Protein AF-A0A7T0KEI3-F1 (afdb_monomer_lite)

InterPro domains:
  IPR005754 Sortase family [PF04203] (106-231)
  IPR005754 Sortase family [TIGR01076] (105-232)
  IPR013783 Immunoglobulin-like fold [G3DSA:2.60.40.10] (314-392)
  IPR023365 Sortase domain superfamily [G3DSA:2.40.260.10] (33-241)
  IPR023365 Sortase domain superfamily [SSF63817] (91-232)
  IPR026466 Fimbrial isopeptide formation D2 domain [TIGR04226] (405-534)
  IPR042002 Sortase C [cd05827] (102-230)

Organism: NCBI:txid2709394

Secondary structure (DSSP, 8-state):
---------THHHHHHHHHHHHHHHHHHHHHHHHHHHHHHHHHHHHHHHHS-HHHHHHHHHHHHHHHHT--------TTT----TTSHHHHHHHHTT-SSSSSEEEEEGGGTEEEEEEES--HHHHTTSEEE-TTS--TT--TTEEEEEE--SS-TT--TTGGGGG--TT-EEEEEETTEEEEEEEEEEEEE-TT-GGGG---TT-EEEEEEEEESTTT--EEEEEEEEEEPPPSS---PPPPP--HHHHHHHHHHHHHHHHHHHHHHTSPPPP---------------------------EEEEEESS---EEEEEEEET---SSHHHHHHHHHH-GGGGSS--SSEE---EEEE--TTSEEEEESPPSEEEEEEETT--B--EEEEE-TT-EEEEEEPBP---EEEEES-SB--TT-EEEEEEEEE-PPP-TTS----EEEEEE--TTEEEEEEEEEEEEETTEEEE--GGGEEEEEETTTEEEEEE-HHHHHHHHHHHTT-TT-EEEEEEEEEE-TT--SSS-B--EEEEEETT--S-TTSTTPPPPS--------BB---SS---------STHHHHHHHHHHHTTSS----

Foldseek 3Di:
DDDDDDDDDPVVVVVVVVVLVVLCVLVVLALVLLVVFLVVLVVVLVVLVPDDPVVLVVLLVLLVVCQVVQDQPAQAQQPQDDDPCVDPNNVSVCVRCVPDQFSKWKFFVQQLDIGGEGEGRDPVRQVRTKYWGRSARDLSWDFQGFTEIEHEPADSRYHTCVCVVVDDFQGKMWIGGSNDIWIWGFHHKDKAASRVRVVRHGDGGWTKYWYWYADDHPLRRIIIITITTTDDDDDDDPPDGDRRDDPVSVVSVVVSVVVVVVVVVVVVPDDDDDDDDDDDDDDDDDDDDDDDDDDDDDFWFKEKEAEPPDWFKKKKWFFPPDADDDPVRQVVVCVVQVLCQAPPNVGDTHDMDMFTADPRRMTMDTRDDFGKIWMATPQRQFRIGIWGTDGRDYTYDYTHGDQWAKDKDWPDQAAAAQGKTKIKIKIFDDAAPPVLFWDWKKKKKQFFPQKAFPFWPFKWKQFSVGIDGDDPQQWDWDDPPNGMTMIIGDRNNRNVQSVVCNSTNRIMIMIMTMITGHNPDDQPFFTWIWMDIATPPADDDCPPPRDDHRPSTPRDTDGHGHDDPDDDDDDDDDPPPVVVVVVVVVVVVVPPPPDD

pLDDT: mean 74.09, std 20.98, range [22.83, 98.44]

Structure (mmCIF, N/CA/C/O backbone):
data_AF-A0A7T0KEI3-F1
#
_entry.id   AF-A0A7T0KEI3-F1
#
loop_
_atom_site.group_PDB
_atom_site.id
_atom_site.type_symbol
_atom_site.label_atom_id
_atom_site.label_alt_id
_atom_site.label_comp_id
_atom_site.label_asym_id
_atom_site.label_entity_id
_atom_site.label_seq_id
_atom_site.pdbx_PDB_ins_code
_atom_site.Cartn_x
_atom_site.Cartn_y
_atom_site.Cartn_z
_atom_site.occupancy
_atom_site.B_iso_or_equiv
_atom_site.auth_seq_id
_atom_site.auth_comp_id
_atom_site.auth_asym_id
_atom_site.auth_atom_id
_atom_site.pdbx_PDB_model_num
ATOM 1 N N . MET A 1 1 ? 51.535 -29.405 -27.002 1.00 36.38 1 MET A N 1
ATOM 2 C CA . MET A 1 1 ? 51.284 -27.986 -26.667 1.00 36.38 1 MET A CA 1
ATOM 3 C C . MET A 1 1 ? 50.140 -27.922 -25.664 1.00 36.38 1 MET A C 1
ATOM 5 O O . MET A 1 1 ? 48.990 -28.085 -26.043 1.00 36.38 1 MET A O 1
ATOM 9 N N . GLY A 1 2 ? 50.461 -27.823 -24.371 1.00 37.00 2 GLY A N 1
ATOM 10 C CA . GLY A 1 2 ? 49.470 -27.757 -23.295 1.00 37.00 2 GLY A CA 1
ATOM 11 C C . GLY A 1 2 ? 49.045 -26.313 -23.052 1.00 37.00 2 GLY A C 1
ATOM 12 O O . GLY A 1 2 ? 49.849 -25.515 -22.581 1.00 37.00 2 GLY A O 1
ATOM 13 N N . GLY A 1 3 ? 47.800 -25.975 -23.394 1.00 36.09 3 GLY A N 1
ATOM 14 C CA . GLY A 1 3 ? 47.228 -24.654 -23.138 1.00 36.09 3 GLY A CA 1
ATOM 15 C C . GLY A 1 3 ? 47.066 -24.403 -21.639 1.00 36.09 3 GLY A C 1
ATOM 16 O O . GLY A 1 3 ? 46.324 -25.108 -20.952 1.00 36.09 3 GLY A O 1
ATOM 17 N N . THR A 1 4 ? 47.764 -23.396 -21.124 1.00 44.69 4 THR A N 1
ATOM 18 C CA . THR A 1 4 ? 47.632 -22.910 -19.751 1.00 44.69 4 THR A CA 1
ATOM 19 C C . THR A 1 4 ? 46.260 -22.254 -19.577 1.00 44.69 4 THR A C 1
ATOM 21 O O . THR A 1 4 ? 45.955 -21.217 -20.161 1.00 44.69 4 THR A O 1
ATOM 24 N N . ARG A 1 5 ? 45.383 -22.874 -18.775 1.00 46.09 5 ARG A N 1
ATOM 25 C CA . ARG A 1 5 ? 44.103 -22.262 -18.384 1.00 46.09 5 ARG A CA 1
ATOM 26 C C . ARG A 1 5 ? 44.387 -20.998 -17.555 1.00 46.09 5 ARG A C 1
ATOM 28 O O . ARG A 1 5 ? 45.138 -21.098 -16.582 1.00 46.09 5 ARG A O 1
ATOM 35 N N . PRO A 1 6 ? 43.789 -19.836 -17.874 1.00 43.59 6 PRO A N 1
ATOM 36 C CA . PRO A 1 6 ? 44.041 -18.609 -17.131 1.00 43.59 6 PRO A CA 1
ATOM 37 C C . PRO A 1 6 ? 43.542 -18.755 -15.689 1.00 43.59 6 PRO A C 1
ATOM 39 O O . PRO A 1 6 ? 42.391 -19.127 -15.439 1.00 43.59 6 PRO A O 1
ATOM 42 N N . ALA A 1 7 ? 44.418 -18.465 -14.728 1.00 50.28 7 ALA A N 1
ATOM 43 C CA . ALA A 1 7 ? 44.083 -18.452 -13.313 1.00 50.28 7 ALA A CA 1
ATOM 44 C C . ALA A 1 7 ? 43.059 -17.335 -13.037 1.00 50.28 7 ALA A C 1
ATOM 46 O O . ALA A 1 7 ? 43.405 -16.159 -12.945 1.00 50.28 7 ALA A O 1
ATOM 47 N N . ARG A 1 8 ? 41.771 -17.687 -12.922 1.00 55.94 8 ARG A N 1
ATOM 48 C CA . ARG A 1 8 ? 40.717 -16.722 -12.569 1.00 55.94 8 ARG A CA 1
ATOM 49 C C . ARG A 1 8 ? 40.942 -16.193 -11.143 1.00 55.94 8 ARG A C 1
ATOM 51 O O . ARG A 1 8 ? 41.015 -16.967 -10.180 1.00 55.94 8 ARG A O 1
ATOM 58 N N . SER A 1 9 ? 41.093 -14.869 -11.049 1.00 61.00 9 SER A N 1
ATOM 59 C CA . SER A 1 9 ? 41.579 -14.140 -9.870 1.00 61.00 9 SER A CA 1
ATOM 60 C C . SER A 1 9 ? 40.638 -14.234 -8.658 1.00 61.00 9 SER A C 1
ATOM 62 O O . SER A 1 9 ? 39.425 -14.381 -8.806 1.00 61.00 9 SER A O 1
ATOM 64 N N . LYS A 1 10 ? 41.187 -14.083 -7.442 1.00 72.56 10 LYS A N 1
ATOM 65 C CA . LYS A 1 10 ? 40.429 -14.017 -6.171 1.00 72.56 10 LYS A CA 1
ATOM 66 C C . LYS A 1 10 ? 39.305 -12.956 -6.184 1.00 72.56 10 LYS A C 1
ATOM 68 O O . LYS A 1 10 ? 38.348 -13.085 -5.430 1.00 72.56 10 LYS A O 1
ATOM 73 N N . ARG A 1 11 ? 39.382 -11.957 -7.074 1.00 76.81 11 ARG A N 1
ATOM 74 C CA . ARG A 1 11 ? 38.388 -10.881 -7.231 1.00 76.81 11 ARG A CA 1
ATOM 75 C C . ARG A 1 11 ? 37.019 -11.401 -7.680 1.00 76.81 11 ARG A C 1
ATOM 77 O O . ARG A 1 11 ? 36.008 -10.909 -7.205 1.00 76.81 11 ARG A O 1
ATOM 84 N N . SER A 1 12 ? 36.971 -12.448 -8.509 1.00 78.06 12 SER A N 1
ATOM 85 C CA . SER A 1 12 ? 35.701 -13.031 -8.971 1.00 78.06 12 SER A CA 1
ATOM 86 C C . SER A 1 12 ? 34.874 -13.639 -7.834 1.00 78.06 12 SER A C 1
ATOM 88 O O . SER A 1 12 ? 33.653 -13.598 -7.885 1.00 78.06 12 SER A O 1
ATOM 90 N N . VAL A 1 13 ? 35.528 -14.172 -6.794 1.00 81.31 13 VAL A N 1
ATOM 91 C CA . VAL A 1 13 ? 34.835 -14.695 -5.604 1.00 81.31 13 VAL A CA 1
ATOM 92 C C . VAL A 1 13 ? 34.251 -13.553 -4.780 1.00 81.31 13 VAL A C 1
ATOM 94 O O . VAL A 1 13 ? 33.118 -13.650 -4.333 1.00 81.31 13 VAL A O 1
ATOM 97 N N . ILE A 1 14 ? 34.996 -12.455 -4.630 1.00 84.38 14 ILE A N 1
ATOM 98 C CA . ILE A 1 14 ? 34.536 -11.264 -3.906 1.00 84.38 14 ILE A CA 1
ATOM 99 C C . ILE A 1 14 ? 33.298 -10.670 -4.588 1.00 84.38 14 ILE A C 1
ATOM 101 O O . ILE A 1 14 ? 32.301 -10.433 -3.917 1.00 84.38 14 ILE A O 1
ATOM 105 N N . TYR A 1 15 ? 33.319 -10.501 -5.914 1.00 87.88 15 TYR A N 1
ATOM 106 C CA . TYR A 1 15 ? 32.150 -9.998 -6.645 1.00 87.88 15 TYR A CA 1
ATOM 107 C C . TYR A 1 15 ? 30.934 -10.911 -6.512 1.00 87.88 15 TYR A C 1
ATOM 109 O O . TYR A 1 15 ? 29.819 -10.424 -6.379 1.00 87.88 15 TYR A O 1
ATOM 117 N N . LEU A 1 16 ? 31.144 -12.226 -6.503 1.00 86.88 16 LEU A N 1
ATOM 118 C CA . LEU A 1 16 ? 30.052 -13.179 -6.360 1.00 86.88 16 LEU A CA 1
ATOM 119 C C . LEU A 1 16 ? 29.461 -13.168 -4.939 1.00 86.88 16 LEU A C 1
ATOM 121 O O . LEU A 1 16 ? 28.249 -13.276 -4.790 1.00 86.88 16 LEU A O 1
ATOM 125 N N . LEU A 1 17 ? 30.281 -12.963 -3.904 1.00 86.19 17 LEU A N 1
ATOM 126 C CA . LEU A 1 17 ? 29.796 -12.761 -2.534 1.00 86.19 17 LEU A CA 1
ATOM 127 C C . LEU A 1 17 ? 29.034 -11.438 -2.375 1.00 86.19 17 LEU A C 1
ATOM 129 O O . LEU A 1 17 ? 28.004 -11.410 -1.710 1.00 86.19 17 LEU A O 1
ATOM 133 N N . LEU A 1 18 ? 29.500 -10.358 -3.009 1.00 88.81 18 LEU A N 1
ATOM 134 C CA . LEU A 1 18 ? 28.782 -9.079 -3.026 1.00 88.81 18 LEU A CA 1
ATOM 135 C C . LEU A 1 18 ? 27.440 -9.198 -3.760 1.00 88.81 18 LEU A C 1
ATOM 137 O O . LEU A 1 18 ? 26.425 -8.731 -3.254 1.00 88.81 18 LEU A O 1
ATOM 141 N N . ALA A 1 19 ? 27.412 -9.883 -4.905 1.00 87.81 19 ALA A N 1
ATOM 142 C CA . ALA A 1 19 ? 26.173 -10.166 -5.625 1.00 87.81 19 ALA A CA 1
ATOM 143 C C . ALA A 1 19 ? 25.206 -11.007 -4.779 1.00 87.81 19 ALA A C 1
ATOM 145 O O . ALA A 1 19 ? 24.007 -10.745 -4.778 1.00 87.81 19 ALA A O 1
ATOM 146 N N . LEU A 1 20 ? 25.725 -11.974 -4.015 1.00 90.75 20 LEU A N 1
ATOM 147 C CA . LEU A 1 20 ? 24.918 -12.786 -3.110 1.00 90.75 20 LEU A CA 1
ATOM 148 C C . LEU A 1 20 ? 24.302 -11.960 -1.969 1.00 90.75 20 LEU A C 1
ATOM 150 O O . LEU A 1 20 ? 23.152 -12.190 -1.602 1.00 90.75 20 LEU A O 1
ATOM 154 N N . LEU A 1 21 ? 25.044 -10.988 -1.431 1.00 88.44 21 LEU A N 1
ATOM 155 C CA . LEU A 1 21 ? 24.545 -10.072 -0.403 1.00 88.44 21 LEU A CA 1
ATOM 156 C C . LEU A 1 21 ? 23.380 -9.221 -0.930 1.00 88.44 21 LEU A C 1
ATOM 158 O O . LEU A 1 21 ? 22.334 -9.138 -0.288 1.00 88.44 21 LEU A O 1
ATOM 162 N N . VAL A 1 22 ? 23.538 -8.639 -2.122 1.00 90.44 22 VAL A N 1
ATOM 163 C CA . VAL A 1 22 ? 22.471 -7.872 -2.785 1.00 90.44 22 VAL A CA 1
ATOM 164 C C . VAL A 1 22 ? 21.262 -8.768 -3.069 1.00 90.44 22 VAL A C 1
ATOM 166 O O . VAL A 1 22 ? 20.134 -8.393 -2.766 1.00 90.44 22 VAL A O 1
ATOM 169 N N . PHE A 1 23 ? 21.491 -9.989 -3.559 1.00 89.88 23 PHE A N 1
ATOM 170 C CA . PHE A 1 23 ? 20.435 -10.959 -3.857 1.00 89.88 23 PHE A CA 1
ATOM 171 C C . PHE A 1 23 ? 19.594 -11.347 -2.628 1.00 89.88 23 PHE A C 1
ATOM 173 O O . PHE A 1 23 ? 18.386 -11.529 -2.748 1.00 89.88 23 PHE A O 1
ATOM 180 N N . LEU A 1 24 ? 20.200 -11.442 -1.441 1.00 90.75 24 LEU A N 1
ATOM 181 C CA . LEU A 1 24 ? 19.491 -11.772 -0.196 1.00 90.75 24 LEU A CA 1
ATOM 182 C C . LEU A 1 24 ? 18.865 -10.558 0.509 1.00 90.75 24 LEU A C 1
ATOM 184 O O . LEU A 1 24 ? 18.132 -10.735 1.482 1.00 90.75 24 LEU A O 1
ATOM 188 N N . THR A 1 25 ? 19.114 -9.337 0.032 1.00 88.69 25 THR A N 1
ATOM 189 C CA . THR A 1 25 ? 18.607 -8.112 0.670 1.00 88.69 25 THR A CA 1
ATOM 190 C C . THR A 1 25 ? 17.072 -8.094 0.791 1.00 88.69 25 THR A C 1
ATOM 192 O O . THR A 1 25 ? 16.596 -7.831 1.895 1.00 88.69 25 THR A O 1
ATOM 195 N N . PRO A 1 26 ? 16.271 -8.462 -0.235 1.00 87.38 26 PRO A N 1
ATOM 196 C CA . PRO A 1 26 ? 14.808 -8.497 -0.110 1.00 87.38 26 PRO A CA 1
ATOM 197 C C . PRO A 1 26 ? 14.302 -9.447 0.983 1.00 87.38 26 PRO A C 1
ATOM 199 O O . PRO A 1 26 ? 13.354 -9.115 1.690 1.00 87.38 26 PRO A O 1
ATOM 202 N N . VAL A 1 27 ? 14.959 -10.599 1.175 1.00 87.75 27 VAL A N 1
ATOM 203 C CA . VAL A 1 27 ? 14.612 -11.571 2.232 1.00 87.75 27 VAL A CA 1
ATOM 204 C C . VAL A 1 27 ? 14.796 -10.937 3.611 1.00 87.75 27 VAL A C 1
ATOM 206 O O . VAL A 1 27 ? 13.903 -11.000 4.452 1.00 87.75 27 VAL A O 1
ATOM 209 N N . VAL A 1 28 ? 15.949 -10.298 3.837 1.00 88.50 28 VAL A N 1
ATOM 210 C CA . VAL A 1 28 ? 16.274 -9.660 5.121 1.00 88.50 28 VAL A CA 1
ATOM 211 C C . VAL A 1 28 ? 15.349 -8.477 5.398 1.00 88.50 28 VAL A C 1
ATOM 213 O O . VAL A 1 28 ? 14.842 -8.357 6.511 1.00 88.50 28 VAL A O 1
ATOM 216 N N . LEU A 1 29 ? 15.096 -7.633 4.393 1.00 87.31 29 LEU A N 1
ATOM 217 C CA . LEU A 1 29 ? 14.183 -6.497 4.523 1.00 87.31 29 LEU A CA 1
ATOM 218 C C . LEU A 1 29 ? 12.756 -6.954 4.840 1.00 87.31 29 LEU A C 1
ATOM 220 O O . LEU A 1 29 ? 12.145 -6.395 5.745 1.00 87.31 29 LEU A O 1
ATOM 224 N N . THR A 1 30 ? 12.271 -8.005 4.172 1.00 86.38 30 THR A N 1
ATOM 225 C CA . THR A 1 30 ? 10.938 -8.574 4.427 1.00 86.38 30 THR A CA 1
ATOM 226 C C . THR A 1 30 ? 10.803 -9.072 5.861 1.00 86.38 30 THR A C 1
ATOM 228 O O . THR A 1 30 ? 9.850 -8.717 6.549 1.00 86.38 30 THR A O 1
ATOM 231 N N . LEU A 1 31 ? 11.791 -9.818 6.366 1.00 88.25 31 LEU A N 1
ATOM 232 C CA . LEU A 1 31 ? 11.787 -10.287 7.756 1.00 88.25 31 LEU A CA 1
ATOM 233 C C . LEU A 1 31 ? 11.830 -9.128 8.759 1.00 88.25 31 LEU A C 1
ATOM 235 O O . LEU A 1 31 ? 11.084 -9.129 9.739 1.00 88.25 31 LEU A O 1
ATOM 239 N N . ALA A 1 32 ? 12.682 -8.129 8.513 1.00 86.44 32 ALA A N 1
ATOM 240 C CA . ALA A 1 32 ? 12.796 -6.960 9.379 1.00 86.44 32 ALA A CA 1
ATOM 241 C C . ALA A 1 32 ? 11.480 -6.172 9.436 1.00 86.44 32 ALA A C 1
ATOM 243 O O . ALA A 1 32 ? 11.034 -5.798 10.521 1.00 86.44 32 ALA A O 1
ATOM 244 N N . LYS A 1 33 ? 10.831 -5.972 8.285 1.00 85.56 33 LYS A N 1
ATOM 245 C CA . LYS A 1 33 ? 9.560 -5.253 8.175 1.00 85.56 33 LYS A CA 1
ATOM 246 C C . LYS A 1 33 ? 8.390 -6.035 8.771 1.00 85.56 33 LYS A C 1
ATOM 248 O O . LYS A 1 33 ? 7.613 -5.455 9.524 1.00 85.56 33 LYS A O 1
ATOM 253 N N . ASN A 1 34 ? 8.309 -7.347 8.552 1.00 87.50 34 ASN A N 1
ATOM 254 C CA . ASN A 1 34 ? 7.309 -8.202 9.203 1.00 87.50 34 ASN A CA 1
ATOM 255 C C . ASN A 1 34 ? 7.432 -8.155 10.737 1.00 87.50 34 ASN A C 1
ATOM 257 O O . ASN A 1 34 ? 6.425 -8.135 11.448 1.00 87.50 34 ASN A O 1
ATOM 261 N N . TYR A 1 35 ? 8.662 -8.121 11.261 1.00 88.81 35 TYR A N 1
ATOM 262 C CA . TYR A 1 35 ? 8.900 -7.986 12.698 1.00 88.81 35 TYR A CA 1
ATOM 263 C C . TYR A 1 35 ? 8.554 -6.584 13.220 1.00 88.81 35 TYR A C 1
ATOM 265 O O . TYR A 1 35 ? 7.978 -6.450 14.299 1.00 88.81 35 TYR A O 1
ATOM 273 N N . GLU A 1 36 ? 8.879 -5.537 12.459 1.00 87.44 36 GLU A N 1
ATOM 274 C CA . GLU A 1 36 ? 8.519 -4.156 12.791 1.00 87.44 36 GLU A CA 1
ATOM 275 C C . GLU A 1 36 ? 7.000 -3.991 12.930 1.00 87.44 36 GLU A C 1
ATOM 277 O O . GLU A 1 36 ? 6.543 -3.464 13.945 1.00 87.44 36 GLU A O 1
ATOM 282 N N . GLN A 1 37 ? 6.227 -4.511 11.972 1.00 87.00 37 GLN A N 1
ATOM 283 C CA . GLN A 1 37 ? 4.763 -4.455 11.995 1.00 87.00 37 GLN A CA 1
ATOM 284 C C . GLN A 1 37 ? 4.164 -5.206 13.180 1.00 87.00 37 GLN A C 1
ATOM 286 O O . GLN A 1 37 ? 3.353 -4.658 13.927 1.00 87.00 37 GLN A O 1
ATOM 291 N N . HIS A 1 38 ? 4.650 -6.420 13.423 1.00 91.69 38 HIS A N 1
ATOM 292 C CA . HIS A 1 38 ? 4.274 -7.195 14.598 1.00 91.69 38 HIS A CA 1
ATOM 293 C C . HIS A 1 38 ? 4.557 -6.443 15.909 1.00 91.69 38 HIS A C 1
ATOM 295 O O . HIS A 1 38 ? 3.733 -6.434 16.824 1.00 91.69 38 HIS A O 1
ATOM 301 N N . ARG A 1 39 ? 5.708 -5.768 16.015 1.00 90.75 39 ARG A N 1
ATOM 302 C CA . ARG A 1 39 ? 6.052 -4.977 17.203 1.00 90.75 39 ARG A CA 1
ATOM 303 C C . ARG A 1 39 ? 5.085 -3.808 17.402 1.00 90.75 39 ARG A C 1
ATOM 305 O O . ARG A 1 39 ? 4.689 -3.561 18.537 1.00 90.75 39 ARG A O 1
ATOM 312 N N . ILE A 1 40 ? 4.710 -3.103 16.332 1.00 91.19 40 ILE A N 1
ATOM 313 C CA . ILE A 1 40 ? 3.737 -1.999 16.389 1.00 91.19 40 ILE A CA 1
ATOM 314 C C . ILE A 1 40 ? 2.370 -2.522 16.847 1.00 91.19 40 ILE A C 1
ATOM 316 O O . ILE A 1 40 ? 1.776 -1.963 17.769 1.00 91.19 40 ILE A O 1
ATOM 320 N N . ALA A 1 41 ? 1.914 -3.633 16.266 1.00 92.19 41 ALA A N 1
ATOM 321 C CA . ALA A 1 41 ? 0.686 -4.317 16.656 1.00 92.19 41 ALA A CA 1
ATOM 322 C C . ALA A 1 41 ? 0.689 -4.715 18.144 1.00 92.19 41 ALA A C 1
ATOM 324 O O . ALA A 1 41 ? -0.245 -4.407 18.881 1.00 92.19 41 ALA A O 1
ATOM 325 N N . GLN A 1 42 ? 1.764 -5.342 18.629 1.00 92.81 42 GLN A N 1
ATOM 326 C CA . GLN A 1 42 ? 1.887 -5.693 20.046 1.00 92.81 42 GLN A CA 1
ATOM 327 C C . GLN A 1 42 ? 1.903 -4.470 20.968 1.00 92.81 42 GLN A C 1
ATOM 329 O O . GLN A 1 42 ? 1.329 -4.516 22.060 1.00 92.81 42 GLN A O 1
ATOM 334 N N . GLU A 1 43 ? 2.582 -3.395 20.565 1.00 92.44 43 GLU A N 1
ATOM 335 C CA . GLU A 1 43 ? 2.679 -2.183 21.375 1.00 92.44 43 GLU A CA 1
ATOM 336 C C . GLU A 1 43 ? 1.328 -1.477 21.504 1.00 92.44 43 GLU A C 1
ATOM 338 O O . GLU A 1 43 ? 1.019 -0.969 22.584 1.00 92.44 43 GLU A O 1
ATOM 343 N N . TYR A 1 44 ? 0.486 -1.529 20.466 1.00 94.25 44 TYR A N 1
ATOM 344 C CA . TYR A 1 44 ? -0.910 -1.103 20.552 1.00 94.25 44 TYR A CA 1
ATOM 345 C C . TYR A 1 44 ? -1.634 -1.832 21.694 1.00 94.25 44 TYR A C 1
ATOM 347 O O . TYR A 1 44 ? -2.086 -1.184 22.639 1.00 94.25 44 TYR A O 1
ATOM 355 N N . SER A 1 45 ? -1.665 -3.171 21.686 1.00 93.38 45 SER A N 1
ATOM 356 C CA . SER A 1 45 ? -2.389 -3.946 22.708 1.00 93.38 45 SER A CA 1
ATOM 357 C C . SER A 1 45 ? -1.839 -3.706 24.117 1.00 93.38 45 SER A C 1
ATOM 359 O O . SER A 1 45 ? -2.602 -3.599 25.077 1.00 93.38 45 SER A O 1
ATOM 361 N N . ARG A 1 46 ? -0.512 -3.568 24.261 1.00 94.12 46 ARG A N 1
ATOM 362 C CA . ARG A 1 46 ? 0.137 -3.248 25.547 1.00 94.12 46 ARG A CA 1
ATOM 363 C C . ARG A 1 46 ? -0.219 -1.856 26.050 1.00 94.12 46 ARG A C 1
ATOM 365 O O . ARG A 1 46 ? -0.438 -1.689 27.248 1.00 94.12 46 ARG A O 1
ATOM 372 N N . THR A 1 47 ? -0.253 -0.870 25.160 1.00 93.81 47 THR A N 1
ATOM 373 C CA . THR A 1 47 ? -0.587 0.512 25.510 1.00 93.81 47 THR A CA 1
ATOM 374 C C . THR A 1 47 ? -2.053 0.612 25.901 1.00 93.81 47 THR A C 1
ATOM 376 O O . THR A 1 47 ? -2.363 1.128 26.971 1.00 93.81 47 THR A O 1
ATOM 379 N N . VAL A 1 48 ? -2.944 0.012 25.110 1.00 94.62 48 VAL A N 1
ATOM 380 C CA . VAL A 1 48 ? -4.375 -0.073 25.416 1.00 94.62 48 VAL A CA 1
ATOM 381 C C . VAL A 1 48 ? -4.627 -0.792 26.741 1.00 94.62 48 VAL A C 1
ATOM 383 O O . VAL A 1 48 ? -5.440 -0.331 27.534 1.00 94.62 48 VAL A O 1
ATOM 386 N N . ALA A 1 49 ? -3.905 -1.871 27.057 1.00 93.62 49 ALA A N 1
ATOM 387 C CA . ALA A 1 49 ? -4.047 -2.563 28.341 1.00 93.62 49 ALA A CA 1
ATOM 388 C C . ALA A 1 49 ? -3.703 -1.688 29.564 1.00 93.62 49 ALA A C 1
ATOM 390 O O . ALA A 1 49 ? -4.153 -1.993 30.667 1.00 93.62 49 ALA A O 1
ATOM 391 N N . ARG A 1 50 ? -2.922 -0.614 29.380 1.00 95.44 50 ARG A N 1
ATOM 392 C CA . ARG A 1 50 ? -2.549 0.347 30.433 1.00 95.44 50 ARG A CA 1
ATOM 393 C C . ARG A 1 50 ? -3.491 1.548 30.521 1.00 95.44 50 ARG A C 1
ATOM 395 O O . ARG A 1 50 ? -3.387 2.307 31.483 1.00 95.44 50 ARG A O 1
ATOM 402 N N . LEU A 1 51 ? -4.371 1.750 29.539 1.00 93.06 51 LEU A N 1
ATOM 403 C CA . LEU A 1 51 ? -5.353 2.830 29.584 1.00 93.06 51 LEU A CA 1
ATOM 404 C C . LEU A 1 51 ? -6.396 2.563 30.683 1.00 93.06 51 LEU A C 1
ATOM 406 O O . LEU A 1 51 ? -6.753 1.401 30.912 1.00 93.06 51 LEU A O 1
ATOM 410 N N . PRO A 1 52 ? -6.923 3.614 31.341 1.00 96.50 52 PRO A N 1
ATOM 411 C CA . PRO A 1 52 ? -8.027 3.468 32.282 1.00 96.50 52 PRO A CA 1
ATOM 412 C C . PRO A 1 52 ? -9.228 2.775 31.632 1.00 96.50 52 PRO A C 1
ATOM 414 O O . PRO A 1 52 ? -9.564 3.045 30.479 1.00 96.50 52 PRO A O 1
ATOM 417 N N . GLU A 1 53 ? -9.907 1.910 32.386 1.00 95.44 53 GLU A N 1
ATOM 418 C CA . GLU A 1 53 ? -11.061 1.157 31.883 1.00 95.44 53 GLU A CA 1
ATOM 419 C C . GLU A 1 53 ? -12.168 2.071 31.347 1.00 95.44 53 GLU A C 1
ATOM 421 O O . GLU A 1 53 ? -12.716 1.790 30.286 1.00 95.44 53 GLU A O 1
ATOM 426 N N . GLN A 1 54 ? -12.414 3.193 32.027 1.00 95.06 54 GLN A N 1
ATOM 427 C CA . GLN A 1 54 ? -13.381 4.211 31.609 1.00 95.06 54 GLN A CA 1
ATOM 428 C C . GLN A 1 54 ? -13.073 4.750 30.207 1.00 95.06 54 GLN A C 1
ATOM 430 O O . GLN A 1 54 ? -13.946 4.723 29.350 1.00 95.06 54 GLN A O 1
ATOM 435 N N . VAL A 1 55 ? -11.818 5.127 29.933 1.00 93.75 55 VAL A N 1
ATOM 436 C CA . VAL A 1 55 ? -11.398 5.644 28.616 1.00 93.75 55 VAL A CA 1
ATOM 437 C C . VAL A 1 55 ? -11.612 4.596 27.524 1.00 93.75 55 VAL A C 1
ATOM 439 O O . VAL A 1 55 ? -12.139 4.902 26.459 1.00 93.75 55 VAL A O 1
ATOM 442 N N . ARG A 1 56 ? -11.245 3.335 27.790 1.00 95.81 56 ARG A N 1
ATOM 443 C CA . ARG A 1 56 ? -11.452 2.240 26.828 1.00 95.81 56 ARG A CA 1
ATOM 444 C C . ARG A 1 56 ? -12.932 2.008 26.537 1.00 95.81 56 ARG A C 1
ATOM 446 O O . ARG A 1 56 ? -13.303 1.837 25.380 1.00 95.81 56 ARG A O 1
ATOM 453 N N . ALA A 1 57 ? -13.760 1.992 27.581 1.00 95.50 57 ALA A N 1
ATOM 454 C CA . ALA A 1 57 ? -15.197 1.788 27.464 1.00 95.50 57 ALA A CA 1
ATOM 455 C C . ALA A 1 57 ? -15.875 2.945 26.714 1.00 95.50 57 ALA A C 1
ATOM 457 O O . ALA A 1 57 ? -16.725 2.694 25.865 1.00 95.50 57 ALA A O 1
ATOM 458 N N . GLU A 1 58 ? -15.470 4.190 26.974 1.00 95.31 58 GLU A N 1
ATOM 459 C CA . GLU A 1 58 ? -15.970 5.382 26.282 1.00 95.31 58 GLU A CA 1
ATOM 460 C C . GLU A 1 58 ? -15.607 5.381 24.791 1.00 95.31 58 GLU A C 1
ATOM 462 O O . GLU A 1 58 ? -16.479 5.600 23.953 1.00 95.31 58 GLU A O 1
ATOM 467 N N . GLU A 1 59 ? -14.352 5.081 24.438 1.00 94.75 59 GLU A N 1
ATOM 468 C CA . GLU A 1 59 ? -13.913 4.967 23.038 1.00 94.75 59 GLU A CA 1
ATOM 469 C C . GLU A 1 59 ? -14.652 3.844 22.297 1.00 94.75 59 GLU A C 1
ATOM 471 O O . GLU A 1 59 ? -15.134 4.039 21.179 1.00 94.75 59 GLU A O 1
ATOM 476 N N . PHE A 1 60 ? -14.799 2.678 22.934 1.00 96.12 60 PHE A N 1
ATOM 477 C CA . PHE A 1 60 ? -15.530 1.549 22.359 1.00 96.12 60 PHE A CA 1
ATOM 478 C C . PHE A 1 60 ? -17.020 1.875 22.171 1.00 96.12 60 PHE A C 1
ATOM 480 O O . PHE A 1 60 ? -17.586 1.603 21.112 1.00 96.12 60 PHE A O 1
ATOM 487 N N . ALA A 1 61 ? -17.657 2.509 23.161 1.00 96.06 61 ALA A N 1
ATOM 488 C CA . ALA A 1 61 ? -19.051 2.935 23.072 1.00 96.06 61 ALA A CA 1
ATOM 489 C C . ALA A 1 61 ? -19.258 4.014 21.997 1.00 96.06 61 ALA A C 1
ATOM 491 O O . ALA A 1 61 ? -20.247 3.962 21.266 1.00 96.06 61 ALA A O 1
ATOM 492 N N . ARG A 1 62 ? -18.314 4.955 21.848 1.00 96.06 62 ARG A N 1
ATOM 493 C CA . ARG A 1 62 ? -18.346 5.971 20.786 1.00 96.06 62 ARG A CA 1
ATOM 494 C C . ARG A 1 62 ? -18.285 5.329 19.399 1.00 96.06 62 ARG A C 1
ATOM 496 O O . ARG A 1 62 ? -19.055 5.712 18.523 1.00 96.06 62 ARG A O 1
ATOM 503 N N . ALA A 1 63 ? -17.438 4.317 19.217 1.00 96.81 63 ALA A N 1
ATOM 504 C CA . ALA A 1 63 ? -17.369 3.547 17.976 1.00 96.81 63 ALA A CA 1
ATOM 505 C C . ALA A 1 63 ? -18.649 2.742 17.696 1.00 96.81 63 ALA A C 1
ATOM 507 O O . ALA A 1 63 ? -19.138 2.741 16.568 1.00 96.81 63 ALA A O 1
ATOM 508 N N . ALA A 1 64 ? -19.241 2.116 18.716 1.00 95.69 64 ALA A N 1
ATOM 509 C CA . ALA A 1 64 ? -20.514 1.411 18.569 1.00 95.69 64 ALA A CA 1
ATOM 510 C C . ALA A 1 64 ? -21.663 2.370 18.199 1.00 95.69 64 ALA A C 1
ATOM 512 O O . ALA A 1 64 ? -22.481 2.060 17.334 1.00 95.69 64 ALA A O 1
ATOM 513 N N . HIS A 1 65 ? -21.695 3.563 18.800 1.00 95.44 65 HIS A N 1
ATOM 514 C CA . HIS A 1 65 ? -22.663 4.605 18.458 1.00 95.44 65 HIS A CA 1
ATOM 515 C C . HIS A 1 65 ? -22.488 5.111 17.019 1.00 95.44 65 HIS A C 1
ATOM 517 O O . HIS A 1 65 ? -23.477 5.336 16.322 1.00 95.44 65 HIS A O 1
ATOM 523 N N . TYR A 1 66 ? -21.245 5.274 16.562 1.00 94.44 66 TYR A N 1
ATOM 524 C CA . TYR A 1 66 ? -20.955 5.619 15.171 1.00 94.44 66 TYR A CA 1
ATOM 525 C C . TYR A 1 66 ? -21.482 4.554 14.203 1.00 94.44 66 TYR A C 1
ATOM 527 O O . TYR A 1 66 ? -22.176 4.893 13.250 1.00 94.44 66 TYR A O 1
ATOM 535 N N . ASN A 1 67 ? -21.252 3.268 14.493 1.00 94.62 67 ASN A N 1
ATOM 536 C CA . ASN A 1 67 ? -21.759 2.166 13.669 1.00 94.62 67 ASN A CA 1
ATOM 537 C C . ASN A 1 67 ? -23.292 2.139 13.583 1.00 94.62 67 ASN A C 1
ATOM 539 O O . ASN A 1 67 ? -23.835 1.850 12.522 1.00 94.62 67 ASN A O 1
ATOM 543 N N . ALA A 1 68 ? -23.994 2.472 14.670 1.00 91.00 68 ALA A N 1
ATOM 544 C CA . ALA A 1 68 ? -25.456 2.544 14.680 1.00 91.00 68 ALA A CA 1
ATOM 545 C C . ALA A 1 68 ? -26.021 3.685 13.809 1.00 91.00 68 ALA A C 1
ATOM 547 O O . ALA A 1 68 ? -27.191 3.642 13.434 1.00 91.00 68 ALA A O 1
ATOM 548 N N . ASN A 1 69 ? -25.202 4.692 13.487 1.00 87.88 69 ASN A N 1
ATOM 549 C CA . ASN A 1 69 ? -25.575 5.868 12.699 1.00 87.88 69 ASN A CA 1
ATOM 550 C C . ASN A 1 69 ? -24.689 6.022 11.450 1.00 87.88 69 ASN A C 1
ATOM 552 O O . ASN A 1 69 ? -24.409 7.145 11.026 1.00 87.88 69 ASN A O 1
ATOM 556 N N . LEU A 1 70 ? -24.207 4.905 10.892 1.00 82.00 70 LEU A N 1
ATOM 557 C CA . LEU A 1 70 ? -23.250 4.913 9.789 1.00 82.00 70 LEU A CA 1
ATOM 558 C C . LEU A 1 70 ? -23.831 5.682 8.582 1.00 82.00 70 LEU A C 1
ATOM 560 O O . LEU A 1 70 ? -24.902 5.316 8.091 1.00 82.00 70 LEU A O 1
ATOM 564 N N . PRO A 1 71 ? -23.168 6.742 8.090 1.00 66.94 71 PRO A N 1
ATOM 565 C CA . PRO A 1 71 ? -23.681 7.495 6.953 1.00 66.94 71 PRO A CA 1
ATOM 566 C C . PRO A 1 71 ? -23.639 6.648 5.665 1.00 66.94 71 PRO A C 1
ATOM 568 O O . PRO A 1 71 ? -22.652 5.960 5.404 1.00 66.94 71 PRO A O 1
ATOM 571 N N . GLU A 1 72 ? -24.686 6.727 4.833 1.00 65.06 72 GLU A N 1
ATOM 572 C CA . GLU A 1 72 ? -24.793 6.042 3.527 1.00 65.06 72 GLU A CA 1
ATOM 573 C C . GLU A 1 72 ? -23.874 6.684 2.465 1.00 65.06 72 GLU A C 1
ATOM 575 O O . GLU A 1 72 ? -24.319 7.213 1.449 1.00 65.06 72 GLU A O 1
ATOM 580 N N . VAL A 1 73 ? -22.563 6.685 2.703 1.00 58.25 73 VAL A N 1
ATOM 581 C CA . VAL A 1 73 ? -21.567 7.263 1.777 1.00 58.25 73 VAL A CA 1
ATOM 582 C C . VAL A 1 73 ? -21.133 6.246 0.705 1.00 58.25 73 VAL A C 1
ATOM 584 O O . VAL A 1 73 ? -20.456 6.600 -0.259 1.00 58.25 73 VAL A O 1
ATOM 587 N N . GLY A 1 74 ? -21.551 4.981 0.843 1.00 60.19 74 GLY A N 1
ATOM 588 C CA . GLY A 1 74 ? -20.998 3.851 0.095 1.00 60.19 74 GLY A CA 1
ATOM 589 C C . GLY A 1 74 ? -19.566 3.532 0.545 1.00 60.19 74 GLY A C 1
ATOM 590 O O . GLY A 1 74 ? -18.878 4.373 1.119 1.00 60.19 74 GLY A O 1
ATOM 591 N N . ALA A 1 75 ? -19.107 2.303 0.308 1.00 63.38 75 ALA A N 1
ATOM 592 C CA . ALA A 1 75 ? -17.735 1.880 0.594 1.00 63.38 75 ALA A CA 1
ATOM 593 C C . ALA A 1 75 ? -16.951 1.782 -0.730 1.00 63.38 75 ALA A C 1
ATOM 595 O O . ALA A 1 75 ? -16.950 0.720 -1.355 1.00 63.38 75 ALA A O 1
ATOM 596 N N . PRO A 1 76 ? -16.357 2.884 -1.230 1.00 65.06 76 PRO A N 1
ATOM 597 C CA . PRO A 1 76 ? -15.673 2.886 -2.522 1.00 65.06 76 PRO A CA 1
ATOM 598 C C . PRO A 1 76 ? -14.410 2.012 -2.498 1.00 65.06 76 PRO A C 1
ATOM 600 O O . PRO A 1 76 ? -13.716 1.966 -1.486 1.00 65.06 76 PRO A O 1
ATOM 603 N N . ASP A 1 77 ? -14.078 1.351 -3.619 1.00 66.31 77 ASP A N 1
ATOM 604 C CA . ASP A 1 77 ? -12.861 0.526 -3.714 1.00 66.31 77 ASP A CA 1
ATOM 605 C C . ASP A 1 77 ? -11.603 1.313 -3.302 1.00 66.31 77 ASP A C 1
ATOM 607 O O . ASP A 1 77 ? -11.326 2.366 -3.890 1.00 66.31 77 ASP A O 1
ATOM 611 N N . PRO A 1 78 ? -10.802 0.792 -2.357 1.00 57.66 78 PRO A N 1
ATOM 612 C CA . PRO A 1 78 ? -9.714 1.548 -1.752 1.00 57.66 78 PRO A CA 1
ATOM 613 C C . PRO A 1 78 ? -8.504 1.789 -2.666 1.00 57.66 78 PRO A C 1
ATOM 615 O O . PRO A 1 78 ? -7.622 2.561 -2.295 1.00 57.66 78 PRO A O 1
ATOM 618 N N . TRP A 1 79 ? -8.436 1.149 -3.838 1.00 50.44 79 TRP A N 1
ATOM 619 C CA . TRP A 1 79 ? -7.344 1.329 -4.801 1.00 50.44 79 TRP A CA 1
ATOM 620 C C . TRP A 1 79 ? -7.750 2.117 -6.051 1.00 50.44 79 TRP A C 1
ATOM 622 O O . TRP A 1 79 ? -6.865 2.639 -6.728 1.00 50.44 79 TRP A O 1
ATOM 632 N N . ILE A 1 80 ? -9.044 2.201 -6.374 1.00 47.25 80 ILE A N 1
ATOM 633 C CA . ILE A 1 80 ? -9.541 2.884 -7.583 1.00 47.25 80 ILE A CA 1
ATOM 634 C C . ILE A 1 80 ? -10.164 4.241 -7.256 1.00 47.25 80 ILE A C 1
ATOM 636 O O . ILE A 1 80 ? -9.946 5.210 -7.983 1.00 47.25 80 ILE A O 1
ATOM 640 N N . ASN A 1 81 ? -10.924 4.326 -6.165 1.00 57.19 81 ASN A N 1
ATOM 641 C CA . ASN A 1 81 ? -11.764 5.478 -5.872 1.00 57.19 81 ASN A CA 1
ATOM 642 C C . ASN A 1 81 ? -11.238 6.238 -4.649 1.00 57.19 81 ASN A C 1
ATOM 644 O O . ASN A 1 81 ? -10.982 5.666 -3.592 1.00 57.19 81 ASN A O 1
ATOM 648 N N . GLY A 1 82 ? -11.078 7.553 -4.795 1.00 56.12 82 GLY A N 1
ATOM 649 C CA . GLY A 1 82 ? -10.715 8.432 -3.686 1.00 56.12 82 GLY A CA 1
ATOM 650 C C . GLY A 1 82 ? -11.926 8.777 -2.818 1.00 56.12 82 GLY A C 1
ATOM 651 O O . GLY A 1 82 ? -13.036 8.930 -3.321 1.00 56.12 82 GLY A O 1
ATOM 652 N N . VAL A 1 83 ? -11.694 8.949 -1.519 1.00 67.75 83 VAL A N 1
ATOM 653 C CA . VAL A 1 83 ? -12.669 9.509 -0.572 1.00 67.75 83 VAL A CA 1
ATOM 654 C C . VAL A 1 83 ? -12.334 10.982 -0.341 1.00 67.75 83 VAL A C 1
ATOM 656 O O . VAL A 1 83 ? -11.154 11.334 -0.257 1.00 67.75 83 VAL A O 1
ATOM 659 N N . ASP A 1 84 ? -13.343 11.848 -0.200 1.00 72.12 84 ASP A N 1
ATOM 660 C CA . ASP A 1 84 ? -13.115 13.219 0.268 1.00 72.12 84 ASP A CA 1
ATOM 661 C C . ASP A 1 84 ? -12.728 13.222 1.754 1.00 72.12 84 ASP A C 1
ATOM 663 O O . ASP A 1 84 ? -13.567 13.265 2.661 1.00 72.12 84 ASP A O 1
ATOM 667 N N . VAL A 1 85 ? -11.418 13.195 1.990 1.00 75.38 85 VAL A N 1
ATOM 668 C CA . VAL A 1 85 ? -10.816 13.200 3.327 1.00 75.38 85 VAL A CA 1
ATOM 669 C C . VAL A 1 85 ? -11.046 14.505 4.096 1.00 75.38 85 VAL A C 1
ATOM 671 O O . VAL A 1 85 ? -10.813 14.547 5.302 1.00 75.38 85 VAL A O 1
ATOM 674 N N . ASN A 1 86 ? -11.496 15.575 3.433 1.00 76.44 86 ASN A N 1
ATOM 675 C CA . ASN A 1 86 ? -11.781 16.859 4.076 1.00 76.44 86 ASN A CA 1
ATOM 676 C C . ASN A 1 86 ? -13.250 16.994 4.497 1.00 76.44 86 ASN A C 1
ATOM 678 O O . ASN A 1 86 ? -13.604 17.967 5.164 1.00 76.44 86 ASN A O 1
ATOM 682 N N . SER A 1 87 ? -14.102 16.034 4.128 1.00 79.44 87 SER A N 1
ATOM 683 C CA . SER A 1 87 ? -15.512 16.056 4.503 1.00 79.44 87 SER A CA 1
ATOM 684 C C . SER A 1 87 ? -15.686 15.956 6.030 1.00 79.44 87 SER A C 1
ATOM 686 O O . SER A 1 87 ? -14.943 15.219 6.690 1.00 79.44 87 SER A O 1
ATOM 688 N N . PRO A 1 88 ? -16.687 16.637 6.626 1.00 84.31 88 PRO A N 1
ATOM 689 C CA . PRO A 1 88 ? -16.966 16.527 8.060 1.00 84.31 88 PRO A CA 1
ATOM 690 C C . PRO A 1 88 ? -17.175 15.080 8.526 1.00 84.31 88 PRO A C 1
ATOM 692 O O . PRO A 1 88 ? -16.690 14.702 9.588 1.00 84.31 88 PRO A O 1
ATOM 695 N N . ALA A 1 89 ? -17.818 14.251 7.697 1.00 85.25 89 ALA A N 1
ATOM 696 C CA . ALA A 1 89 ? -18.053 12.839 7.988 1.00 85.25 89 ALA A CA 1
ATOM 697 C C . ALA A 1 89 ? -16.752 12.018 8.054 1.00 85.25 89 ALA A C 1
ATOM 699 O O . ALA A 1 89 ? -16.634 11.107 8.874 1.00 85.25 89 ALA A O 1
ATOM 700 N N . TYR A 1 90 ? -15.758 12.327 7.214 1.00 85.56 90 TYR A N 1
ATOM 701 C CA . TYR A 1 90 ? -14.452 11.668 7.277 1.00 85.56 90 TYR A CA 1
ATOM 702 C C . TYR A 1 90 ? -13.629 12.136 8.486 1.00 85.56 90 TYR A C 1
ATOM 704 O O . TYR A 1 90 ? -12.917 11.343 9.101 1.00 85.56 90 TYR A O 1
ATOM 712 N N . GLN A 1 91 ? -13.742 13.412 8.863 1.00 88.81 91 GLN A N 1
ATOM 713 C CA . GLN A 1 91 ? -13.074 13.954 10.052 1.00 88.81 91 GLN A CA 1
ATOM 714 C C . GLN A 1 91 ? -13.646 13.371 11.350 1.00 88.81 91 GLN A C 1
ATOM 716 O O . GLN A 1 91 ? -12.887 13.028 12.255 1.00 88.81 91 GLN A O 1
ATOM 721 N N . GLU A 1 92 ? -14.967 13.186 11.427 1.00 89.56 92 GLU A N 1
ATOM 722 C CA . GLU A 1 92 ? -15.599 12.465 12.535 1.00 89.56 92 GLU A CA 1
ATOM 723 C C . GLU A 1 92 ? -15.085 11.022 12.614 1.00 89.56 92 GLU A C 1
ATOM 725 O O . GLU A 1 92 ? -14.622 10.599 13.672 1.00 89.56 92 GLU A O 1
ATOM 730 N N . TYR A 1 93 ? -15.058 10.306 11.486 1.00 92.50 93 TYR A N 1
ATOM 731 C CA . TYR A 1 93 ? -14.478 8.964 11.393 1.00 92.50 93 TYR A CA 1
ATOM 732 C C . TYR A 1 93 ? -13.031 8.899 11.921 1.00 92.50 93 TYR A C 1
ATOM 734 O O . TYR A 1 93 ? -12.711 8.037 12.739 1.00 92.50 93 TYR A O 1
ATOM 742 N N . GLN A 1 94 ? -12.170 9.838 11.514 1.00 91.62 94 GLN A N 1
ATOM 743 C CA . GLN A 1 94 ? -10.772 9.932 11.964 1.00 91.62 94 GLN A CA 1
ATOM 744 C C . GLN A 1 94 ? -10.622 10.235 13.463 1.00 91.62 94 GLN A C 1
ATOM 746 O O . GLN A 1 94 ? -9.560 9.996 14.031 1.00 91.62 94 GLN A O 1
ATOM 751 N N . SER A 1 95 ? -11.657 10.777 14.110 1.00 93.12 95 SER A N 1
ATOM 752 C CA . SER A 1 95 ? -11.639 11.141 15.533 1.00 93.12 95 SER A CA 1
ATOM 753 C C . SER A 1 95 ? -12.030 9.993 16.473 1.00 93.12 95 SER A C 1
ATOM 755 O O . SER A 1 95 ? -11.907 10.104 17.695 1.00 93.12 95 SER A O 1
ATOM 757 N N . ILE A 1 96 ? -12.551 8.888 15.939 1.00 93.94 96 ILE A N 1
ATOM 758 C CA . ILE A 1 96 ? -13.055 7.757 16.724 1.00 93.94 96 ILE A CA 1
ATOM 759 C C . ILE A 1 96 ? -11.987 6.665 16.759 1.00 93.94 96 ILE A C 1
ATOM 761 O O . ILE A 1 96 ? -11.407 6.357 15.725 1.00 93.94 96 ILE A O 1
ATOM 765 N N . LEU A 1 97 ? -11.713 6.065 17.927 1.00 95.12 97 LEU A N 1
ATOM 766 C CA . LEU A 1 97 ? -10.611 5.104 18.111 1.00 95.12 97 LEU A CA 1
ATOM 767 C C . LEU A 1 97 ? -9.226 5.686 17.758 1.00 95.12 97 LEU A C 1
ATOM 769 O O . LEU A 1 97 ? -8.325 4.954 17.353 1.00 95.12 97 LEU A O 1
ATOM 773 N N . SER A 1 98 ? -9.044 6.999 17.917 1.00 92.19 98 SER A N 1
ATOM 774 C CA . SER A 1 98 ? -7.840 7.735 17.503 1.00 92.19 98 SER A CA 1
ATOM 775 C C . SER A 1 98 ? -6.898 8.086 18.662 1.00 92.19 98 SER A C 1
ATOM 777 O O . SER A 1 98 ? -6.012 8.929 18.518 1.00 92.19 98 SER A O 1
ATOM 779 N N . THR A 1 99 ? -7.083 7.475 19.840 1.00 87.50 99 THR A N 1
ATOM 780 C CA . THR A 1 99 ? -6.208 7.678 21.013 1.00 87.50 99 THR A CA 1
ATOM 781 C C . THR A 1 99 ? -4.758 7.278 20.724 1.00 87.50 99 THR A C 1
ATOM 783 O O . THR A 1 99 ? -3.824 7.820 21.311 1.00 87.50 99 THR A O 1
ATOM 786 N N . LEU A 1 100 ? -4.573 6.316 19.820 1.00 86.75 100 LEU A N 1
ATOM 787 C CA . LEU A 1 100 ? -3.293 5.853 19.300 1.00 86.75 100 LEU A CA 1
ATOM 788 C C . LEU A 1 100 ? -3.341 5.914 17.771 1.00 86.75 100 LEU A C 1
ATOM 790 O O . LEU A 1 100 ? -4.420 5.981 17.189 1.00 86.75 100 LEU A O 1
ATOM 794 N N . ALA A 1 101 ? -2.175 5.873 17.118 1.00 86.81 101 ALA A N 1
ATOM 795 C CA . ALA A 1 101 ? -2.129 5.890 15.657 1.00 86.81 101 ALA A CA 1
ATOM 796 C C . ALA A 1 101 ? -2.832 4.663 15.029 1.00 86.81 101 ALA A C 1
ATOM 798 O O . ALA A 1 101 ? -3.672 4.868 14.157 1.00 86.81 101 ALA A O 1
ATOM 799 N N . PRO A 1 102 ? -2.566 3.407 15.448 1.00 93.44 102 PRO A N 1
ATOM 800 C CA . PRO A 1 102 ? -3.433 2.285 15.094 1.00 93.44 102 PRO A CA 1
ATOM 801 C C . PRO A 1 102 ? -4.743 2.336 15.889 1.00 93.44 102 PRO A C 1
ATOM 803 O O . PRO A 1 102 ? -4.719 2.528 17.106 1.00 93.44 102 PRO A O 1
ATOM 806 N N . MET A 1 103 ? -5.866 2.071 15.222 1.00 95.94 103 MET A N 1
ATOM 807 C CA . MET A 1 103 ? -7.174 1.928 15.866 1.00 95.94 103 MET A CA 1
ATOM 808 C C . MET A 1 103 ? -7.371 0.552 16.502 1.00 95.94 103 MET A C 1
ATOM 810 O O . MET A 1 103 ? -8.099 0.426 17.486 1.00 95.94 103 MET A O 1
ATOM 814 N N . ALA A 1 104 ? -6.744 -0.479 15.931 1.00 97.62 104 ALA A N 1
ATOM 815 C CA . ALA A 1 104 ? -6.925 -1.873 16.313 1.00 97.62 104 ALA A CA 1
ATOM 816 C C . ALA A 1 104 ? -5.711 -2.720 15.904 1.00 97.62 104 ALA A C 1
ATOM 818 O O . ALA A 1 104 ? -4.780 -2.252 15.242 1.00 97.62 104 ALA A O 1
ATOM 819 N N . ARG A 1 105 ? -5.742 -3.996 16.279 1.00 97.06 105 ARG A N 1
ATOM 820 C CA . ARG A 1 105 ? -4.783 -5.020 15.863 1.00 97.06 105 ARG A CA 1
ATOM 821 C C . ARG A 1 105 ? -5.525 -6.208 15.271 1.00 97.06 105 ARG A C 1
ATOM 823 O O . ARG A 1 105 ? -6.425 -6.744 15.907 1.00 97.06 105 ARG A O 1
ATOM 830 N N . LEU A 1 106 ? -5.113 -6.643 14.087 1.00 97.44 106 LEU A N 1
ATOM 831 C CA . LEU A 1 106 ? -5.649 -7.815 13.403 1.00 97.44 106 LEU A CA 1
ATOM 832 C C . LEU A 1 106 ? -4.686 -8.991 13.549 1.00 97.44 106 LEU A C 1
ATOM 834 O O . LEU A 1 106 ? -3.481 -8.839 13.338 1.00 97.44 106 LEU A O 1
ATOM 838 N N . ARG A 1 107 ? -5.219 -10.175 13.852 1.00 94.88 107 ARG A N 1
ATOM 839 C CA . ARG A 1 107 ? -4.436 -11.410 13.949 1.00 94.88 107 ARG A CA 1
ATOM 840 C C . ARG A 1 107 ? -5.135 -12.566 13.262 1.00 94.88 107 ARG A C 1
ATOM 842 O O . ARG A 1 107 ? -6.307 -12.797 13.525 1.00 94.88 107 ARG A O 1
ATOM 849 N N . ALA A 1 108 ? -4.403 -13.333 12.464 1.00 93.88 108 ALA A N 1
ATOM 850 C CA . ALA A 1 108 ? -4.885 -14.581 11.877 1.00 93.88 108 ALA A CA 1
ATOM 851 C C . ALA A 1 108 ? -3.794 -15.660 12.023 1.00 93.88 108 ALA A C 1
ATOM 853 O O . ALA A 1 108 ? -2.885 -15.729 11.190 1.00 93.88 108 ALA A O 1
ATOM 854 N N . PRO A 1 109 ? -3.841 -16.483 13.092 1.00 91.50 109 PRO A N 1
ATOM 855 C CA . PRO A 1 109 ? -2.793 -17.460 13.396 1.00 91.50 109 PRO A CA 1
ATOM 856 C C . PRO A 1 109 ? -2.555 -18.493 12.290 1.00 91.50 109 PRO A C 1
ATOM 858 O O . PRO A 1 109 ? -1.412 -18.863 12.051 1.00 91.50 109 PRO A O 1
ATOM 861 N N . ALA A 1 110 ? -3.603 -18.909 11.569 1.00 91.25 110 ALA A N 1
ATOM 862 C CA . ALA A 1 110 ? -3.506 -19.890 10.480 1.00 91.25 110 ALA A CA 1
ATOM 863 C C . ALA A 1 110 ? -2.552 -19.466 9.343 1.00 91.25 110 ALA A C 1
ATOM 865 O O . ALA A 1 110 ? -2.095 -20.306 8.569 1.00 91.25 110 ALA A O 1
ATOM 866 N N . VAL A 1 111 ? -2.243 -18.168 9.246 1.00 90.94 111 VAL A N 1
ATOM 867 C CA . VAL A 1 111 ? -1.390 -17.582 8.204 1.00 90.94 111 VAL A CA 1
ATOM 868 C C . VAL A 1 111 ? -0.273 -16.695 8.766 1.00 90.94 111 VAL A C 1
ATOM 870 O O . VAL A 1 111 ? 0.311 -15.905 8.020 1.00 90.94 111 VAL A O 1
ATOM 873 N N . ASP A 1 112 ? 0.031 -16.834 10.064 1.00 89.81 112 ASP A N 1
ATOM 874 C CA . ASP A 1 112 ? 1.075 -16.083 10.779 1.00 89.81 112 ASP A CA 1
ATOM 875 C C . ASP A 1 112 ? 0.926 -14.550 10.666 1.00 89.81 112 ASP A C 1
ATOM 877 O O . ASP A 1 112 ? 1.902 -13.796 10.620 1.00 89.81 112 ASP A O 1
ATOM 881 N N . LEU A 1 113 ? -0.318 -14.069 10.605 1.00 92.31 113 LEU A N 1
ATOM 882 C CA . LEU A 1 113 ? -0.623 -12.651 10.440 1.00 92.31 113 LEU A CA 1
ATOM 883 C C . LEU A 1 113 ? -0.833 -11.972 11.793 1.00 92.31 113 LEU A C 1
ATOM 885 O O . LEU A 1 113 ? -1.621 -12.432 12.622 1.00 92.31 113 LEU A O 1
ATOM 889 N N . ASP A 1 114 ? -0.151 -10.844 11.984 1.00 94.06 114 ASP A N 1
ATOM 890 C CA . ASP A 1 114 ? -0.265 -9.984 13.161 1.00 94.06 114 ASP A CA 1
ATOM 891 C C . ASP A 1 114 ? 0.103 -8.541 12.787 1.00 94.06 114 ASP A C 1
ATOM 893 O O . ASP A 1 114 ? 1.283 -8.208 12.651 1.00 94.06 114 ASP A O 1
ATOM 897 N N . LEU A 1 115 ? -0.910 -7.709 12.532 1.00 95.94 115 LEU A N 1
ATOM 898 C CA . LEU A 1 115 ? -0.748 -6.403 11.890 1.00 95.94 115 LEU A CA 1
ATOM 899 C C . LEU A 1 115 ? -1.536 -5.297 12.613 1.00 95.94 115 LEU A C 1
ATOM 901 O O . LEU A 1 115 ? -2.647 -5.545 13.095 1.00 95.94 115 LEU A O 1
ATOM 905 N N . PRO A 1 116 ? -1.002 -4.063 12.668 1.00 96.06 116 PRO A N 1
ATOM 906 C CA . PRO A 1 116 ? -1.763 -2.904 13.116 1.00 96.06 116 PRO A CA 1
ATOM 907 C C . PRO A 1 116 ? -2.815 -2.511 12.071 1.00 96.06 116 PRO A C 1
ATOM 909 O O . PRO A 1 116 ? -2.584 -2.627 10.865 1.00 96.06 116 PRO A O 1
ATOM 912 N N . VAL A 1 117 ? -3.960 -2.026 12.549 1.00 97.94 117 VAL A N 1
ATOM 913 C CA . VAL A 1 117 ? -5.064 -1.503 11.737 1.00 97.94 117 VAL A CA 1
ATOM 914 C C . VAL A 1 117 ? -5.159 0.006 11.944 1.00 97.94 117 VAL A C 1
ATOM 916 O O . VAL A 1 117 ? -5.210 0.463 13.083 1.00 97.94 117 VAL A O 1
ATOM 919 N N . TYR A 1 118 ? -5.217 0.770 10.861 1.00 95.75 118 TYR A N 1
ATOM 920 C CA . TYR A 1 118 ? -5.260 2.232 10.831 1.00 95.75 118 TYR A CA 1
ATOM 921 C C . TYR A 1 118 ? -6.513 2.745 10.127 1.00 95.75 118 TYR A C 1
ATOM 923 O O . TYR A 1 118 ? -7.176 2.012 9.393 1.00 95.75 118 TYR A O 1
ATOM 931 N N . HIS A 1 119 ? -6.819 4.026 10.317 1.00 94.00 119 HIS A N 1
ATOM 932 C CA . HIS A 1 119 ? -7.909 4.700 9.619 1.00 94.00 119 HIS A CA 1
ATOM 933 C C . HIS A 1 119 ? -7.640 4.888 8.129 1.00 94.00 119 HIS A C 1
ATOM 935 O O . HIS A 1 119 ? -6.573 5.344 7.720 1.00 94.00 119 HIS A O 1
ATOM 941 N N . GLY A 1 120 ? -8.665 4.614 7.327 1.00 89.00 120 GLY A N 1
ATOM 942 C CA . GLY A 1 120 ? -8.659 4.793 5.887 1.00 89.00 120 GLY A CA 1
ATOM 943 C C . GLY A 1 120 ? -7.746 3.811 5.160 1.00 89.00 120 GLY A C 1
ATOM 944 O O . GLY A 1 120 ? -7.145 2.903 5.728 1.00 89.00 120 GLY A O 1
ATOM 945 N N . THR A 1 121 ? -7.638 4.018 3.856 1.00 84.31 121 THR A N 1
ATOM 946 C CA . THR A 1 121 ? -6.956 3.105 2.928 1.00 84.31 121 THR A CA 1
ATOM 947 C C . THR A 1 121 ? -6.010 3.848 1.988 1.00 84.31 121 THR A C 1
ATOM 949 O O . THR A 1 121 ? -5.729 3.413 0.876 1.00 84.31 121 THR A O 1
ATOM 952 N N . SER A 1 122 ? -5.487 4.992 2.441 1.00 77.25 122 SER A N 1
ATOM 953 C CA . SER A 1 122 ? -4.485 5.746 1.685 1.00 77.25 122 SER A CA 1
ATOM 954 C C . SER A 1 122 ? -3.224 4.911 1.435 1.00 77.25 122 SER A C 1
ATOM 956 O O . SER A 1 122 ? -2.881 4.026 2.219 1.00 77.25 122 SER A O 1
ATOM 958 N N . THR A 1 123 ? -2.463 5.250 0.394 1.00 69.38 123 THR A N 1
ATOM 959 C CA . THR A 1 123 ? -1.185 4.584 0.092 1.00 69.38 123 THR A CA 1
ATOM 960 C C . THR A 1 123 ? -0.208 4.616 1.272 1.00 69.38 123 THR A C 1
ATOM 962 O O . THR A 1 123 ? 0.514 3.650 1.485 1.00 69.38 123 THR A O 1
ATOM 965 N N . SER A 1 124 ? -0.212 5.697 2.064 1.00 72.56 124 SER A N 1
ATOM 966 C CA . SER A 1 124 ? 0.614 5.811 3.275 1.00 72.56 124 SER A CA 1
ATOM 967 C C . SER A 1 124 ? 0.199 4.806 4.353 1.00 72.56 124 SER A C 1
ATOM 969 O O . SER A 1 124 ? 1.045 4.201 5.002 1.00 72.56 124 SER A O 1
ATOM 971 N N . VAL A 1 125 ? -1.106 4.583 4.516 1.00 80.00 125 VAL A N 1
ATOM 972 C CA . VAL A 1 125 ? -1.629 3.595 5.466 1.00 80.00 125 VAL A CA 1
ATOM 973 C C . VAL A 1 125 ? -1.297 2.181 4.999 1.00 80.00 125 VAL A C 1
ATOM 975 O O . VAL A 1 125 ? -0.701 1.410 5.748 1.00 80.00 125 VAL A O 1
ATOM 978 N N . LEU A 1 126 ? -1.612 1.855 3.744 1.00 81.38 126 LEU A N 1
ATOM 979 C CA . LEU A 1 126 ? -1.447 0.500 3.214 1.00 81.38 126 LEU A CA 1
ATOM 980 C C . LEU A 1 126 ? 0.026 0.087 3.038 1.00 81.38 126 LEU A C 1
ATOM 982 O O . LEU A 1 126 ? 0.319 -1.108 3.014 1.00 81.38 126 LEU A O 1
ATOM 986 N N . SER A 1 127 ? 0.967 1.039 2.964 1.00 74.69 127 SER A N 1
ATOM 987 C CA . SER A 1 127 ? 2.409 0.749 2.969 1.00 74.69 127 SER A CA 1
ATOM 988 C C . SER A 1 127 ? 2.968 0.425 4.361 1.00 74.69 127 SER A C 1
ATOM 990 O O . SER A 1 127 ? 4.057 -0.146 4.462 1.00 74.69 127 SER A O 1
ATOM 992 N N . HIS A 1 128 ? 2.223 0.742 5.426 1.00 75.81 128 HIS A N 1
ATOM 993 C CA . HIS A 1 128 ? 2.647 0.571 6.817 1.00 75.81 128 HIS A CA 1
ATOM 994 C C . HIS A 1 128 ? 1.728 -0.326 7.649 1.00 75.81 128 HIS A C 1
ATOM 996 O O . HIS A 1 128 ? 2.020 -0.511 8.823 1.00 75.81 128 HIS A O 1
ATOM 1002 N N . GLY A 1 129 ? 0.644 -0.874 7.105 1.00 85.62 129 GLY A N 1
ATOM 1003 C CA . GLY A 1 129 ? -0.261 -1.733 7.860 1.00 85.62 129 GLY A CA 1
ATOM 1004 C C . GLY A 1 129 ? -1.606 -1.930 7.179 1.00 85.62 129 GLY A C 1
ATOM 1005 O O . GLY A 1 129 ? -1.767 -1.693 5.982 1.00 85.62 129 GLY A O 1
ATOM 1006 N N . VAL A 1 130 ? -2.566 -2.437 7.944 1.00 96.00 130 VAL A N 1
ATOM 1007 C CA . VAL A 1 130 ? -3.925 -2.693 7.464 1.00 96.00 130 VAL A CA 1
ATOM 1008 C C . VAL A 1 130 ? -4.723 -1.400 7.557 1.0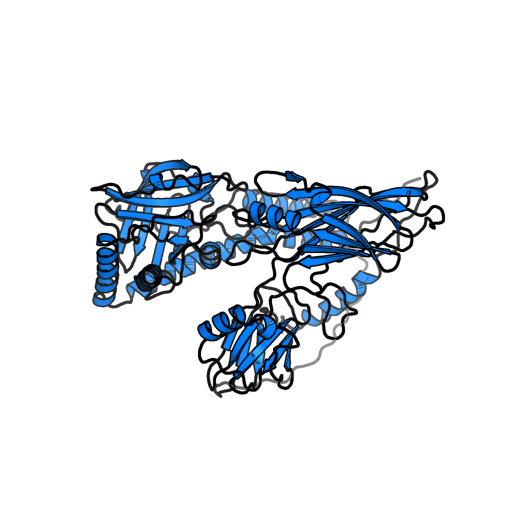0 96.00 130 VAL A C 1
ATOM 1010 O O . VAL A 1 130 ? -4.674 -0.712 8.571 1.00 96.00 130 VAL A O 1
ATOM 1013 N N . GLY A 1 131 ? -5.458 -1.061 6.508 1.00 96.12 131 GLY A N 1
ATOM 1014 C CA . GLY A 1 131 ? -6.372 0.074 6.494 1.00 96.12 131 GLY A CA 1
ATOM 1015 C C . GLY A 1 131 ? -7.808 -0.364 6.746 1.00 96.12 131 GLY A C 1
ATOM 1016 O O . GLY A 1 131 ? -8.262 -1.355 6.184 1.00 96.12 131 GLY A O 1
ATOM 1017 N N . HIS A 1 132 ? -8.547 0.369 7.564 1.00 97.19 132 HIS A N 1
ATOM 1018 C CA . HIS A 1 132 ? -9.994 0.222 7.664 1.00 97.19 132 HIS A CA 1
ATOM 1019 C C . HIS A 1 132 ? -10.676 0.954 6.503 1.00 97.19 132 HIS A C 1
ATOM 1021 O O . HIS A 1 132 ? -10.415 2.138 6.271 1.00 97.19 132 HIS A O 1
ATOM 1027 N N . LEU A 1 133 ? -11.589 0.285 5.801 1.00 93.69 133 LEU A N 1
ATOM 1028 C CA . LEU A 1 133 ? -12.306 0.880 4.678 1.00 93.69 133 LEU A CA 1
ATOM 1029 C C . LEU A 1 133 ? -13.354 1.886 5.170 1.00 93.69 133 LEU A C 1
ATOM 1031 O O . LEU A 1 133 ? -14.347 1.518 5.800 1.00 93.69 133 LEU A O 1
ATOM 1035 N N . TYR A 1 134 ? -13.134 3.172 4.890 1.00 91.69 134 TYR A N 1
ATOM 1036 C CA . TYR A 1 134 ? -14.117 4.214 5.187 1.00 91.69 134 TYR A CA 1
ATOM 1037 C C . TYR A 1 134 ? -15.453 3.931 4.481 1.00 91.69 134 TYR A C 1
ATOM 1039 O O . TYR A 1 134 ? -15.468 3.476 3.339 1.00 91.69 134 TYR A O 1
ATOM 1047 N N . GLY A 1 135 ? -16.561 4.198 5.175 1.00 89.62 135 GLY A N 1
ATOM 1048 C CA . GLY A 1 135 ? -17.909 3.837 4.726 1.00 89.62 135 GLY A CA 1
ATOM 1049 C C . GLY A 1 135 ? -18.368 2.446 5.179 1.00 89.62 135 GLY A C 1
ATOM 1050 O O . GLY A 1 135 ? -19.516 2.090 4.940 1.00 89.62 135 GLY A O 1
ATOM 1051 N N . THR A 1 136 ? -17.511 1.676 5.860 1.00 94.25 136 THR A N 1
ATOM 1052 C CA . THR A 1 136 ? -17.877 0.409 6.524 1.00 94.25 136 THR A CA 1
ATOM 1053 C C . THR A 1 136 ? -17.880 0.567 8.044 1.00 94.25 136 THR A C 1
ATOM 1055 O O . THR A 1 136 ? -17.392 1.574 8.567 1.00 94.25 136 THR A O 1
ATOM 1058 N N . ALA A 1 137 ? -18.470 -0.392 8.760 1.00 96.00 137 ALA A N 1
ATOM 1059 C CA . ALA A 1 137 ? -18.561 -0.323 10.215 1.00 96.00 137 ALA A CA 1
ATOM 1060 C C . ALA A 1 137 ? -17.167 -0.397 10.858 1.00 96.00 137 ALA A C 1
ATOM 1062 O O . ALA A 1 137 ? -16.356 -1.241 10.488 1.00 96.00 137 ALA A O 1
ATOM 1063 N N . LEU A 1 138 ? -16.910 0.429 11.876 1.00 97.62 138 LEU A N 1
ATOM 1064 C CA . LEU A 1 138 ? -15.709 0.322 12.706 1.00 97.62 138 LEU A CA 1
ATOM 1065 C C . LEU A 1 138 ? -15.616 -1.081 13.320 1.00 97.62 138 LEU A C 1
ATOM 1067 O O . LEU A 1 138 ? -16.652 -1.664 13.661 1.00 97.62 138 LEU A O 1
ATOM 1071 N N . PRO A 1 139 ? -14.402 -1.621 13.539 1.00 97.62 139 PRO A N 1
ATOM 1072 C CA . PRO A 1 139 ? -14.210 -3.029 13.864 1.00 97.62 139 PRO A CA 1
ATOM 1073 C C . PRO A 1 139 ? -14.437 -3.322 15.359 1.00 97.62 139 PRO A C 1
ATOM 1075 O O . PRO A 1 139 ? -13.606 -3.951 16.008 1.00 97.62 139 PRO A O 1
ATOM 1078 N N . VAL A 1 140 ? -15.561 -2.849 15.906 1.00 97.44 140 VAL A N 1
ATOM 1079 C CA . VAL A 1 140 ? -16.047 -3.088 17.278 1.00 97.44 140 VAL A CA 1
ATOM 1080 C C . VAL A 1 140 ? -17.182 -4.125 17.340 1.00 97.44 140 VAL A C 1
ATOM 1082 O O . VAL A 1 140 ? -17.618 -4.499 18.429 1.00 97.44 140 VAL A O 1
ATOM 1085 N N . GLY A 1 141 ? -17.607 -4.642 16.182 1.00 95.31 141 GLY A N 1
ATOM 1086 C CA . GLY A 1 141 ? -18.674 -5.634 16.038 1.00 95.31 141 GLY A CA 1
ATOM 1087 C C . GLY A 1 141 ? -20.070 -5.080 16.336 1.00 95.31 141 GLY A C 1
ATOM 1088 O O . GLY A 1 141 ? -20.272 -3.867 16.438 1.00 95.31 141 GLY A O 1
ATOM 1089 N N . GLY A 1 142 ? -21.026 -5.993 16.504 1.00 94.31 142 GLY A N 1
ATOM 1090 C CA . GLY A 1 142 ? -22.441 -5.698 16.738 1.00 94.31 142 GLY A CA 1
ATOM 1091 C C . GLY A 1 142 ? -23.349 -6.234 15.631 1.00 94.31 142 GLY A C 1
ATOM 1092 O O . GLY A 1 142 ? -22.943 -6.365 14.476 1.00 94.31 142 GLY A O 1
ATOM 1093 N N . GLU A 1 143 ? -24.593 -6.557 15.980 1.00 93.50 143 GLU A N 1
ATOM 1094 C CA . GLU A 1 143 ? -25.571 -7.048 15.006 1.00 93.50 143 GLU A CA 1
ATOM 1095 C C . GLU A 1 143 ? -25.852 -6.007 13.917 1.00 93.50 143 GLU A C 1
ATOM 1097 O O . GLU A 1 143 ? -26.016 -4.820 14.194 1.00 93.50 143 GLU A O 1
ATOM 1102 N N . GLY A 1 144 ? -25.932 -6.467 12.669 1.00 92.31 144 GLY A N 1
ATOM 1103 C CA . GLY A 1 144 ? -26.144 -5.607 11.508 1.00 92.31 144 GLY A CA 1
ATOM 1104 C C . GLY A 1 144 ? -24.903 -4.827 11.074 1.00 92.31 144 GLY A C 1
ATOM 1105 O O . GLY A 1 144 ? -25.023 -3.957 10.216 1.00 92.31 144 GLY A O 1
ATOM 1106 N N . THR A 1 145 ? -23.726 -5.115 11.637 1.00 95.31 145 THR A N 1
ATOM 1107 C CA . THR A 1 145 ? -22.475 -4.446 11.261 1.00 95.31 145 THR A CA 1
ATOM 1108 C C . THR A 1 145 ? -21.648 -5.300 10.306 1.00 95.31 145 THR A C 1
ATOM 1110 O O . THR A 1 145 ? -21.648 -6.530 10.368 1.00 95.31 145 THR A O 1
ATOM 1113 N N . HIS A 1 146 ? -20.939 -4.629 9.398 1.00 96.56 146 HIS A N 1
ATOM 1114 C CA . HIS A 1 146 ? -19.964 -5.259 8.517 1.00 96.56 146 HIS A CA 1
ATOM 1115 C C . HIS A 1 146 ? -18.734 -4.360 8.409 1.00 96.56 146 HIS A C 1
ATOM 1117 O O . HIS A 1 146 ? -18.780 -3.299 7.785 1.00 96.56 146 HIS A O 1
ATOM 1123 N N . ALA A 1 147 ? -17.652 -4.767 9.071 1.00 97.56 147 ALA A N 1
ATOM 1124 C CA . ALA A 1 147 ? -16.371 -4.072 9.032 1.00 97.56 147 ALA A CA 1
ATOM 1125 C C . ALA A 1 147 ? -15.497 -4.608 7.896 1.00 97.56 147 ALA A C 1
ATOM 1127 O O . ALA A 1 147 ? -15.472 -5.812 7.638 1.00 97.56 147 ALA A O 1
ATOM 1128 N N . VAL A 1 148 ? -14.738 -3.737 7.231 1.00 97.31 148 VAL A N 1
ATOM 1129 C CA . VAL A 1 148 ? -13.855 -4.158 6.135 1.00 97.31 148 VAL A CA 1
ATOM 1130 C C . VAL A 1 148 ? -12.433 -3.677 6.365 1.00 97.31 148 VAL A C 1
ATOM 1132 O O . VAL A 1 148 ? -12.163 -2.485 6.520 1.00 97.31 148 VAL A O 1
ATOM 1135 N N . LEU A 1 149 ? -11.503 -4.630 6.366 1.00 98.19 149 LEU A N 1
ATOM 1136 C CA . LEU A 1 149 ? -10.082 -4.397 6.586 1.00 98.19 149 LEU A CA 1
ATOM 1137 C C . LEU A 1 149 ? -9.295 -4.708 5.317 1.00 98.19 149 LEU A C 1
ATOM 1139 O O . LEU A 1 149 ? -9.402 -5.787 4.745 1.00 98.19 149 LEU A O 1
ATOM 1143 N N . THR A 1 150 ? -8.475 -3.761 4.891 1.00 95.12 150 THR A N 1
ATOM 1144 C CA . THR A 1 150 ? -7.799 -3.743 3.595 1.00 95.12 150 THR A CA 1
ATOM 1145 C C . THR A 1 150 ? -6.290 -3.834 3.783 1.00 95.12 150 THR A C 1
ATOM 1147 O O . THR A 1 150 ? -5.718 -3.112 4.597 1.00 95.12 150 THR A O 1
ATOM 1150 N N . GLY A 1 151 ? -5.616 -4.674 3.004 1.00 92.00 151 GLY A N 1
ATOM 1151 C CA . GLY A 1 151 ? -4.158 -4.795 3.035 1.00 92.00 151 GLY A CA 1
ATOM 1152 C C . GLY A 1 151 ? -3.584 -5.148 1.669 1.00 92.00 151 GLY A C 1
ATOM 1153 O O . GLY A 1 151 ? -4.259 -5.745 0.831 1.00 92.00 151 GLY A O 1
ATOM 1154 N N . HIS A 1 152 ? -2.331 -4.769 1.422 1.00 86.25 152 HIS A N 1
ATOM 1155 C CA . HIS A 1 152 ? -1.654 -5.109 0.172 1.00 86.25 152 HIS A CA 1
ATOM 1156 C C . HIS A 1 152 ? -1.307 -6.600 0.070 1.00 86.25 152 HIS A C 1
ATOM 1158 O O . HIS A 1 152 ? -1.021 -7.258 1.069 1.00 86.25 152 HIS A O 1
ATOM 1164 N N . THR A 1 153 ? -1.237 -7.072 -1.172 1.00 80.56 153 THR A N 1
ATOM 1165 C CA . THR A 1 153 ? -0.589 -8.323 -1.565 1.00 80.56 153 THR A CA 1
ATOM 1166 C C . THR A 1 153 ? 0.475 -8.012 -2.620 1.00 80.56 153 THR A C 1
ATOM 1168 O O . THR A 1 153 ? 0.261 -7.182 -3.506 1.00 80.56 153 THR A O 1
ATOM 1171 N N . GLY A 1 154 ? 1.627 -8.671 -2.528 1.00 75.06 154 GLY A N 1
ATOM 1172 C CA . GLY A 1 154 ? 2.726 -8.617 -3.484 1.00 75.06 154 GLY A CA 1
ATOM 1173 C C . GLY A 1 154 ? 3.713 -7.470 -3.286 1.00 75.06 154 GLY A C 1
ATOM 1174 O O . GLY A 1 154 ? 4.367 -7.073 -4.251 1.00 75.06 154 GLY A O 1
ATOM 1175 N N . LEU A 1 155 ? 3.844 -6.919 -2.074 1.00 75.94 155 LEU A N 1
ATOM 1176 C CA . LEU A 1 155 ? 4.881 -5.921 -1.798 1.00 75.94 155 LEU A CA 1
ATOM 1177 C C . LEU A 1 155 ? 6.270 -6.574 -1.776 1.00 75.94 155 LEU A C 1
ATOM 1179 O O . LEU A 1 155 ? 6.470 -7.655 -1.230 1.00 75.94 155 LEU A O 1
ATOM 1183 N N . ALA A 1 156 ? 7.270 -5.881 -2.325 1.00 69.81 156 ALA A N 1
ATOM 1184 C CA . ALA A 1 156 ? 8.627 -6.420 -2.453 1.00 69.81 156 ALA A CA 1
ATOM 1185 C C . ALA A 1 156 ? 9.358 -6.629 -1.110 1.00 69.81 156 ALA A C 1
ATOM 1187 O O . ALA A 1 156 ? 10.359 -7.344 -1.059 1.00 69.81 156 ALA A O 1
ATOM 1188 N N . THR A 1 157 ? 8.909 -5.960 -0.045 1.00 73.81 157 THR A N 1
ATOM 1189 C CA . THR A 1 157 ? 9.633 -5.850 1.231 1.00 73.81 157 THR A CA 1
ATOM 1190 C C . THR A 1 157 ? 8.757 -6.073 2.463 1.00 73.81 157 THR A C 1
ATOM 1192 O O . THR A 1 157 ? 9.236 -5.855 3.572 1.00 73.81 157 THR A O 1
ATOM 1195 N N . LEU A 1 158 ? 7.490 -6.476 2.311 1.00 80.62 158 LEU A N 1
ATOM 1196 C CA . LEU A 1 158 ? 6.571 -6.692 3.433 1.00 80.62 158 LEU A CA 1
ATOM 1197 C C . LEU A 1 158 ? 5.470 -7.686 3.045 1.00 80.62 158 LEU A C 1
ATOM 1199 O O . LEU A 1 158 ? 4.885 -7.558 1.979 1.00 80.62 158 LEU A O 1
ATOM 1203 N N . THR A 1 159 ? 5.169 -8.658 3.908 1.00 84.56 159 THR A N 1
ATOM 1204 C CA . THR A 1 159 ? 4.251 -9.758 3.558 1.00 84.56 159 THR A CA 1
ATOM 1205 C C . THR A 1 159 ? 2.767 -9.381 3.587 1.00 84.56 159 THR A C 1
ATOM 1207 O O . THR A 1 159 ? 2.001 -9.881 2.773 1.00 84.56 159 THR A O 1
ATOM 1210 N N . MET A 1 160 ? 2.331 -8.510 4.503 1.00 90.31 160 MET A N 1
ATOM 1211 C CA . MET A 1 160 ? 0.936 -8.038 4.578 1.00 90.31 160 MET A CA 1
ATOM 1212 C C . MET A 1 160 ? -0.113 -9.163 4.423 1.00 90.31 160 MET A C 1
ATOM 1214 O O . MET A 1 160 ? -0.151 -10.085 5.237 1.00 90.31 160 MET A O 1
ATOM 1218 N N . PHE A 1 161 ? -0.972 -9.084 3.401 1.00 94.44 161 PHE A N 1
ATOM 1219 C CA . PHE A 1 161 ? -2.072 -10.007 3.130 1.00 94.44 161 PHE A CA 1
ATOM 1220 C C . PHE A 1 161 ? -1.715 -11.083 2.088 1.00 94.44 161 PHE A C 1
ATOM 1222 O O . PHE A 1 161 ? -2.599 -11.812 1.647 1.00 94.44 161 PHE A O 1
ATOM 1229 N N . ASP A 1 162 ? -0.434 -11.252 1.721 1.00 85.88 162 ASP A N 1
ATOM 1230 C CA . ASP A 1 162 ? 0.030 -12.274 0.757 1.00 85.88 162 ASP A CA 1
ATOM 1231 C C . ASP A 1 162 ? -0.533 -13.674 1.041 1.00 85.88 162 ASP A C 1
ATOM 1233 O O . ASP A 1 162 ? -0.918 -14.406 0.128 1.00 85.88 162 ASP A O 1
ATOM 1237 N N . ASN A 1 163 ? -0.619 -14.030 2.324 1.00 89.44 163 ASN A N 1
ATOM 1238 C CA . ASN A 1 163 ? -1.055 -15.349 2.763 1.00 89.44 163 ASN A CA 1
ATOM 1239 C C . ASN A 1 163 ? -2.574 -15.477 2.953 1.00 89.44 163 ASN A C 1
ATOM 1241 O O . ASN A 1 163 ? -3.020 -16.563 3.310 1.00 89.44 163 ASN A O 1
ATOM 1245 N N . LEU A 1 164 ? -3.391 -14.440 2.708 1.00 91.44 164 LEU A N 1
ATOM 1246 C CA . LEU A 1 164 ? -4.854 -14.555 2.855 1.00 91.44 164 LEU A CA 1
ATOM 1247 C C . LEU A 1 164 ? -5.450 -15.651 1.963 1.00 91.44 164 LEU A C 1
ATOM 1249 O O . LEU A 1 164 ? -6.440 -16.272 2.332 1.00 91.44 164 LEU A O 1
ATOM 1253 N N . THR A 1 165 ? -4.811 -15.945 0.829 1.00 87.25 165 THR A N 1
ATOM 1254 C CA . THR A 1 165 ? -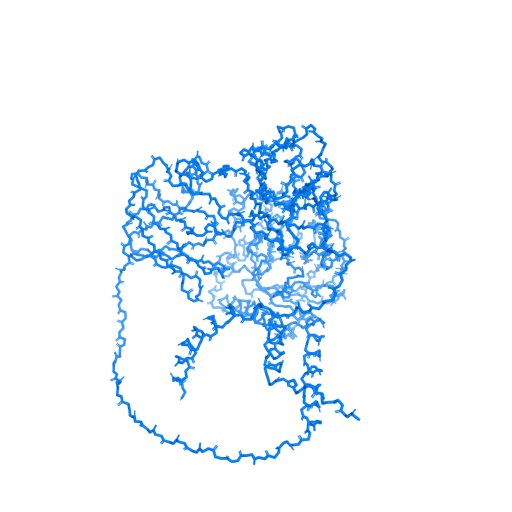5.182 -17.054 -0.068 1.00 87.25 165 THR A CA 1
ATOM 1255 C C . THR A 1 165 ? -5.108 -18.437 0.589 1.00 87.25 165 THR A C 1
ATOM 1257 O O . THR A 1 165 ? -5.670 -19.394 0.058 1.00 87.25 165 THR A O 1
ATOM 1260 N N . HIS A 1 166 ? -4.420 -18.565 1.726 1.00 90.50 166 HIS A N 1
ATOM 1261 C CA . HIS A 1 166 ? -4.294 -19.814 2.471 1.00 90.50 166 HIS A CA 1
ATOM 1262 C C . HIS A 1 166 ? -5.350 -19.985 3.570 1.00 90.50 166 HIS A C 1
ATOM 1264 O O . HIS A 1 166 ? -5.461 -21.097 4.088 1.00 90.50 166 HIS A O 1
ATOM 1270 N N . LEU A 1 167 ? -6.122 -18.939 3.899 1.00 92.94 167 LEU A N 1
ATOM 1271 C CA . LEU A 1 167 ? -7.237 -19.044 4.842 1.00 92.94 167 LEU A CA 1
ATOM 1272 C C . LEU A 1 167 ? -8.366 -19.894 4.257 1.00 92.94 167 LEU A C 1
ATOM 1274 O O . LEU A 1 167 ? -8.678 -19.829 3.065 1.00 92.94 167 LEU A O 1
ATOM 1278 N N . ARG A 1 168 ? -8.986 -20.697 5.116 1.00 93.38 168 ARG A N 1
ATOM 1279 C CA . ARG A 1 168 ? -10.058 -21.631 4.776 1.00 93.38 168 ARG A CA 1
ATOM 1280 C C . ARG A 1 168 ? -11.246 -21.422 5.696 1.00 93.38 168 ARG A C 1
ATOM 1282 O O . ARG A 1 168 ? -11.107 -20.900 6.796 1.00 93.38 168 ARG A O 1
ATOM 1289 N N . ALA A 1 169 ? -12.412 -21.880 5.248 1.00 95.25 169 ALA A N 1
ATOM 1290 C CA . ALA A 1 169 ? -13.588 -21.912 6.103 1.00 95.25 169 ALA A CA 1
ATOM 1291 C C . ALA A 1 169 ? -13.290 -22.682 7.406 1.00 95.25 169 ALA A C 1
ATOM 1293 O O . ALA A 1 169 ? -12.693 -23.762 7.355 1.00 95.25 169 ALA A O 1
ATOM 1294 N N . GLY A 1 170 ? -13.683 -22.112 8.544 1.00 94.62 170 GLY A N 1
ATOM 1295 C CA . GLY A 1 170 ? -13.381 -22.614 9.886 1.00 94.62 170 GLY A CA 1
ATOM 1296 C C . GLY A 1 170 ? -12.105 -22.050 10.525 1.00 94.62 170 GLY A C 1
ATOM 1297 O O . GLY A 1 170 ? -11.925 -22.194 11.734 1.00 94.62 170 GLY A O 1
ATOM 1298 N N . ASP A 1 171 ? -11.220 -21.391 9.766 1.00 95.12 171 ASP A N 1
ATOM 1299 C CA . ASP A 1 171 ? -10.090 -20.673 10.364 1.00 95.12 171 ASP A CA 1
ATOM 1300 C C . ASP A 1 171 ? -10.598 -19.464 11.157 1.00 95.12 171 ASP A C 1
ATOM 1302 O O . ASP A 1 171 ? -11.556 -18.805 10.761 1.00 95.12 171 ASP A O 1
ATOM 1306 N N . VAL A 1 172 ? -9.938 -19.132 12.267 1.00 94.81 172 VAL A N 1
ATOM 1307 C CA . VAL A 1 172 ? -10.327 -17.997 13.115 1.00 94.81 172 VAL A CA 1
ATOM 1308 C C . VAL A 1 172 ? -9.300 -16.879 13.007 1.00 94.81 172 VAL A C 1
ATOM 1310 O O . VAL A 1 172 ? -8.094 -17.103 13.147 1.00 94.81 172 VAL A O 1
ATOM 1313 N N . PHE A 1 173 ? -9.785 -15.655 12.825 1.00 96.12 173 PHE A N 1
ATOM 1314 C CA . PHE A 1 173 ? -9.005 -14.437 13.002 1.00 96.12 173 PHE A CA 1
ATOM 1315 C C . PHE A 1 173 ? -9.642 -13.555 14.078 1.00 96.12 173 PHE A C 1
ATOM 1317 O O . PHE A 1 173 ? -10.825 -13.670 14.395 1.00 96.12 173 PHE A O 1
ATOM 1324 N N . THR A 1 174 ? -8.846 -12.681 14.685 1.00 96.44 174 THR A N 1
ATOM 1325 C CA . THR A 1 174 ? -9.291 -11.813 15.776 1.00 96.44 174 THR A CA 1
ATOM 1326 C C . THR A 1 174 ? -8.930 -10.365 15.525 1.00 96.44 174 THR A C 1
ATOM 1328 O O . THR A 1 174 ? -7.830 -10.077 15.046 1.00 96.44 174 THR A O 1
ATOM 1331 N N . VAL A 1 175 ? -9.806 -9.464 15.955 1.00 97.62 175 VAL A N 1
ATOM 1332 C CA . VAL A 1 175 ? -9.510 -8.039 16.074 1.00 97.62 175 VAL A CA 1
ATOM 1333 C C . VAL A 1 175 ? -9.462 -7.650 17.545 1.00 97.62 175 VAL A C 1
ATOM 1335 O O . VAL A 1 175 ? -10.425 -7.848 18.284 1.00 97.62 175 VAL A O 1
ATOM 1338 N N . GLU A 1 176 ? -8.327 -7.104 17.970 1.00 96.06 176 GLU A N 1
ATOM 1339 C CA . GLU A 1 176 ? -8.158 -6.505 19.290 1.00 96.06 176 GLU A CA 1
ATOM 1340 C C . GLU A 1 176 ? -8.389 -4.990 19.168 1.00 96.06 176 GLU A C 1
ATOM 1342 O O . GLU A 1 176 ? -7.660 -4.310 18.443 1.00 96.06 176 GLU A O 1
ATOM 1347 N N . VAL A 1 177 ? -9.393 -4.456 19.867 1.00 97.25 177 VAL A N 1
ATOM 1348 C CA . VAL A 1 177 ? -9.766 -3.033 19.827 1.00 97.25 177 VAL A CA 1
ATOM 1349 C C . VAL A 1 177 ? -10.152 -2.543 21.220 1.00 97.25 177 VAL A C 1
ATOM 1351 O O . VAL A 1 177 ? -11.008 -3.124 21.881 1.00 97.25 177 VAL A O 1
ATOM 1354 N N . MET A 1 178 ? -9.484 -1.498 21.715 1.00 95.50 178 MET A N 1
ATOM 1355 C CA . MET A 1 178 ? -9.740 -0.907 23.044 1.00 95.50 178 MET A CA 1
ATOM 1356 C C . MET A 1 178 ? -9.838 -1.935 24.194 1.00 95.50 178 MET A C 1
ATOM 1358 O O . MET A 1 178 ? -10.587 -1.771 25.153 1.00 95.50 178 MET A O 1
ATOM 1362 N N . GLY A 1 179 ? -9.045 -3.009 24.119 1.00 91.31 179 GLY A N 1
ATOM 1363 C CA . GLY A 1 179 ? -8.959 -4.057 25.139 1.00 91.31 179 GLY A CA 1
ATOM 1364 C C . GLY A 1 179 ? -9.985 -5.179 24.979 1.00 91.31 179 GLY A C 1
ATOM 1365 O O . GLY A 1 179 ? -9.911 -6.160 25.712 1.00 91.31 179 GLY A O 1
ATOM 1366 N N . GLN A 1 180 ? -10.898 -5.061 24.014 1.00 94.06 180 GLN A N 1
ATOM 1367 C CA . GLN A 1 180 ? -11.797 -6.131 23.598 1.00 94.06 180 GLN A CA 1
ATOM 1368 C C . GLN A 1 180 ? -11.125 -6.996 22.535 1.00 94.06 180 GLN A C 1
ATOM 1370 O O . GLN A 1 180 ? -10.384 -6.487 21.694 1.00 94.06 180 GLN A O 1
ATOM 1375 N N . VAL A 1 181 ? -11.402 -8.299 22.563 1.00 94.56 181 VAL A N 1
ATOM 1376 C CA . VAL A 1 181 ? -10.952 -9.257 21.547 1.00 94.56 181 VAL A CA 1
ATOM 1377 C C . VAL A 1 181 ? -12.184 -9.837 20.871 1.00 94.56 181 VAL A C 1
ATOM 1379 O O . VAL A 1 181 ? -12.986 -10.522 21.504 1.00 94.56 181 VAL A O 1
ATOM 1382 N N . LEU A 1 182 ? -12.339 -9.547 19.585 1.00 96.25 182 LEU A N 1
ATOM 1383 C CA . LEU A 1 182 ? -13.470 -9.980 18.773 1.00 96.25 182 LEU A CA 1
ATOM 1384 C C . LEU A 1 182 ? -12.981 -11.080 17.833 1.00 96.25 182 LEU A C 1
ATOM 1386 O O . LEU A 1 182 ? -12.061 -10.842 17.051 1.00 96.25 182 LEU A O 1
ATOM 1390 N N . ALA A 1 183 ? -13.551 -12.279 17.936 1.00 96.88 183 ALA A N 1
ATOM 1391 C CA . ALA A 1 183 ? -13.178 -13.424 17.111 1.00 96.88 183 ALA A CA 1
ATOM 1392 C C . ALA A 1 183 ? -14.169 -13.621 15.964 1.00 96.88 183 ALA A C 1
ATOM 1394 O O . ALA A 1 183 ? -15.380 -13.552 16.166 1.00 96.88 183 ALA A O 1
ATOM 1395 N N . TYR A 1 184 ? -13.639 -13.903 14.781 1.00 97.69 184 TYR A N 1
ATOM 1396 C CA . TYR A 1 184 ? -14.410 -14.166 13.577 1.00 97.69 184 TYR A CA 1
ATOM 1397 C C . TYR A 1 184 ? -13.939 -15.479 12.966 1.00 97.69 184 TYR A C 1
ATOM 1399 O O . TYR A 1 184 ? -12.739 -15.684 12.765 1.00 97.69 184 TYR A O 1
ATOM 1407 N N . GLU A 1 185 ? -14.884 -16.365 12.681 1.00 97.38 185 GLU A N 1
ATOM 1408 C CA . GLU A 1 185 ? -14.640 -17.594 11.936 1.00 97.38 185 GLU A CA 1
ATOM 1409 C C . GLU A 1 185 ? -14.823 -17.309 10.448 1.00 97.38 185 GLU A C 1
ATOM 1411 O O . GLU A 1 185 ? -15.834 -16.735 10.036 1.00 97.38 185 GLU A O 1
ATOM 1416 N N . VAL A 1 186 ? -13.839 -17.692 9.637 1.00 98.00 186 VAL A N 1
ATOM 1417 C CA . VAL A 1 186 ? -13.904 -17.578 8.183 1.00 98.00 186 VAL A CA 1
ATOM 1418 C C . VAL A 1 186 ? -15.037 -18.467 7.683 1.00 98.00 186 VAL A C 1
ATOM 1420 O O . VAL A 1 186 ? -15.026 -19.678 7.889 1.00 98.00 186 VAL A O 1
ATOM 1423 N N . THR A 1 187 ? -16.005 -17.881 6.988 1.00 96.94 187 THR A N 1
ATOM 1424 C CA . THR A 1 187 ? -17.128 -18.616 6.389 1.00 96.94 187 THR A CA 1
ATOM 1425 C C . THR A 1 187 ? -16.848 -18.986 4.936 1.00 96.94 187 THR A C 1
ATOM 1427 O O . THR A 1 187 ? -17.340 -19.999 4.440 1.00 96.94 187 THR A O 1
ATOM 1430 N N . GLY A 1 188 ? -16.010 -18.204 4.254 1.00 94.12 188 GLY A N 1
ATOM 1431 C CA . GLY A 1 188 ? -15.614 -18.460 2.879 1.00 94.12 188 GLY A CA 1
ATOM 1432 C C . GLY A 1 188 ? -14.745 -17.357 2.292 1.00 94.12 188 GLY A C 1
ATOM 1433 O O . GLY A 1 188 ? -14.484 -16.329 2.919 1.00 94.12 188 GLY A O 1
ATOM 1434 N N . THR A 1 189 ? -14.300 -17.590 1.061 1.00 94.56 189 THR A N 1
ATOM 1435 C CA . THR A 1 189 ? -13.550 -16.619 0.268 1.00 94.56 189 THR A CA 1
ATOM 1436 C C . THR A 1 189 ? -14.188 -16.454 -1.103 1.00 94.56 189 THR A C 1
ATOM 1438 O O . THR A 1 189 ? -14.710 -17.413 -1.675 1.00 94.56 189 THR A O 1
ATOM 1441 N N . GLU A 1 190 ? -14.143 -15.243 -1.648 1.00 93.31 190 GLU A N 1
ATOM 1442 C CA . GLU A 1 190 ? -14.600 -14.967 -3.009 1.00 93.31 190 GLU A CA 1
ATOM 1443 C C . GLU A 1 190 ? -13.658 -14.009 -3.739 1.00 93.31 190 GLU A C 1
ATOM 1445 O O . GLU A 1 190 ? -12.898 -13.255 -3.131 1.00 93.31 190 GLU A O 1
ATOM 1450 N N . THR A 1 191 ? -13.665 -14.079 -5.070 1.00 91.62 191 THR A N 1
ATOM 1451 C CA . THR A 1 191 ? -12.922 -13.156 -5.934 1.00 91.62 191 THR A CA 1
ATOM 1452 C C . THR A 1 191 ? -13.906 -12.326 -6.735 1.00 91.62 191 THR A C 1
ATOM 1454 O O . THR A 1 191 ? -14.751 -12.886 -7.431 1.00 91.62 191 THR A O 1
ATOM 1457 N N . VAL A 1 192 ? -13.781 -11.007 -6.643 1.00 86.12 192 VAL A N 1
ATOM 1458 C CA . VAL A 1 192 ? -14.747 -10.048 -7.193 1.00 86.12 192 VAL A CA 1
ATOM 1459 C C . VAL A 1 192 ? -14.038 -8.968 -8.001 1.00 86.12 192 VAL A C 1
ATOM 1461 O O . VAL A 1 192 ? -12.822 -8.779 -7.865 1.00 86.12 192 VAL A O 1
ATOM 1464 N N . LEU A 1 193 ? -14.771 -8.257 -8.857 1.00 82.31 193 LEU A N 1
ATOM 1465 C CA . LEU A 1 193 ? -14.222 -7.068 -9.499 1.00 82.31 193 LEU A CA 1
ATOM 1466 C C . LEU A 1 193 ? -14.164 -5.910 -8.490 1.00 82.31 193 LEU A C 1
ATOM 1468 O O . LEU A 1 193 ? -14.970 -5.867 -7.563 1.00 82.31 193 LEU A O 1
ATOM 1472 N N . PRO A 1 194 ? -13.240 -4.948 -8.655 1.00 75.44 194 PRO A N 1
ATOM 1473 C CA . PRO A 1 194 ? -13.120 -3.807 -7.743 1.00 75.44 194 PRO A CA 1
ATOM 1474 C C . PRO A 1 194 ? -14.422 -3.012 -7.549 1.00 75.44 194 PRO A C 1
ATOM 1476 O O . PRO A 1 194 ? -14.679 -2.488 -6.473 1.00 75.44 194 PRO A O 1
ATOM 1479 N N . GLN A 1 195 ? -15.262 -2.933 -8.582 1.00 76.88 195 GLN A N 1
ATOM 1480 C CA . GLN A 1 195 ? -16.551 -2.242 -8.535 1.00 76.88 195 GLN A CA 1
ATOM 1481 C C . GLN A 1 195 ? -17.676 -3.019 -7.826 1.00 76.88 195 GLN A C 1
ATOM 1483 O O . GLN A 1 195 ? -18.726 -2.434 -7.570 1.00 76.88 195 GLN A O 1
ATOM 1488 N N . ASP A 1 196 ? -17.486 -4.300 -7.494 1.00 81.44 196 ASP A N 1
ATOM 1489 C CA . ASP A 1 196 ? -18.524 -5.162 -6.908 1.00 81.44 196 ASP A CA 1
ATOM 1490 C C . ASP A 1 196 ? -18.642 -4.957 -5.382 1.00 81.44 196 ASP A C 1
ATOM 1492 O O . ASP A 1 196 ? -18.512 -5.889 -4.585 1.00 81.44 196 ASP A O 1
ATOM 1496 N N . ILE A 1 197 ? -18.886 -3.714 -4.961 1.00 80.00 197 ILE A N 1
ATOM 1497 C CA . ILE A 1 197 ? -18.908 -3.307 -3.546 1.00 80.00 197 ILE A CA 1
ATOM 1498 C C . ILE A 1 197 ? -20.117 -3.847 -2.763 1.00 80.00 197 ILE A C 1
ATOM 1500 O O . ILE A 1 197 ? -20.083 -3.897 -1.538 1.00 80.00 197 ILE A O 1
ATOM 1504 N N . ASP A 1 198 ? -21.165 -4.323 -3.439 1.00 85.19 198 ASP A N 1
ATOM 1505 C CA . ASP A 1 198 ? -22.364 -4.883 -2.790 1.00 85.19 198 ASP A CA 1
ATOM 1506 C C . ASP A 1 198 ? -22.049 -6.116 -1.924 1.00 85.19 198 ASP A C 1
ATOM 1508 O O . ASP A 1 198 ? -22.794 -6.466 -1.009 1.00 85.19 198 ASP A O 1
ATOM 1512 N N . ARG A 1 199 ? -20.913 -6.769 -2.186 1.00 87.75 199 ARG A N 1
ATOM 1513 C CA . ARG A 1 199 ? -20.432 -7.957 -1.469 1.00 87.75 199 ARG A CA 1
ATOM 1514 C C . ARG A 1 199 ? -19.972 -7.690 -0.043 1.00 87.75 199 ARG A C 1
ATOM 1516 O O . ARG A 1 199 ? -19.890 -8.610 0.766 1.00 87.75 199 ARG A O 1
ATOM 1523 N N . ILE A 1 200 ? -19.700 -6.430 0.273 1.00 90.94 200 ILE A N 1
ATOM 1524 C CA . ILE A 1 200 ? -19.300 -5.984 1.607 1.00 90.94 200 ILE A CA 1
ATOM 1525 C C . ILE A 1 200 ? -20.398 -5.176 2.308 1.00 90.94 200 ILE A C 1
ATOM 1527 O O . ILE A 1 200 ? -20.143 -4.511 3.310 1.00 90.94 200 ILE A O 1
ATOM 1531 N N . ALA A 1 201 ? -21.633 -5.237 1.803 1.00 90.06 201 ALA A N 1
ATOM 1532 C CA . ALA A 1 201 ? -22.774 -4.606 2.446 1.00 90.06 201 ALA A CA 1
ATOM 1533 C C . ALA A 1 201 ? -23.096 -5.269 3.805 1.00 90.06 201 ALA A C 1
ATOM 1535 O O . ALA A 1 201 ? -22.887 -6.477 3.979 1.00 90.06 201 ALA A O 1
ATOM 1536 N N . PRO A 1 202 ? -23.618 -4.508 4.782 1.00 90.38 202 PRO A N 1
ATOM 1537 C CA . PRO A 1 202 ? -24.093 -5.073 6.037 1.00 90.38 202 PRO A CA 1
ATOM 1538 C C . PRO A 1 202 ? -25.296 -5.996 5.825 1.00 90.38 202 PRO A C 1
ATOM 1540 O O . PRO A 1 202 ? -26.174 -5.729 5.005 1.00 90.38 202 PRO A O 1
ATOM 1543 N N . VAL A 1 203 ? -25.352 -7.078 6.605 1.00 92.25 203 VAL A N 1
ATOM 1544 C CA . VAL A 1 203 ? -26.466 -8.033 6.595 1.00 92.25 203 VAL A CA 1
ATOM 1545 C C . VAL A 1 203 ? -27.197 -7.958 7.929 1.00 92.25 203 VAL A C 1
ATOM 1547 O O . VAL A 1 203 ? -26.597 -8.125 8.990 1.00 92.25 203 VAL A O 1
ATOM 1550 N N . ALA A 1 204 ? -28.507 -7.709 7.880 1.00 91.25 204 ALA A N 1
ATOM 1551 C CA . ALA A 1 204 ? -29.332 -7.558 9.075 1.00 91.25 204 ALA A CA 1
ATOM 1552 C C . ALA A 1 204 ? -29.211 -8.777 10.010 1.00 91.25 204 ALA A C 1
ATOM 1554 O O . ALA A 1 204 ? -29.345 -9.922 9.576 1.00 91.25 204 ALA A O 1
ATOM 1555 N N . GLY A 1 205 ? -28.964 -8.514 11.297 1.00 93.19 205 GLY A N 1
ATOM 1556 C CA . GLY A 1 205 ? -28.814 -9.546 12.329 1.00 93.19 205 GLY A CA 1
ATOM 1557 C C . GLY A 1 205 ? -27.484 -10.309 12.302 1.00 93.19 205 GLY A C 1
ATOM 1558 O O . GLY A 1 205 ? -27.328 -11.251 13.070 1.00 93.19 205 GLY A O 1
ATOM 1559 N N . GLN A 1 206 ? -26.528 -9.935 11.444 1.00 95.69 206 GLN A N 1
ATOM 1560 C CA . GLN A 1 206 ? -25.198 -10.553 11.402 1.00 95.69 206 GLN A CA 1
ATOM 1561 C C . GLN A 1 206 ? -24.114 -9.556 11.822 1.00 95.69 206 GLN A C 1
ATOM 1563 O O . GLN A 1 206 ? -24.217 -8.369 11.531 1.00 95.69 206 GLN A O 1
ATOM 1568 N N . ASP A 1 207 ? -23.088 -10.049 12.512 1.00 97.44 207 ASP A N 1
ATOM 1569 C CA . ASP A 1 207 ? -21.855 -9.319 12.829 1.00 97.44 207 ASP A CA 1
ATOM 1570 C C . ASP A 1 207 ? -20.745 -9.905 11.946 1.00 97.44 207 ASP A C 1
ATOM 1572 O O . ASP A 1 207 ? -20.345 -11.066 12.116 1.00 97.44 207 ASP A O 1
ATOM 1576 N N . LEU A 1 208 ? -20.346 -9.139 10.930 1.00 98.00 208 LEU A N 1
ATOM 1577 C CA . LEU A 1 208 ? -19.464 -9.577 9.853 1.00 98.00 208 LEU A CA 1
ATOM 1578 C C . LEU A 1 208 ? -18.180 -8.748 9.817 1.00 98.00 208 LEU A C 1
ATOM 1580 O O . LEU A 1 208 ? -18.171 -7.539 10.056 1.00 98.00 208 LEU A O 1
ATOM 1584 N N . LEU A 1 209 ? -17.083 -9.391 9.427 1.00 98.44 209 LEU A N 1
ATOM 1585 C CA . LEU A 1 209 ? -15.841 -8.703 9.108 1.00 98.44 209 LEU A CA 1
ATOM 1586 C C . LEU A 1 209 ? -15.194 -9.342 7.888 1.00 98.44 209 LEU A C 1
ATOM 1588 O O . LEU A 1 209 ? -14.960 -10.548 7.873 1.00 98.44 209 LEU A O 1
ATOM 1592 N N . THR A 1 210 ? -14.869 -8.538 6.880 1.00 98.19 210 THR A N 1
ATOM 1593 C CA . THR A 1 210 ? -14.210 -9.020 5.662 1.00 98.19 210 THR A CA 1
ATOM 1594 C C . THR A 1 210 ? -12.783 -8.488 5.562 1.00 98.19 210 THR A C 1
ATOM 1596 O O . THR A 1 210 ? -12.539 -7.287 5.695 1.00 98.19 210 THR A O 1
ATOM 1599 N N . LEU A 1 211 ? -11.829 -9.384 5.299 1.00 98.19 211 LEU A N 1
ATOM 1600 C CA . LEU A 1 211 ? -10.458 -9.023 4.929 1.00 98.19 211 LEU A CA 1
ATOM 1601 C C . LEU A 1 211 ? -10.356 -8.931 3.405 1.00 98.19 211 LEU A C 1
ATOM 1603 O O . LEU A 1 211 ? -10.780 -9.847 2.702 1.00 98.19 211 LEU A O 1
ATOM 1607 N N . VAL A 1 212 ? -9.782 -7.843 2.897 1.00 95.44 212 VAL A N 1
ATOM 1608 C CA . VAL A 1 212 ? -9.746 -7.525 1.465 1.00 95.44 212 VAL A CA 1
ATOM 1609 C C . VAL A 1 212 ? -8.323 -7.287 0.993 1.00 95.44 212 VAL A C 1
ATOM 1611 O O . VAL A 1 212 ? -7.574 -6.497 1.574 1.00 95.44 212 VAL A O 1
ATOM 1614 N N . THR A 1 213 ? -7.960 -7.933 -0.113 1.00 91.38 213 THR A N 1
ATOM 1615 C CA . THR A 1 213 ? -6.707 -7.666 -0.822 1.00 91.38 213 THR A CA 1
ATOM 1616 C C . THR A 1 213 ? -6.856 -7.758 -2.338 1.00 91.38 213 THR A C 1
ATOM 1618 O O . THR A 1 213 ? -7.893 -8.177 -2.848 1.00 91.38 213 THR A O 1
ATOM 1621 N N . CYS A 1 214 ? -5.818 -7.369 -3.074 1.00 85.00 214 CYS A N 1
ATOM 1622 C CA . CYS A 1 214 ? -5.767 -7.500 -4.524 1.00 85.00 214 CYS A CA 1
ATOM 1623 C C . CYS A 1 214 ? -5.405 -8.929 -4.953 1.00 85.00 214 CYS A C 1
ATOM 1625 O O . CYS A 1 214 ? -4.606 -9.612 -4.317 1.00 85.00 214 CYS A O 1
ATOM 1627 N N . THR A 1 215 ? -5.958 -9.372 -6.079 1.00 73.75 215 THR A N 1
ATOM 1628 C CA . THR A 1 215 ? -5.688 -10.692 -6.668 1.00 73.75 215 THR A CA 1
ATOM 1629 C C . THR A 1 215 ? -5.871 -10.643 -8.196 1.00 73.75 215 THR A C 1
ATOM 1631 O O . THR A 1 215 ? -6.527 -9.726 -8.694 1.00 73.75 215 THR A O 1
ATOM 1634 N N . PRO A 1 216 ? -5.318 -11.567 -9.002 1.00 72.44 216 PRO A N 1
ATOM 1635 C CA . PRO A 1 216 ? -4.238 -12.511 -8.701 1.00 72.44 216 PRO A CA 1
ATOM 1636 C C . PRO A 1 216 ? -2.912 -11.818 -8.373 1.00 72.44 216 PRO A C 1
ATOM 1638 O O . PRO A 1 216 ? -2.682 -10.677 -8.778 1.00 72.44 216 PRO A O 1
ATOM 1641 N N . TYR A 1 217 ? -2.024 -12.525 -7.670 1.00 70.81 217 TYR A N 1
ATOM 1642 C CA . TYR A 1 217 ? -0.713 -12.019 -7.252 1.00 70.81 217 TYR A CA 1
ATOM 1643 C C . TYR A 1 217 ? 0.085 -11.436 -8.432 1.00 70.81 217 TYR A C 1
ATOM 1645 O O . TYR A 1 217 ? 0.284 -12.103 -9.448 1.00 70.81 217 TYR A O 1
ATOM 1653 N N . GLY A 1 218 ? 0.544 -10.188 -8.300 1.00 62.75 218 GLY A N 1
ATOM 1654 C CA . GLY A 1 218 ? 1.306 -9.475 -9.335 1.00 62.75 218 GLY A CA 1
ATOM 1655 C C . GLY A 1 218 ? 0.475 -8.932 -10.508 1.00 62.75 218 GLY A C 1
ATOM 1656 O O . GLY A 1 218 ? 1.035 -8.246 -11.358 1.00 62.75 218 GLY A O 1
ATOM 1657 N N . ILE A 1 219 ? -0.836 -9.206 -10.549 1.00 68.44 219 ILE A N 1
ATOM 1658 C CA . ILE A 1 219 ? -1.781 -8.684 -11.554 1.00 68.44 219 ILE A CA 1
ATOM 1659 C C . ILE A 1 219 ? -2.752 -7.688 -10.911 1.00 68.44 219 ILE A C 1
ATOM 1661 O O . ILE A 1 219 ? -3.006 -6.631 -11.476 1.00 68.44 219 ILE A O 1
ATOM 1665 N N . ASN A 1 220 ? -3.286 -8.008 -9.726 1.00 73.88 220 ASN A N 1
ATOM 1666 C CA . ASN A 1 220 ? -4.113 -7.119 -8.895 1.00 73.88 220 ASN A CA 1
ATOM 1667 C C . ASN A 1 220 ? -5.405 -6.576 -9.554 1.00 73.88 220 ASN A C 1
ATOM 1669 O O . ASN A 1 220 ? -5.989 -5.604 -9.078 1.00 73.88 220 ASN A O 1
ATOM 1673 N N . SER A 1 221 ? -5.868 -7.228 -10.624 1.00 62.16 221 SER A N 1
ATOM 1674 C CA . SER A 1 221 ? -7.083 -6.873 -11.385 1.00 62.16 221 SER A CA 1
ATOM 1675 C C . SER A 1 221 ? -8.414 -7.075 -10.642 1.00 62.16 221 SER A C 1
ATOM 1677 O O . SER A 1 221 ? -9.416 -6.479 -11.011 1.00 62.16 221 SER A O 1
ATOM 1679 N N . HIS A 1 222 ? -8.431 -7.929 -9.622 1.00 84.31 222 HIS A N 1
ATOM 1680 C CA . HIS A 1 222 ? -9.605 -8.329 -8.847 1.00 84.31 222 HIS A CA 1
ATOM 1681 C C . HIS A 1 222 ? -9.342 -8.112 -7.350 1.00 84.31 222 HIS A C 1
ATOM 1683 O O . HIS A 1 222 ? -8.227 -7.760 -6.939 1.00 84.31 222 HIS A O 1
ATOM 1689 N N . ARG A 1 223 ? -10.363 -8.343 -6.522 1.00 90.00 223 ARG A N 1
ATOM 1690 C CA . ARG A 1 223 ? -10.264 -8.364 -5.059 1.00 90.00 223 ARG A CA 1
ATOM 1691 C C . ARG A 1 223 ? -10.534 -9.759 -4.528 1.00 90.00 223 ARG A C 1
ATOM 1693 O O . ARG A 1 223 ? -11.487 -10.398 -4.955 1.00 90.00 223 ARG A O 1
ATOM 1700 N N . LEU A 1 224 ? -9.685 -10.220 -3.617 1.00 94.12 224 LEU A N 1
ATOM 1701 C CA . LEU A 1 224 ? -9.947 -11.386 -2.786 1.00 94.12 224 LEU A CA 1
ATOM 1702 C C . LEU A 1 224 ? -10.625 -10.896 -1.510 1.00 94.12 224 LEU A C 1
ATOM 1704 O O . LEU A 1 224 ? -10.037 -10.094 -0.782 1.00 94.12 224 LEU A O 1
ATOM 1708 N N . LEU A 1 225 ? -11.829 -11.395 -1.255 1.00 96.69 225 LEU A N 1
ATOM 1709 C CA . LEU A 1 225 ? -12.576 -11.172 -0.026 1.00 96.69 225 LEU A CA 1
ATOM 1710 C C . LEU A 1 225 ? -12.501 -12.442 0.822 1.00 96.69 225 LEU A C 1
ATOM 1712 O O . LEU A 1 225 ? -12.769 -13.537 0.327 1.00 96.69 225 LEU A O 1
ATOM 1716 N N . VAL A 1 226 ? -12.124 -12.300 2.088 1.00 97.81 226 VAL A N 1
ATOM 1717 C CA . VAL A 1 226 ? -12.197 -13.362 3.097 1.00 97.81 226 VAL A CA 1
ATOM 1718 C C . VAL A 1 226 ? -13.245 -12.947 4.115 1.00 97.81 226 VAL A C 1
ATOM 1720 O O . VAL A 1 226 ? -13.007 -12.025 4.896 1.00 97.81 226 VAL A O 1
ATOM 1723 N N . HIS A 1 227 ? -14.400 -13.603 4.089 1.00 97.62 227 HIS A N 1
ATOM 1724 C CA . HIS A 1 227 ? -15.519 -13.268 4.962 1.00 97.62 227 HIS A CA 1
ATOM 1725 C C . HIS A 1 227 ? -15.387 -13.988 6.294 1.00 97.62 227 HIS A C 1
ATOM 1727 O O . HIS A 1 227 ? -15.209 -15.206 6.330 1.00 97.62 227 HIS A O 1
ATOM 1733 N N . GLY A 1 228 ? -15.507 -13.236 7.380 1.00 97.81 228 GLY A N 1
ATOM 1734 C CA . GLY A 1 228 ? -15.609 -13.751 8.733 1.00 97.81 228 GLY A CA 1
ATOM 1735 C C . GLY A 1 228 ? -16.955 -13.413 9.356 1.00 97.81 228 GLY A C 1
ATOM 1736 O O . GLY A 1 228 ? -17.458 -12.299 9.203 1.00 97.81 228 GLY A O 1
ATOM 1737 N N . GLN A 1 229 ? -17.515 -14.367 10.090 1.00 98.00 229 GLN A N 1
ATOM 1738 C CA . GLN A 1 229 ? -18.694 -14.165 10.924 1.00 98.00 229 GLN A CA 1
ATOM 1739 C C . GLN A 1 229 ? -18.293 -14.216 12.393 1.00 98.00 229 GLN A C 1
ATOM 1741 O O . GLN A 1 229 ? -17.466 -15.036 12.795 1.00 98.00 229 GLN A O 1
ATOM 1746 N N . ARG A 1 230 ? -18.874 -13.325 13.196 1.00 97.81 230 ARG A N 1
ATOM 1747 C CA . ARG A 1 230 ? -18.605 -13.249 14.627 1.00 97.81 230 ARG A CA 1
ATOM 1748 C C . ARG A 1 230 ? -18.889 -14.578 15.322 1.00 97.81 230 ARG A C 1
ATOM 1750 O O . ARG A 1 230 ? -19.975 -15.137 15.190 1.00 97.81 230 ARG A O 1
ATOM 1757 N N . VAL A 1 231 ? -17.932 -15.023 16.129 1.00 95.56 231 VAL A N 1
ATOM 1758 C CA . VAL A 1 231 ? -18.057 -16.183 17.017 1.00 95.56 231 VAL A CA 1
ATOM 1759 C C . VAL A 1 231 ? -17.642 -15.807 18.437 1.00 95.56 231 VAL A C 1
ATOM 1761 O O . VAL A 1 231 ? -16.991 -14.782 18.674 1.00 95.56 231 VAL A O 1
ATOM 1764 N N . GLU A 1 232 ? -18.022 -16.632 19.411 1.00 89.75 232 GLU A N 1
ATOM 1765 C CA . GLU A 1 232 ? -17.425 -16.536 20.740 1.00 89.75 232 GLU A CA 1
ATOM 1766 C C . GLU A 1 232 ? -15.921 -16.795 20.637 1.00 89.75 232 GLU A C 1
ATOM 1768 O O . GLU A 1 232 ? -15.484 -17.692 19.916 1.00 89.75 232 GLU A O 1
ATOM 1773 N N . ALA A 1 233 ? -15.119 -15.996 21.344 1.00 76.00 233 ALA A N 1
ATOM 1774 C CA . ALA A 1 233 ? -13.674 -16.149 21.305 1.00 76.00 233 ALA A CA 1
ATOM 1775 C C . ALA A 1 233 ? -13.290 -17.556 21.800 1.00 76.00 233 ALA A C 1
ATOM 1777 O O . ALA A 1 233 ? -13.543 -17.875 22.967 1.00 76.00 233 ALA A O 1
ATOM 1778 N N . PRO A 1 234 ? -12.679 -18.409 20.958 1.00 68.19 234 PRO A N 1
ATOM 1779 C CA . PRO A 1 234 ? -12.239 -19.721 21.407 1.00 68.19 234 PRO A CA 1
ATOM 1780 C C . PRO A 1 234 ? -11.142 -19.520 22.459 1.00 68.19 234 PRO A C 1
ATOM 1782 O O . PRO A 1 234 ? -10.141 -18.881 22.165 1.00 68.19 234 PRO A O 1
ATOM 1785 N N . GLY A 1 235 ? -11.346 -20.044 23.675 1.00 68.56 235 GLY A N 1
ATOM 1786 C CA . GLY A 1 235 ? -10.536 -19.821 24.889 1.00 68.56 235 GLY A CA 1
ATOM 1787 C C . GLY A 1 235 ? -9.088 -19.327 24.697 1.00 68.56 235 GLY A C 1
ATOM 1788 O O . GLY A 1 235 ? -8.848 -18.145 24.465 1.00 68.56 235 GLY A O 1
ATOM 1789 N N . GLN A 1 236 ? -8.086 -20.195 24.876 1.00 59.03 236 GLN A N 1
ATOM 1790 C CA . GLN A 1 236 ? -6.693 -19.841 24.568 1.00 59.03 236 GLN A CA 1
ATOM 1791 C C . GLN A 1 236 ? -6.415 -20.088 23.084 1.00 59.03 236 GLN A C 1
ATOM 1793 O O . GLN A 1 236 ? -6.058 -21.196 22.690 1.00 59.03 236 GLN A O 1
ATOM 1798 N N . LEU A 1 237 ? -6.539 -19.047 22.263 1.00 66.06 237 LEU A N 1
ATOM 1799 C CA . LEU A 1 237 ? -5.906 -19.030 20.944 1.00 66.06 237 LEU A CA 1
ATOM 1800 C C . LEU A 1 237 ? -4.381 -19.106 21.123 1.00 66.06 237 LEU A C 1
ATOM 1802 O O . LEU A 1 237 ? -3.827 -18.386 21.959 1.00 66.06 237 LEU A O 1
ATOM 1806 N N . ASP A 1 238 ? -3.689 -19.964 20.363 1.00 65.81 238 ASP A N 1
ATOM 1807 C CA . ASP A 1 238 ? -2.224 -19.916 20.323 1.00 65.81 238 ASP A CA 1
ATOM 1808 C C . ASP A 1 238 ? -1.816 -18.594 19.671 1.00 65.81 238 ASP A C 1
ATOM 1810 O O . ASP A 1 238 ? -2.025 -18.346 18.486 1.00 65.81 238 ASP A O 1
ATOM 1814 N N . GLN A 1 239 ? -1.307 -17.702 20.510 1.00 66.81 239 GLN A N 1
ATOM 1815 C CA . GLN A 1 239 ? -0.984 -16.332 20.158 1.00 66.81 239 GLN A CA 1
ATOM 1816 C C . GLN A 1 239 ? 0.517 -16.135 19.914 1.00 66.81 239 GLN A C 1
ATOM 1818 O O . GLN A 1 239 ? 1.002 -14.998 19.947 1.00 66.81 239 GLN A O 1
ATOM 1823 N N . ARG A 1 240 ? 1.276 -17.210 19.691 1.00 76.50 240 ARG A N 1
ATOM 1824 C CA . ARG A 1 240 ? 2.681 -17.099 19.297 1.00 76.50 240 ARG A CA 1
ATOM 1825 C C . ARG A 1 240 ? 2.778 -16.554 17.879 1.00 76.50 240 ARG A C 1
ATOM 1827 O O . ARG A 1 240 ? 2.086 -17.007 16.979 1.00 76.50 240 ARG A O 1
ATOM 1834 N N . TYR A 1 241 ? 3.640 -15.563 17.704 1.00 81.06 241 TYR A N 1
ATOM 1835 C CA . TYR A 1 241 ? 3.934 -15.007 16.393 1.00 81.06 241 TYR A CA 1
ATOM 1836 C C . TYR A 1 241 ? 5.137 -15.719 15.779 1.00 81.06 241 TYR A C 1
ATOM 1838 O O . TYR A 1 241 ? 6.217 -15.751 16.380 1.00 81.06 241 TYR A O 1
ATOM 1846 N N . SER A 1 242 ? 4.949 -16.234 14.569 1.00 83.56 242 SER A N 1
ATOM 1847 C CA . SER A 1 242 ? 6.018 -16.567 13.629 1.00 83.56 242 SER A CA 1
ATOM 1848 C C . SER A 1 242 ? 6.083 -15.466 12.582 1.00 83.56 242 SER A C 1
ATOM 1850 O O . SER A 1 242 ? 5.049 -14.966 12.156 1.00 83.56 242 SER A O 1
ATOM 1852 N N . SER A 1 243 ? 7.277 -15.102 12.110 1.00 84.44 243 SER A N 1
ATOM 1853 C CA . SER A 1 243 ? 7.332 -14.258 10.914 1.00 84.44 243 SER A CA 1
ATOM 1854 C C . SER A 1 243 ? 6.847 -15.073 9.711 1.00 84.44 243 SER A C 1
ATOM 1856 O O . SER A 1 243 ? 7.385 -16.166 9.495 1.00 84.44 243 SER A O 1
ATOM 1858 N N . PRO A 1 244 ? 5.873 -14.577 8.928 1.00 85.31 244 PRO A N 1
ATOM 1859 C CA . PRO A 1 244 ? 5.348 -15.326 7.800 1.00 85.31 244 PRO A CA 1
ATOM 1860 C C . PRO A 1 244 ? 6.449 -15.528 6.754 1.00 85.31 244 PRO A C 1
ATOM 1862 O O . PRO A 1 244 ? 7.146 -14.588 6.361 1.00 85.31 244 PRO A O 1
ATOM 1865 N N . TRP A 1 245 ? 6.619 -16.774 6.312 1.00 86.25 245 TRP A N 1
ATOM 1866 C CA . TRP A 1 245 ? 7.686 -17.165 5.395 1.00 86.25 245 TRP A CA 1
ATOM 1867 C C . TRP A 1 245 ? 7.154 -17.381 3.979 1.00 86.25 245 TRP A C 1
ATOM 1869 O O . TRP A 1 245 ? 6.319 -18.252 3.744 1.00 86.25 245 TRP A O 1
ATOM 1879 N N . GLN A 1 246 ? 7.675 -16.622 3.015 1.00 86.88 246 GLN A N 1
ATOM 1880 C CA . GLN A 1 246 ? 7.248 -16.720 1.621 1.00 86.88 246 GLN A CA 1
ATOM 1881 C C . GLN A 1 246 ? 8.034 -17.784 0.844 1.00 86.88 246 GLN A C 1
ATOM 1883 O O . GLN A 1 246 ? 9.240 -17.962 1.029 1.00 86.88 246 GLN A O 1
ATOM 1888 N N . TRP A 1 247 ? 7.377 -18.475 -0.093 1.00 87.25 247 TRP A N 1
ATOM 1889 C CA . TRP A 1 247 ? 7.995 -19.552 -0.884 1.00 87.25 247 TRP A CA 1
ATOM 1890 C C . TRP A 1 247 ? 9.239 -19.088 -1.664 1.00 87.25 247 TRP A C 1
ATOM 1892 O O . TRP A 1 247 ? 10.228 -19.819 -1.764 1.00 87.25 247 TRP A O 1
ATOM 1902 N N . TRP A 1 248 ? 9.227 -17.851 -2.174 1.00 85.75 248 TRP A N 1
ATOM 1903 C CA . TRP A 1 248 ? 10.349 -17.270 -2.913 1.00 85.75 248 TRP A CA 1
ATOM 1904 C C . TRP A 1 248 ? 11.576 -17.049 -2.017 1.00 85.75 248 TRP A C 1
ATOM 1906 O O . TRP A 1 248 ? 12.706 -17.176 -2.492 1.00 85.75 248 TRP A O 1
ATOM 1916 N N . MET A 1 249 ? 11.382 -16.800 -0.715 1.00 89.88 249 MET A N 1
ATOM 1917 C CA . MET A 1 249 ? 12.476 -16.671 0.254 1.00 89.88 249 MET A CA 1
ATOM 1918 C C . MET A 1 249 ? 13.199 -18.008 0.419 1.00 89.88 249 MET A C 1
ATOM 1920 O O . MET A 1 249 ? 14.429 -18.039 0.443 1.00 89.88 249 MET A O 1
ATOM 1924 N N . THR A 1 250 ? 12.459 -19.125 0.439 1.00 89.94 250 THR A N 1
ATOM 1925 C CA . THR A 1 250 ? 13.052 -20.473 0.432 1.00 89.94 250 THR A CA 1
ATOM 1926 C C . THR A 1 250 ? 13.932 -20.671 -0.794 1.00 89.94 250 THR A C 1
ATOM 1928 O O . THR A 1 250 ? 15.072 -21.112 -0.665 1.00 89.94 250 THR A O 1
ATOM 1931 N N . ILE A 1 251 ? 13.437 -20.318 -1.984 1.00 91.88 251 ILE A N 1
ATOM 1932 C CA . ILE A 1 251 ? 14.198 -20.465 -3.232 1.00 91.88 251 ILE A CA 1
ATOM 1933 C C . ILE A 1 251 ? 15.459 -19.604 -3.202 1.00 91.88 251 ILE A C 1
ATOM 1935 O O . ILE A 1 251 ? 16.536 -20.097 -3.542 1.00 91.88 251 ILE A O 1
ATOM 1939 N N . ALA A 1 252 ? 15.352 -18.350 -2.760 1.00 90.38 252 ALA A N 1
ATOM 1940 C CA . ALA A 1 252 ? 16.492 -17.450 -2.649 1.00 90.38 252 ALA A CA 1
ATOM 1941 C C . ALA A 1 252 ? 17.561 -18.011 -1.695 1.00 90.38 252 ALA A C 1
ATOM 1943 O O . ALA A 1 252 ? 18.740 -18.078 -2.049 1.00 90.38 252 ALA A O 1
ATOM 1944 N N . VAL A 1 253 ? 17.159 -18.493 -0.517 1.00 92.56 253 VAL A N 1
ATOM 1945 C CA . VAL A 1 253 ? 18.080 -19.084 0.465 1.00 92.56 253 VAL A CA 1
ATOM 1946 C C . VAL A 1 253 ? 18.699 -20.383 -0.057 1.00 92.56 253 VAL A C 1
ATOM 1948 O O . VAL A 1 253 ? 19.909 -20.570 0.058 1.00 92.56 253 VAL A O 1
ATOM 1951 N N . VAL A 1 254 ? 17.922 -21.268 -0.684 1.00 94.25 254 VAL A N 1
ATOM 1952 C CA . VAL A 1 254 ? 18.444 -22.515 -1.266 1.00 94.25 254 VAL A CA 1
ATOM 1953 C C . VAL A 1 254 ? 19.443 -22.216 -2.381 1.00 94.25 254 VAL A C 1
ATOM 1955 O O . VAL A 1 254 ? 20.534 -22.785 -2.387 1.00 94.25 254 VAL A O 1
ATOM 1958 N N . LEU A 1 255 ? 19.129 -21.289 -3.290 1.00 93.50 255 LEU A N 1
ATOM 1959 C CA . LEU A 1 255 ? 20.043 -20.882 -4.356 1.00 93.50 255 LEU A CA 1
ATOM 1960 C C . LEU A 1 255 ? 21.333 -20.287 -3.780 1.00 93.50 255 LEU A C 1
ATOM 1962 O O . LEU A 1 255 ? 22.426 -20.634 -4.230 1.00 93.50 255 LEU A O 1
ATOM 1966 N N . ALA A 1 256 ? 21.220 -19.457 -2.742 1.00 92.38 256 ALA A N 1
ATOM 1967 C CA . ALA A 1 256 ? 22.363 -18.909 -2.026 1.00 92.38 256 ALA A CA 1
ATOM 1968 C C . ALA A 1 256 ? 23.255 -20.006 -1.430 1.00 92.38 256 ALA A C 1
ATOM 1970 O O . ALA A 1 256 ? 24.473 -19.993 -1.624 1.00 92.38 256 ALA A O 1
ATOM 1971 N N . VAL A 1 257 ? 22.654 -20.995 -0.764 1.00 93.50 257 VAL A N 1
ATOM 1972 C CA . VAL A 1 257 ? 23.368 -22.146 -0.199 1.00 93.50 257 VAL A CA 1
ATOM 1973 C C . VAL A 1 257 ? 24.045 -22.961 -1.300 1.00 93.50 257 VAL A C 1
ATOM 1975 O O . VAL A 1 257 ? 25.221 -23.293 -1.167 1.00 93.50 257 VAL A O 1
ATOM 1978 N N . LEU A 1 258 ? 23.363 -23.239 -2.415 1.00 93.38 258 LEU A N 1
ATOM 1979 C CA . LEU A 1 258 ? 23.939 -23.966 -3.551 1.00 93.38 258 LEU A CA 1
ATOM 1980 C C . LEU A 1 258 ? 25.136 -23.227 -4.159 1.00 93.38 258 LEU A C 1
ATOM 1982 O O . LEU A 1 258 ? 26.154 -23.854 -4.457 1.00 93.38 258 LEU A O 1
ATOM 1986 N N . ILE A 1 259 ? 25.056 -21.900 -4.288 1.00 90.62 259 ILE A N 1
ATOM 1987 C CA . ILE A 1 259 ? 26.166 -21.060 -4.750 1.00 90.62 259 ILE A CA 1
ATOM 1988 C C . ILE A 1 259 ? 27.351 -21.160 -3.782 1.00 90.62 259 ILE A C 1
ATOM 1990 O O . ILE A 1 259 ? 28.483 -21.381 -4.217 1.00 90.62 259 ILE A O 1
ATOM 1994 N N . VAL A 1 260 ? 27.115 -21.066 -2.470 1.00 90.19 260 VAL A N 1
ATOM 1995 C CA . VAL A 1 260 ? 28.170 -21.196 -1.452 1.00 90.19 260 VAL A CA 1
ATOM 1996 C C . VAL A 1 260 ? 28.797 -22.593 -1.474 1.00 90.19 260 VAL A C 1
ATOM 1998 O O . VAL A 1 260 ? 30.023 -22.715 -1.483 1.00 90.19 260 VAL A O 1
ATOM 2001 N N . LEU A 1 261 ? 27.993 -23.655 -1.549 1.00 92.50 261 LEU A N 1
ATOM 2002 C CA . LEU A 1 261 ? 28.479 -25.033 -1.651 1.00 92.50 261 LEU A CA 1
ATOM 2003 C C . LEU A 1 261 ? 29.305 -25.248 -2.921 1.00 92.50 261 LEU A C 1
ATOM 2005 O O . LEU A 1 261 ? 30.371 -25.864 -2.861 1.00 92.50 261 LEU A O 1
ATOM 2009 N N . TYR A 1 262 ? 28.867 -24.692 -4.051 1.00 89.75 262 TYR A N 1
ATOM 2010 C CA . TYR A 1 262 ? 29.628 -24.706 -5.296 1.00 89.75 262 TYR A CA 1
ATOM 2011 C C . TYR A 1 262 ? 30.980 -23.997 -5.139 1.00 89.75 262 TYR A C 1
ATOM 2013 O O . TYR A 1 262 ? 32.008 -24.548 -5.542 1.00 89.75 262 TYR A O 1
ATOM 2021 N N . LEU A 1 263 ? 31.021 -22.824 -4.494 1.00 87.38 263 LEU A N 1
ATOM 2022 C CA . LEU A 1 263 ? 32.271 -22.110 -4.211 1.00 87.38 263 LEU A CA 1
ATOM 2023 C C . LEU A 1 263 ? 33.210 -22.909 -3.296 1.00 87.38 263 LEU A C 1
ATOM 2025 O O . LEU A 1 263 ? 34.419 -22.931 -3.539 1.00 87.38 263 LEU A O 1
ATOM 2029 N N . LEU A 1 264 ? 32.677 -23.575 -2.267 1.00 88.69 264 LEU A N 1
ATOM 2030 C CA . LEU A 1 264 ? 33.446 -24.411 -1.337 1.00 88.69 264 LEU A CA 1
ATOM 2031 C C . LEU A 1 264 ? 33.989 -25.675 -2.012 1.00 88.69 264 LEU A C 1
ATOM 2033 O O . LEU A 1 264 ? 35.150 -26.041 -1.834 1.00 88.69 264 LEU A O 1
ATOM 2037 N N . TRP A 1 265 ? 33.174 -26.344 -2.821 1.00 89.88 265 TRP A N 1
ATOM 2038 C CA . TRP A 1 265 ? 33.609 -27.489 -3.614 1.00 89.88 265 TRP A CA 1
ATOM 2039 C C . TRP A 1 265 ? 34.687 -27.086 -4.625 1.00 89.88 265 TRP A C 1
ATOM 2041 O O . TRP A 1 265 ? 35.708 -27.762 -4.770 1.00 89.88 265 TRP A O 1
ATOM 2051 N N . TRP A 1 266 ? 34.499 -25.945 -5.286 1.00 80.81 266 TRP A N 1
ATOM 2052 C CA . TRP A 1 266 ? 35.450 -25.419 -6.253 1.00 80.81 266 TRP A CA 1
ATOM 2053 C C . TRP A 1 266 ? 36.769 -24.992 -5.602 1.00 80.81 266 TRP A C 1
ATOM 2055 O O . TRP A 1 266 ? 37.837 -25.247 -6.163 1.00 80.81 266 TRP A O 1
ATOM 2065 N N . SER A 1 267 ? 36.727 -24.396 -4.406 1.00 82.75 267 SER A N 1
ATOM 2066 C CA . SER A 1 267 ? 37.935 -24.023 -3.663 1.00 82.75 267 SER A CA 1
ATOM 2067 C C . SER A 1 267 ? 38.732 -25.254 -3.223 1.00 82.75 267 SER A C 1
ATOM 2069 O O . SER A 1 267 ? 39.954 -25.253 -3.358 1.00 82.75 267 SER A O 1
ATOM 2071 N N . ARG A 1 268 ? 38.054 -26.341 -2.824 1.00 83.19 268 ARG A N 1
ATOM 2072 C CA . ARG A 1 268 ? 38.677 -27.635 -2.485 1.00 83.19 268 ARG A CA 1
ATOM 2073 C C . ARG A 1 268 ? 39.293 -28.362 -3.684 1.00 83.19 268 ARG A C 1
ATOM 2075 O O . ARG A 1 268 ? 40.228 -29.135 -3.505 1.00 83.19 268 ARG A O 1
ATOM 2082 N N . ARG A 1 269 ? 38.816 -28.118 -4.912 1.00 77.31 269 ARG A N 1
ATOM 2083 C CA . ARG A 1 269 ? 39.399 -28.688 -6.147 1.00 77.31 269 ARG A CA 1
ATOM 2084 C C . ARG A 1 269 ? 40.633 -27.941 -6.662 1.00 77.31 269 ARG A C 1
ATOM 2086 O O . ARG A 1 269 ? 41.261 -28.392 -7.622 1.00 77.31 269 ARG A O 1
ATOM 2093 N N . ARG A 1 270 ? 41.018 -26.825 -6.039 1.00 63.25 270 ARG A N 1
ATOM 2094 C CA . ARG A 1 270 ? 42.310 -26.185 -6.307 1.00 63.25 270 ARG A CA 1
ATOM 2095 C C . ARG A 1 270 ? 43.406 -26.985 -5.598 1.00 63.25 270 ARG A C 1
ATOM 2097 O O . ARG A 1 270 ? 43.409 -27.066 -4.376 1.00 63.25 270 ARG A O 1
ATOM 2104 N N . LYS A 1 271 ? 44.352 -27.559 -6.353 1.00 46.03 271 LYS A N 1
ATOM 2105 C CA . LYS A 1 271 ? 45.597 -28.085 -5.763 1.00 46.03 271 LYS A CA 1
ATOM 2106 C C . LYS A 1 271 ? 46.290 -26.943 -4.998 1.00 46.03 271 LYS A C 1
ATOM 2108 O O . LYS A 1 271 ? 46.314 -25.829 -5.533 1.00 46.03 271 LYS A O 1
ATOM 2113 N N . PRO A 1 272 ? 46.834 -27.175 -3.791 1.00 42.84 272 PRO A N 1
ATOM 2114 C CA . PRO A 1 272 ? 47.546 -26.133 -3.062 1.00 42.84 272 PRO A CA 1
ATOM 2115 C C . PRO A 1 272 ? 48.726 -25.647 -3.912 1.00 42.84 272 PRO A C 1
ATOM 2117 O O . PRO A 1 272 ? 49.556 -26.444 -4.346 1.00 42.84 272 PRO A O 1
ATOM 2120 N N . ALA A 1 273 ? 48.779 -24.344 -4.187 1.00 49.12 273 ALA A N 1
ATOM 2121 C CA . ALA A 1 273 ? 50.015 -23.714 -4.632 1.00 49.12 273 ALA A CA 1
ATOM 2122 C C . ALA A 1 273 ? 50.969 -23.678 -3.429 1.00 49.12 273 ALA A C 1
ATOM 2124 O O . ALA A 1 273 ? 50.524 -23.393 -2.315 1.00 49.12 273 ALA A O 1
ATOM 2125 N N . GLN A 1 274 ? 52.242 -24.016 -3.652 1.00 37.12 274 GLN A N 1
ATOM 2126 C CA . GLN A 1 274 ? 53.271 -24.051 -2.610 1.00 37.12 274 GLN A CA 1
ATOM 2127 C C . GLN A 1 274 ? 53.299 -22.738 -1.805 1.00 37.12 274 GLN A C 1
ATOM 2129 O O . GLN A 1 274 ? 53.140 -21.665 -2.394 1.00 37.12 274 GLN A O 1
ATOM 2134 N N . PRO A 1 275 ? 53.504 -22.802 -0.478 1.00 40.72 275 PRO A N 1
ATOM 2135 C CA . PRO A 1 275 ? 53.617 -21.609 0.343 1.00 40.72 275 PRO A CA 1
ATOM 2136 C C . PRO A 1 275 ? 54.956 -20.924 0.055 1.00 40.72 275 PRO A C 1
ATOM 2138 O O . PRO A 1 275 ? 56.013 -21.462 0.374 1.00 40.72 275 PRO A O 1
ATOM 2141 N N . THR A 1 276 ? 54.928 -19.726 -0.525 1.00 36.62 276 THR A N 1
ATOM 2142 C CA . THR A 1 276 ? 56.054 -18.795 -0.420 1.00 36.62 276 THR A CA 1
ATOM 2143 C C . THR A 1 276 ? 55.928 -18.022 0.886 1.00 36.62 276 THR A C 1
ATOM 2145 O O . THR A 1 276 ? 54.928 -17.355 1.148 1.00 36.62 276 THR A O 1
ATOM 2148 N N . ALA A 1 277 ? 56.946 -18.186 1.725 1.00 35.22 277 ALA A N 1
ATOM 2149 C CA . ALA A 1 277 ? 57.159 -17.439 2.953 1.00 35.22 277 ALA A CA 1
ATOM 2150 C C . ALA A 1 277 ? 57.582 -15.983 2.673 1.00 35.22 277 ALA A C 1
ATOM 2152 O O . ALA A 1 277 ? 57.923 -15.662 1.534 1.00 35.22 277 ALA A O 1
ATOM 2153 N N . ALA A 1 278 ? 57.661 -15.201 3.765 1.00 32.34 278 ALA A N 1
ATOM 2154 C CA . ALA A 1 278 ? 58.262 -13.861 3.933 1.00 32.34 278 ALA A CA 1
ATOM 2155 C C . ALA A 1 278 ? 57.263 -12.683 3.754 1.00 32.34 278 ALA A C 1
ATOM 2157 O O . ALA A 1 278 ? 56.562 -12.629 2.755 1.00 32.34 278 ALA A O 1
ATOM 2158 N N . ILE A 1 279 ? 57.095 -11.696 4.650 1.00 31.03 279 ILE A N 1
ATOM 2159 C CA . ILE A 1 279 ? 57.854 -11.202 5.816 1.00 31.03 279 ILE A CA 1
ATOM 2160 C C . ILE A 1 279 ? 56.888 -10.479 6.784 1.00 31.03 279 ILE A C 1
ATOM 2162 O O . ILE A 1 279 ? 55.926 -9.832 6.374 1.00 31.03 279 ILE A O 1
ATOM 2166 N N . THR A 1 280 ? 57.191 -10.599 8.074 1.00 33.16 280 THR A N 1
ATOM 2167 C CA . THR A 1 280 ? 56.693 -9.859 9.242 1.00 33.16 280 THR A CA 1
ATOM 2168 C C . THR A 1 280 ? 56.986 -8.354 9.186 1.00 33.16 280 THR A C 1
ATOM 2170 O O . THR A 1 280 ? 58.107 -7.954 8.892 1.00 33.16 280 THR A O 1
ATOM 2173 N N . ALA A 1 281 ? 56.038 -7.522 9.625 1.00 28.11 281 ALA A N 1
ATOM 2174 C CA . ALA A 1 281 ? 56.342 -6.219 10.220 1.00 28.11 281 ALA A CA 1
ATOM 2175 C C . ALA A 1 281 ? 55.310 -5.897 11.311 1.00 28.11 281 ALA A C 1
ATOM 2177 O O . ALA A 1 281 ? 54.134 -5.671 11.033 1.00 28.11 281 ALA A O 1
ATOM 2178 N N . VAL A 1 282 ? 55.773 -5.925 12.561 1.00 33.59 282 VAL A N 1
ATOM 2179 C CA . VAL A 1 282 ? 55.105 -5.372 13.745 1.00 33.59 282 VAL A CA 1
ATOM 2180 C C . VAL A 1 282 ? 55.652 -3.959 13.956 1.00 33.59 282 VAL A C 1
ATOM 2182 O O . VAL A 1 282 ? 56.860 -3.759 13.850 1.00 33.59 282 VAL A O 1
ATOM 2185 N N . GLY A 1 283 ? 54.788 -3.003 14.297 1.00 25.70 283 GLY A N 1
ATOM 2186 C CA . GLY A 1 283 ? 55.180 -1.670 14.759 1.00 25.70 283 GLY A CA 1
ATOM 2187 C C . GLY A 1 283 ? 53.999 -0.952 15.415 1.00 25.70 283 GLY A C 1
ATOM 2188 O O . GLY A 1 283 ? 52.995 -0.698 14.760 1.00 25.70 283 GLY A O 1
ATOM 2189 N N . ALA A 1 284 ? 54.119 -0.704 16.718 1.00 28.50 284 ALA A N 1
ATOM 2190 C CA . ALA A 1 284 ? 53.128 -0.114 17.621 1.00 28.50 284 ALA A CA 1
ATOM 2191 C C . ALA A 1 284 ? 53.146 1.431 17.613 1.00 28.50 284 ALA A C 1
ATOM 2193 O O . ALA A 1 284 ? 54.109 2.004 17.111 1.00 28.50 284 ALA A O 1
ATOM 2194 N N . VAL A 1 285 ? 52.135 2.079 18.229 1.00 27.89 285 VAL A N 1
ATOM 2195 C CA . VAL A 1 285 ? 52.259 3.109 19.303 1.00 27.89 285 VAL A CA 1
ATOM 2196 C C . VAL A 1 285 ? 50.923 3.860 19.555 1.00 27.89 285 VAL A C 1
ATOM 2198 O O . VAL A 1 285 ? 50.426 4.571 18.694 1.00 27.89 285 VAL A O 1
ATOM 2201 N N . LEU A 1 286 ? 50.410 3.637 20.776 1.00 27.09 286 LEU A N 1
ATOM 2202 C CA . LEU A 1 286 ? 49.778 4.500 21.803 1.00 27.09 286 LEU A CA 1
ATOM 2203 C C . LEU A 1 286 ? 48.575 5.446 21.566 1.00 27.09 286 LEU A C 1
ATOM 2205 O O . LEU A 1 286 ? 48.487 6.229 20.629 1.00 27.09 286 LEU A O 1
ATOM 2209 N N . ALA A 1 287 ? 47.722 5.384 22.596 1.00 26.36 287 ALA A N 1
ATOM 2210 C CA . ALA A 1 287 ? 46.518 6.134 22.939 1.00 26.36 287 ALA A CA 1
ATOM 2211 C C . ALA A 1 287 ? 46.754 7.572 23.443 1.00 26.36 287 ALA A C 1
ATOM 2213 O O . ALA A 1 287 ? 47.821 7.857 23.980 1.00 26.36 287 ALA A O 1
ATOM 2214 N N . ALA A 1 288 ? 45.698 8.404 23.410 1.00 26.25 288 ALA A N 1
ATOM 2215 C CA . ALA A 1 288 ? 45.274 9.290 24.512 1.00 26.25 288 ALA A CA 1
ATOM 2216 C C . ALA A 1 288 ? 43.980 10.059 24.156 1.00 26.25 288 ALA A C 1
ATOM 2218 O O . ALA A 1 288 ? 43.928 10.713 23.118 1.00 26.25 288 ALA A O 1
ATOM 2219 N N . GLY A 1 289 ? 42.977 10.041 25.048 1.00 24.33 289 GLY A N 1
ATOM 2220 C CA . GLY A 1 289 ? 41.873 11.014 25.044 1.00 24.33 289 GLY A CA 1
ATOM 2221 C C . GLY A 1 289 ? 40.505 10.484 25.489 1.00 24.33 289 GLY A C 1
ATOM 2222 O O . GLY A 1 289 ? 39.600 10.381 24.671 1.00 24.33 289 GLY A O 1
ATOM 2223 N N . LEU A 1 290 ? 40.344 10.176 26.780 1.00 24.16 290 LEU A N 1
ATOM 2224 C CA . LEU A 1 290 ? 39.041 10.053 27.454 1.00 24.16 290 LEU A CA 1
ATOM 2225 C C . LEU A 1 290 ? 38.683 11.387 28.127 1.00 24.16 290 LEU A C 1
ATOM 2227 O O . LEU A 1 290 ? 39.593 12.028 28.652 1.00 24.16 290 LEU A O 1
ATOM 2231 N N . ALA A 1 291 ? 37.374 11.685 28.178 1.00 23.89 291 ALA A N 1
ATOM 2232 C CA . ALA A 1 291 ? 36.618 12.615 29.052 1.00 23.89 291 ALA A CA 1
ATOM 2233 C C . ALA A 1 291 ? 35.735 13.577 28.223 1.00 23.89 291 ALA A C 1
ATOM 2235 O O . ALA A 1 291 ? 36.215 14.133 27.247 1.00 23.89 291 ALA A O 1
ATOM 2236 N N . THR A 1 292 ? 34.461 13.872 28.508 1.00 23.59 292 THR A N 1
ATOM 2237 C CA . THR A 1 292 ? 33.547 13.573 29.630 1.00 23.59 292 THR A CA 1
ATOM 2238 C C . THR A 1 292 ? 32.139 14.078 29.258 1.00 23.59 292 THR A C 1
ATOM 2240 O O . THR A 1 292 ? 32.033 15.129 28.640 1.00 23.59 292 THR A O 1
ATOM 2243 N N . ALA A 1 293 ? 31.112 13.365 29.737 1.00 22.83 293 ALA A N 1
ATOM 2244 C CA . ALA A 1 293 ? 29.820 13.837 30.275 1.00 22.83 293 ALA A CA 1
ATOM 2245 C C . ALA A 1 293 ? 28.840 14.726 29.452 1.00 22.83 293 ALA A C 1
ATOM 2247 O O . ALA A 1 293 ? 29.147 15.835 29.031 1.00 22.83 293 ALA A O 1
ATOM 2248 N N . SER A 1 294 ? 27.593 14.231 29.384 1.00 30.34 294 SER A N 1
ATOM 2249 C CA . SER A 1 294 ? 26.281 14.889 29.149 1.00 30.34 294 SER A CA 1
ATOM 2250 C C . SER A 1 294 ? 26.027 16.113 30.075 1.00 30.34 294 SER A C 1
ATOM 2252 O O . SER A 1 294 ? 26.799 16.247 31.025 1.00 30.34 294 SER A O 1
ATOM 2254 N N . PRO A 1 295 ? 24.941 16.939 29.962 1.00 34.44 295 PRO A N 1
ATOM 2255 C CA . PRO A 1 295 ? 23.653 16.765 29.250 1.00 34.44 295 PRO A CA 1
ATOM 2256 C C . PRO A 1 295 ? 23.095 18.019 28.491 1.00 34.44 295 PRO A C 1
ATOM 2258 O O . PRO A 1 295 ? 23.697 19.085 28.482 1.00 34.44 295 PRO A O 1
ATOM 2261 N N . THR A 1 296 ? 21.927 17.863 27.843 1.00 34.41 296 THR A N 1
ATOM 2262 C CA . THR A 1 296 ? 20.989 18.881 27.269 1.00 34.41 296 THR A CA 1
ATOM 2263 C C . THR A 1 296 ? 20.678 20.072 28.206 1.00 34.41 296 THR A C 1
ATOM 2265 O O . THR A 1 296 ? 20.916 19.902 29.403 1.00 34.41 296 THR A O 1
ATOM 2268 N N . PRO A 1 297 ? 20.033 21.201 27.784 1.00 48.34 297 PRO A N 1
ATOM 2269 C CA . PRO A 1 297 ? 19.340 21.525 26.508 1.00 48.34 297 PRO A CA 1
ATOM 2270 C C . PRO A 1 297 ? 19.632 22.948 25.936 1.00 48.34 297 PRO A C 1
ATOM 2272 O O . PRO A 1 297 ? 20.151 23.802 26.645 1.00 48.34 297 PRO A O 1
ATOM 2275 N N . ALA A 1 298 ? 19.220 23.266 24.697 1.00 27.27 298 ALA A N 1
ATOM 2276 C CA . ALA A 1 298 ? 18.951 24.659 24.286 1.00 27.27 298 ALA A CA 1
ATOM 2277 C C . ALA A 1 298 ? 18.102 24.734 23.007 1.00 27.27 298 ALA A C 1
ATOM 2279 O O . ALA A 1 298 ? 18.365 24.041 22.030 1.00 27.27 298 ALA A O 1
ATOM 2280 N N . SER A 1 299 ? 17.097 25.607 23.030 1.00 35.62 299 SER A N 1
ATOM 2281 C CA . SER A 1 299 ? 16.231 25.950 21.907 1.00 35.62 299 SER A CA 1
ATOM 2282 C C . SER A 1 299 ? 17.025 26.576 20.755 1.00 35.62 299 SER A C 1
ATOM 2284 O O . SER A 1 299 ? 17.472 27.720 20.858 1.00 35.62 299 SER A O 1
ATOM 2286 N N . ALA A 1 300 ? 17.140 25.863 19.643 1.00 35.75 300 ALA A N 1
ATOM 2287 C CA . ALA A 1 300 ? 17.441 26.444 18.343 1.00 35.75 300 ALA A CA 1
ATOM 2288 C C . ALA A 1 300 ? 16.298 26.076 17.392 1.00 35.75 300 ALA A C 1
ATOM 2290 O O . ALA A 1 300 ? 15.742 24.984 17.470 1.00 35.75 300 ALA A O 1
ATOM 2291 N N . GLN A 1 301 ? 15.894 27.025 16.554 1.00 58.22 301 GLN A N 1
ATOM 2292 C CA . GLN A 1 301 ? 14.836 26.832 15.562 1.00 58.22 301 GLN A CA 1
ATOM 2293 C C . GLN A 1 301 ? 15.389 25.952 14.436 1.00 58.22 301 GLN A C 1
ATOM 2295 O O . GLN A 1 301 ? 16.413 26.304 13.842 1.00 58.22 301 GLN A O 1
ATOM 2300 N N . GLU A 1 302 ? 14.742 24.816 14.172 1.00 58.34 302 GLU A N 1
ATOM 2301 C CA . GLU A 1 302 ? 15.230 23.809 13.226 1.00 58.34 302 GLU A CA 1
ATOM 2302 C C . GLU A 1 302 ? 14.125 23.339 12.270 1.00 58.34 302 GLU A C 1
ATOM 2304 O O . GLU A 1 302 ? 12.993 23.063 12.679 1.00 58.34 302 GLU A O 1
ATOM 2309 N N . LEU A 1 303 ? 14.473 23.249 10.985 1.00 61.72 303 LEU A N 1
ATOM 2310 C CA . LEU A 1 303 ? 13.689 22.597 9.939 1.00 61.72 303 LEU A CA 1
ATOM 2311 C C . LEU A 1 303 ? 14.418 21.318 9.521 1.00 61.72 303 LEU A C 1
ATOM 2313 O O . LEU A 1 303 ? 15.531 21.379 9.003 1.00 61.72 303 LEU A O 1
ATOM 2317 N N . GLU A 1 304 ? 13.789 20.166 9.723 1.00 71.50 304 GLU A N 1
ATOM 2318 C CA . GLU A 1 304 ? 14.263 18.873 9.232 1.00 71.50 304 GLU A CA 1
ATOM 2319 C C . GLU A 1 304 ? 13.483 18.478 7.979 1.00 71.50 304 GLU A C 1
ATOM 2321 O O . GLU A 1 304 ? 12.257 18.366 8.003 1.00 71.50 304 GLU A O 1
ATOM 2326 N N . VAL A 1 305 ? 14.203 18.225 6.891 1.00 52.12 305 VAL A N 1
ATOM 2327 C CA . VAL A 1 305 ? 13.656 17.695 5.644 1.00 52.12 305 VAL A CA 1
ATOM 2328 C C . VAL A 1 305 ? 14.078 16.239 5.524 1.00 52.12 305 VAL A C 1
ATOM 2330 O O . VAL A 1 305 ? 15.248 15.952 5.280 1.00 52.12 305 VAL A O 1
ATOM 2333 N N . ALA A 1 306 ? 13.142 15.316 5.728 1.00 46.81 306 ALA A N 1
ATOM 2334 C CA . ALA A 1 306 ? 13.377 13.886 5.565 1.00 46.81 306 ALA A CA 1
ATOM 2335 C C . ALA A 1 306 ? 13.096 13.453 4.119 1.00 46.81 306 ALA A C 1
ATOM 2337 O O . ALA A 1 306 ? 12.042 13.774 3.566 1.00 46.81 306 ALA A O 1
ATOM 2338 N N . THR A 1 307 ? 14.017 12.699 3.522 1.00 45.84 307 THR A N 1
ATOM 2339 C CA . THR A 1 307 ? 13.873 12.078 2.202 1.00 45.84 307 THR A CA 1
ATOM 2340 C C . THR A 1 307 ? 13.669 10.570 2.343 1.00 45.84 307 THR A C 1
ATOM 2342 O O . THR A 1 307 ? 14.235 9.923 3.226 1.00 45.84 307 THR A O 1
ATOM 2345 N N . GLU A 1 308 ? 12.874 9.971 1.457 1.00 48.31 308 GLU A N 1
ATOM 2346 C CA . GLU A 1 308 ? 12.643 8.519 1.415 1.00 48.31 308 GLU A CA 1
ATOM 2347 C C . GLU A 1 308 ? 13.839 7.770 0.781 1.00 48.31 308 GLU A C 1
ATOM 2349 O O . GLU A 1 308 ? 13.714 7.095 -0.236 1.00 48.31 308 GLU A O 1
ATOM 2354 N N . GLY A 1 309 ? 15.035 7.902 1.367 1.00 40.84 309 GLY A N 1
ATOM 2355 C CA . GLY A 1 309 ? 16.238 7.171 0.937 1.00 40.84 309 GLY A CA 1
ATOM 2356 C C . GLY A 1 309 ? 17.024 7.807 -0.217 1.00 40.84 309 GLY A C 1
ATOM 2357 O O . GLY A 1 309 ? 17.885 7.147 -0.801 1.00 40.84 309 GLY A O 1
ATOM 2358 N N . ILE A 1 310 ? 16.765 9.080 -0.528 1.00 46.16 310 ILE A N 1
ATOM 2359 C CA . ILE A 1 310 ? 17.477 9.857 -1.552 1.00 46.16 310 ILE A CA 1
ATOM 2360 C C . ILE A 1 310 ? 18.533 10.726 -0.859 1.00 46.16 310 ILE A C 1
ATOM 2362 O O . ILE A 1 310 ? 18.200 11.568 -0.027 1.00 46.16 310 ILE A O 1
ATOM 2366 N N . SER A 1 311 ? 19.815 10.532 -1.178 1.00 54.12 311 SER A N 1
ATOM 2367 C CA . SER A 1 311 ? 20.861 11.462 -0.743 1.00 54.12 311 SER A CA 1
ATOM 2368 C C . SER A 1 311 ? 20.856 12.688 -1.655 1.00 54.12 311 SER A C 1
ATOM 2370 O O . SER A 1 311 ? 21.167 12.547 -2.836 1.00 54.12 311 SER A O 1
ATOM 2372 N N . GLY A 1 312 ? 20.537 13.863 -1.115 1.00 64.88 312 GLY A N 1
ATOM 2373 C CA . GLY A 1 312 ? 20.373 15.098 -1.884 1.00 64.88 312 GLY A CA 1
ATOM 2374 C C . GLY A 1 312 ? 20.848 16.334 -1.121 1.00 64.88 312 GLY A C 1
ATOM 2375 O O . GLY A 1 312 ? 21.111 16.287 0.086 1.00 64.88 312 GLY A O 1
ATOM 2376 N N . GLN A 1 313 ? 20.993 17.453 -1.827 1.00 77.56 313 GLN A N 1
ATOM 2377 C CA . GLN A 1 313 ? 21.260 18.758 -1.222 1.00 77.56 313 GLN A CA 1
ATOM 2378 C C . GLN A 1 313 ? 20.005 19.612 -1.356 1.00 77.56 313 GLN A C 1
ATOM 2380 O O . GLN A 1 313 ? 19.484 19.769 -2.452 1.00 77.56 313 GLN A O 1
ATOM 2385 N N . PHE A 1 314 ? 19.520 20.145 -0.244 1.00 79.56 314 PHE A N 1
ATOM 2386 C CA . PHE A 1 314 ? 18.318 20.963 -0.189 1.00 79.56 314 PHE A CA 1
ATOM 2387 C C . PHE A 1 314 ? 18.690 22.424 -0.007 1.00 79.56 314 PHE A C 1
ATOM 2389 O O . PHE A 1 314 ? 19.667 22.729 0.681 1.00 79.56 314 PHE A O 1
ATOM 2396 N N . SER A 1 315 ? 17.893 23.322 -0.573 1.00 85.62 315 SER A N 1
ATOM 2397 C CA . SER A 1 315 ? 17.926 24.741 -0.266 1.00 85.62 315 SER A CA 1
ATOM 2398 C C . SER A 1 315 ? 16.613 25.205 0.351 1.00 85.62 315 SER A C 1
ATOM 2400 O O . SER A 1 315 ? 15.545 24.676 0.053 1.00 85.62 315 SER A O 1
ATOM 2402 N N . ALA A 1 316 ? 16.709 26.165 1.264 1.00 87.31 316 ALA A N 1
ATOM 2403 C CA . ALA A 1 316 ? 15.582 26.790 1.932 1.00 87.31 316 ALA A CA 1
ATOM 2404 C C . ALA A 1 316 ? 15.756 28.311 1.886 1.00 87.31 316 ALA A C 1
ATOM 2406 O O . ALA A 1 316 ? 16.769 28.843 2.354 1.00 87.31 316 ALA A O 1
ATOM 2407 N N . ALA A 1 317 ? 14.757 29.012 1.353 1.00 89.56 317 ALA A N 1
ATOM 2408 C CA . ALA A 1 317 ? 14.722 30.471 1.285 1.00 89.56 317 ALA A CA 1
ATOM 2409 C C . ALA A 1 317 ? 13.402 30.998 1.857 1.00 89.56 317 ALA A C 1
ATOM 2411 O O . ALA A 1 317 ? 12.333 30.447 1.599 1.00 89.56 317 ALA A O 1
ATOM 2412 N N . ARG A 1 318 ? 13.469 32.056 2.668 1.00 91.38 318 ARG A N 1
ATOM 2413 C CA . ARG A 1 318 ? 12.289 32.638 3.323 1.00 91.38 318 ARG A CA 1
ATOM 2414 C C . ARG A 1 318 ? 11.486 33.473 2.325 1.00 91.38 318 ARG A C 1
ATOM 2416 O O . ARG A 1 318 ? 12.072 34.272 1.601 1.00 91.38 318 ARG A O 1
ATOM 2423 N N . LEU A 1 319 ? 10.165 33.321 2.305 1.00 86.81 319 LEU A N 1
ATOM 2424 C CA . LEU A 1 319 ? 9.257 34.185 1.548 1.00 86.81 319 LEU A CA 1
ATOM 2425 C C . LEU A 1 319 ? 8.974 35.456 2.361 1.00 86.81 319 LEU A C 1
ATOM 2427 O O . LEU A 1 319 ? 8.130 35.464 3.259 1.00 86.81 319 LEU A O 1
ATOM 2431 N N . GLU A 1 320 ? 9.686 36.541 2.067 1.00 86.62 320 GLU A N 1
ATOM 2432 C CA . GLU A 1 320 ? 9.519 37.811 2.774 1.00 86.62 320 GLU A CA 1
ATOM 2433 C C . GLU A 1 320 ? 8.147 38.429 2.476 1.00 86.62 320 GLU A C 1
ATOM 2435 O O . GLU A 1 320 ? 7.744 38.586 1.322 1.00 86.62 320 GLU A O 1
ATOM 2440 N N . GLY A 1 321 ? 7.417 38.792 3.533 1.00 79.25 321 GLY A N 1
ATOM 2441 C CA . GLY A 1 321 ? 6.069 39.361 3.424 1.00 79.25 321 GLY A CA 1
ATOM 2442 C C . GLY A 1 321 ? 4.952 38.344 3.156 1.00 79.25 321 GLY A C 1
ATOM 2443 O O . GLY A 1 321 ? 3.801 38.752 3.008 1.00 79.25 321 GLY A O 1
ATOM 2444 N N . PHE A 1 322 ? 5.255 37.041 3.126 1.00 82.12 322 PHE A N 1
ATOM 2445 C CA . PHE A 1 322 ? 4.258 35.972 3.062 1.00 82.12 322 PHE A CA 1
ATOM 2446 C C . PHE A 1 322 ? 4.092 35.321 4.441 1.00 82.12 322 PHE A C 1
ATOM 2448 O O . PHE A 1 322 ? 5.044 34.789 5.013 1.00 82.12 322 PHE A O 1
ATOM 2455 N N . ALA A 1 323 ? 2.875 35.366 4.980 1.00 78.31 323 ALA A N 1
ATOM 2456 C CA . ALA A 1 323 ? 2.540 34.786 6.276 1.00 78.31 323 ALA A CA 1
ATOM 2457 C C . ALA A 1 323 ? 1.491 33.684 6.110 1.00 78.31 323 ALA A C 1
ATOM 2459 O O . ALA A 1 323 ? 0.539 33.829 5.344 1.00 78.31 323 ALA A O 1
ATOM 2460 N N . ALA A 1 324 ? 1.671 32.594 6.849 1.00 77.25 324 ALA A N 1
ATOM 2461 C CA . ALA A 1 324 ? 0.696 31.526 6.981 1.00 77.25 324 ALA A CA 1
ATOM 2462 C C . ALA A 1 324 ? 0.743 30.997 8.413 1.00 77.25 324 ALA A C 1
ATOM 2464 O O . ALA A 1 324 ? 1.820 30.814 8.978 1.00 77.25 324 ALA A O 1
ATOM 2465 N N . ASP A 1 325 ? -0.423 30.710 8.976 1.00 73.56 325 ASP A N 1
ATOM 2466 C CA . ASP A 1 325 ? -0.570 30.275 10.361 1.00 73.56 325 ASP A CA 1
ATOM 2467 C C . ASP A 1 325 ? -0.684 28.751 10.474 1.00 73.56 325 ASP A C 1
ATOM 2469 O O . ASP A 1 325 ? -0.615 28.212 11.577 1.00 73.56 325 ASP A O 1
ATOM 2473 N N . SER A 1 326 ? -0.836 28.015 9.365 1.00 68.88 326 SER A N 1
ATOM 2474 C CA . SER A 1 326 ? -0.930 26.548 9.364 1.00 68.88 326 SER A CA 1
ATOM 2475 C C . SER A 1 326 ? -0.469 25.901 8.053 1.00 68.88 326 SER A C 1
ATOM 2477 O O . SER A 1 326 ? -0.482 26.518 6.987 1.00 68.88 326 SER A O 1
ATOM 2479 N N . ALA A 1 327 ? -0.124 24.609 8.112 1.00 59.41 327 ALA A N 1
ATOM 2480 C CA . ALA A 1 327 ? 0.172 23.801 6.924 1.00 59.41 327 ALA A CA 1
ATOM 2481 C C . ALA A 1 327 ? -1.026 23.712 5.952 1.00 59.41 327 ALA A C 1
ATOM 2483 O O . ALA A 1 327 ? -0.836 23.623 4.741 1.00 59.41 327 ALA A O 1
ATOM 2484 N N . GLN A 1 328 ? -2.259 23.802 6.464 1.00 52.53 328 GLN A N 1
ATOM 2485 C CA . GLN A 1 328 ? -3.480 23.844 5.654 1.00 52.53 328 GLN A CA 1
ATOM 2486 C C . GLN A 1 328 ? -3.573 25.139 4.832 1.00 52.53 328 GLN A C 1
ATOM 2488 O O . GLN A 1 328 ? -3.891 25.085 3.645 1.00 52.53 328 GLN A O 1
ATOM 2493 N N . GLN A 1 329 ? -3.247 26.290 5.431 1.00 68.38 329 GLN A N 1
ATOM 2494 C CA . GLN A 1 329 ? -3.187 27.567 4.711 1.00 68.38 329 GLN A CA 1
ATOM 2495 C C . GLN A 1 329 ? -2.063 27.584 3.673 1.00 68.38 329 GLN A C 1
ATOM 2497 O O . GLN A 1 329 ? -2.263 28.105 2.579 1.00 68.38 329 GLN A O 1
ATOM 2502 N N . LEU A 1 330 ? -0.915 26.962 3.969 1.00 63.31 330 LEU A N 1
ATOM 2503 C CA . LEU A 1 330 ? 0.145 26.773 2.975 1.00 63.31 330 LEU A CA 1
ATOM 2504 C C . LEU A 1 330 ? -0.343 25.952 1.778 1.00 63.31 330 LEU A C 1
ATOM 2506 O O . LEU A 1 330 ? -0.136 26.359 0.638 1.00 63.31 330 LEU A O 1
ATOM 2510 N N . GLY A 1 331 ? -1.039 24.838 2.024 1.00 48.19 331 GLY A N 1
ATOM 2511 C CA . GLY A 1 331 ? -1.618 24.010 0.965 1.00 48.19 331 GLY A CA 1
ATOM 2512 C C . GLY A 1 331 ? -2.621 24.772 0.092 1.00 48.19 331 GLY A C 1
ATOM 2513 O O . GLY A 1 331 ? -2.535 24.716 -1.132 1.00 48.19 331 GLY A O 1
ATOM 2514 N N . GLN A 1 332 ? -3.527 25.541 0.703 1.00 55.25 332 GLN A N 1
ATOM 2515 C CA . GLN A 1 332 ? -4.498 26.377 -0.017 1.00 55.25 332 GLN A CA 1
ATOM 2516 C C . GLN A 1 332 ? -3.826 27.505 -0.810 1.00 55.25 332 GLN A C 1
ATOM 2518 O O . GLN A 1 332 ? -4.215 27.775 -1.945 1.00 55.25 332 GLN A O 1
ATOM 2523 N N . ALA A 1 333 ? -2.796 28.144 -0.250 1.00 54.81 333 ALA A N 1
ATOM 2524 C CA . ALA A 1 333 ? -2.053 29.198 -0.930 1.00 54.81 333 ALA A CA 1
ATOM 2525 C C . ALA A 1 333 ? -1.274 28.664 -2.138 1.00 54.81 333 ALA A C 1
ATOM 2527 O O . ALA A 1 333 ? -1.271 29.302 -3.187 1.00 54.81 333 ALA A O 1
ATOM 2528 N N . VAL A 1 334 ? -0.676 27.474 -2.022 1.00 53.22 334 VAL A N 1
ATOM 2529 C CA . VAL A 1 334 ? -0.019 26.779 -3.140 1.00 53.22 334 VAL A CA 1
ATOM 2530 C C . VAL A 1 334 ? -1.028 26.393 -4.223 1.00 53.22 334 VAL A C 1
ATOM 2532 O O . VAL A 1 334 ? -0.739 26.550 -5.403 1.00 53.22 334 VAL A O 1
ATOM 2535 N 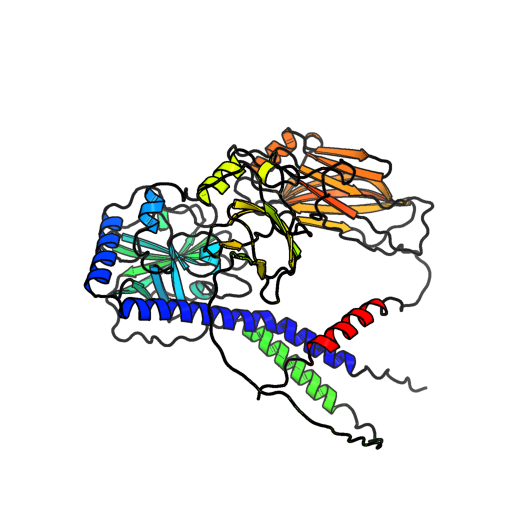N . GLN A 1 335 ? -2.225 25.932 -3.853 1.00 45.38 335 GLN A N 1
ATOM 2536 C CA . GLN A 1 335 ? -3.286 25.624 -4.820 1.00 45.38 335 GLN A CA 1
ATOM 2537 C C . GLN A 1 335 ? -3.799 26.877 -5.543 1.00 45.38 335 GLN A C 1
ATOM 2539 O O . GLN A 1 335 ? -4.028 26.842 -6.750 1.00 45.38 335 GLN A O 1
ATOM 2544 N N . ALA A 1 336 ? -3.965 27.987 -4.821 1.00 53.59 336 ALA A N 1
ATOM 2545 C CA . ALA A 1 336 ? -4.438 29.252 -5.378 1.00 53.59 336 ALA A CA 1
ATOM 2546 C C . ALA A 1 336 ? -3.363 29.983 -6.203 1.00 53.59 336 ALA A C 1
ATOM 2548 O O . ALA A 1 336 ? -3.681 30.641 -7.192 1.00 53.59 336 ALA A O 1
ATOM 2549 N N . ASN A 1 337 ? -2.094 29.872 -5.806 1.00 55.84 337 ASN A N 1
ATOM 2550 C CA . ASN A 1 337 ? -0.952 30.447 -6.504 1.00 55.84 337 ASN A CA 1
ATOM 2551 C C . ASN A 1 337 ? 0.229 29.456 -6.541 1.00 55.84 337 ASN A C 1
ATOM 2553 O O . ASN A 1 337 ? 1.163 29.564 -5.739 1.00 55.84 337 ASN A O 1
ATOM 2557 N N . PRO A 1 338 ? 0.249 28.537 -7.523 1.00 49.19 338 PRO A N 1
ATOM 2558 C CA . PRO A 1 338 ? 1.322 27.552 -7.667 1.00 49.19 338 PRO A CA 1
ATOM 2559 C C . PRO A 1 338 ? 2.714 28.165 -7.870 1.00 49.19 338 PRO A C 1
ATOM 2561 O O . PRO A 1 338 ? 3.719 27.495 -7.640 1.00 49.19 338 PRO A O 1
ATOM 2564 N N . ARG A 1 339 ? 2.799 29.452 -8.253 1.00 58.00 339 ARG A N 1
ATOM 2565 C CA . ARG A 1 339 ? 4.081 30.157 -8.406 1.00 58.00 339 ARG A CA 1
ATOM 2566 C C . ARG A 1 339 ? 4.860 30.252 -7.098 1.00 58.00 339 ARG A C 1
ATOM 2568 O O . ARG A 1 339 ? 6.073 30.359 -7.157 1.00 58.00 339 ARG A O 1
ATOM 2575 N N . LEU A 1 340 ? 4.206 30.152 -5.937 1.00 58.47 340 LEU A N 1
ATOM 2576 C CA . LEU A 1 340 ? 4.868 30.160 -4.624 1.00 58.47 340 LEU A CA 1
ATOM 2577 C C . LEU A 1 340 ? 5.962 29.089 -4.466 1.00 58.47 340 LEU A C 1
ATOM 2579 O O . LEU A 1 340 ? 6.822 29.232 -3.604 1.00 58.47 340 LEU A O 1
ATOM 2583 N N . LEU A 1 341 ? 5.924 28.029 -5.278 1.00 61.31 341 LEU A N 1
ATOM 2584 C CA . LEU A 1 341 ? 6.884 26.925 -5.266 1.00 61.31 341 LEU A CA 1
ATOM 2585 C C . LEU A 1 341 ? 7.993 27.051 -6.324 1.00 61.31 341 LEU A C 1
ATOM 2587 O O . LEU A 1 341 ? 8.680 26.069 -6.596 1.00 61.31 341 LEU A O 1
ATOM 2591 N N . THR A 1 342 ? 8.151 28.210 -6.966 1.00 55.41 342 THR A N 1
ATOM 2592 C CA . THR A 1 342 ? 9.162 28.432 -8.012 1.00 55.41 342 THR A CA 1
ATOM 2593 C C . THR A 1 342 ? 10.287 29.346 -7.524 1.00 55.41 342 THR A C 1
ATOM 2595 O O . THR A 1 342 ? 10.176 30.004 -6.491 1.00 55.41 342 THR A O 1
ATOM 2598 N N . SER A 1 343 ? 11.353 29.459 -8.321 1.00 58.94 343 SER A N 1
ATOM 2599 C CA . SER A 1 343 ? 12.440 30.432 -8.122 1.00 58.94 343 SER A CA 1
ATOM 2600 C C . SER A 1 343 ? 11.980 31.900 -8.185 1.00 58.94 343 SER A C 1
ATOM 2602 O O . SER A 1 343 ? 12.734 32.806 -7.835 1.00 58.94 343 SER A O 1
ATOM 2604 N N . THR A 1 344 ? 10.745 32.156 -8.633 1.00 62.91 344 THR A N 1
ATOM 2605 C CA . THR A 1 344 ? 10.148 33.491 -8.778 1.00 62.91 344 THR A CA 1
ATOM 2606 C C . THR A 1 344 ? 8.734 33.528 -8.179 1.00 62.91 344 THR A C 1
ATOM 2608 O O . THR A 1 344 ? 7.742 33.692 -8.896 1.00 62.91 344 THR A O 1
ATOM 2611 N N . PRO A 1 345 ? 8.603 33.431 -6.843 1.00 66.69 345 PRO A N 1
ATOM 2612 C CA . PRO A 1 345 ? 7.314 33.223 -6.183 1.00 66.69 345 PRO A CA 1
ATOM 2613 C C . PRO A 1 345 ? 6.388 34.446 -6.168 1.00 66.69 345 PRO A C 1
ATOM 2615 O O . PRO A 1 345 ? 5.273 34.375 -5.654 1.00 66.69 345 PRO A O 1
ATOM 2618 N N . GLY A 1 346 ? 6.830 35.582 -6.717 1.00 70.44 346 GLY A N 1
ATOM 2619 C CA . GLY A 1 346 ? 6.137 36.869 -6.600 1.00 70.44 346 GLY A CA 1
ATOM 2620 C C . GLY A 1 346 ? 6.340 37.553 -5.242 1.00 70.44 346 GLY A C 1
ATOM 2621 O O . GLY A 1 346 ? 5.757 38.606 -5.006 1.00 70.44 346 GLY A O 1
ATOM 2622 N N . TYR A 1 347 ? 7.190 36.978 -4.387 1.00 80.94 347 TYR A N 1
ATOM 2623 C CA . TYR A 1 347 ? 7.642 37.520 -3.106 1.00 80.94 347 TYR A CA 1
ATOM 2624 C C . TYR A 1 347 ? 9.164 37.669 -3.122 1.00 80.94 347 TYR A C 1
ATOM 2626 O O . TYR A 1 347 ? 9.856 36.942 -3.840 1.00 80.94 347 TYR A O 1
ATOM 2634 N N . THR A 1 348 ? 9.692 38.602 -2.330 1.00 87.06 348 THR A N 1
ATOM 2635 C CA . THR A 1 348 ? 11.141 38.728 -2.145 1.00 87.06 348 THR A CA 1
ATOM 2636 C C . THR A 1 348 ? 11.645 37.500 -1.391 1.00 87.06 348 THR A C 1
ATOM 2638 O O . THR A 1 348 ? 11.128 37.172 -0.326 1.00 87.06 348 THR A O 1
ATOM 2641 N N . LEU A 1 349 ? 12.644 36.810 -1.938 1.00 84.31 349 LEU A N 1
ATOM 2642 C CA . LEU A 1 349 ? 13.288 35.693 -1.254 1.00 84.31 349 LEU A CA 1
ATOM 2643 C C . LEU A 1 349 ? 14.400 36.210 -0.336 1.00 84.31 349 LEU A C 1
ATOM 2645 O O . LEU A 1 349 ? 15.246 37.002 -0.754 1.00 84.31 349 LEU A O 1
ATOM 2649 N N . GLY A 1 350 ? 14.383 35.761 0.918 1.00 84.56 350 GLY A N 1
ATOM 2650 C CA . GLY A 1 350 ? 15.478 35.949 1.865 1.00 84.56 350 GLY A CA 1
ATOM 2651 C C . GLY A 1 350 ? 16.735 35.162 1.461 1.00 84.56 350 GLY A C 1
ATOM 2652 O O . GLY A 1 350 ? 16.718 34.420 0.476 1.00 84.56 350 GLY A O 1
ATOM 2653 N N . PRO A 1 351 ? 17.843 35.292 2.214 1.00 83.94 351 PRO A N 1
ATOM 2654 C CA . PRO A 1 351 ? 19.091 34.609 1.891 1.00 83.94 351 PRO A CA 1
ATOM 2655 C C . PRO A 1 351 ? 18.900 33.089 1.876 1.00 83.94 351 PRO A C 1
ATOM 2657 O O . PRO A 1 351 ? 18.441 32.497 2.856 1.00 83.94 351 PRO A O 1
ATOM 2660 N N . GLU A 1 352 ? 19.276 32.471 0.759 1.00 83.81 352 GLU A N 1
ATOM 2661 C CA . GLU A 1 352 ? 19.193 31.029 0.567 1.00 83.81 352 GLU A CA 1
ATOM 2662 C C . GLU A 1 352 ? 20.176 30.307 1.494 1.00 83.81 352 GLU A C 1
ATOM 2664 O O . GLU A 1 352 ? 21.351 30.670 1.609 1.00 83.81 352 GLU A O 1
ATOM 2669 N N . ARG A 1 353 ? 19.690 29.267 2.169 1.00 85.81 353 ARG A N 1
ATOM 2670 C CA . ARG A 1 353 ? 20.515 28.366 2.975 1.00 85.81 353 ARG A CA 1
ATOM 2671 C C . ARG A 1 353 ? 20.471 26.984 2.367 1.00 85.81 353 ARG A C 1
ATOM 2673 O O . ARG A 1 353 ? 19.400 26.531 1.991 1.00 85.81 353 ARG A O 1
ATOM 2680 N N . THR A 1 354 ? 21.606 26.297 2.320 1.00 85.50 354 THR A N 1
ATOM 2681 C CA . THR A 1 354 ? 21.698 24.952 1.741 1.00 85.50 354 THR A CA 1
ATOM 2682 C C . THR A 1 354 ? 22.162 23.932 2.766 1.00 85.50 354 THR A C 1
ATOM 2684 O O . THR A 1 354 ? 23.092 24.223 3.517 1.00 85.50 354 THR A O 1
ATOM 2687 N N . GLN A 1 355 ? 21.595 22.728 2.734 1.00 82.88 355 GLN A N 1
ATOM 2688 C CA . GLN A 1 355 ? 21.991 21.621 3.594 1.00 82.88 355 GLN A CA 1
ATOM 2689 C C . GLN A 1 355 ? 21.930 20.280 2.860 1.00 82.88 355 GLN A C 1
ATOM 2691 O O . GLN A 1 355 ? 20.971 19.986 2.153 1.00 82.88 355 GLN A O 1
ATOM 2696 N N . SER A 1 356 ? 22.942 19.435 3.054 1.00 80.69 356 SER A N 1
ATOM 2697 C CA . SER A 1 356 ? 22.938 18.056 2.551 1.00 80.69 356 SER A CA 1
ATOM 2698 C C . SER A 1 356 ? 22.258 17.096 3.524 1.00 80.69 356 SER A C 1
ATOM 2700 O O . SER A 1 356 ? 22.383 17.234 4.743 1.00 80.69 356 SER A O 1
ATOM 2702 N N . THR A 1 357 ? 21.580 16.084 2.988 1.00 74.81 357 THR A N 1
ATOM 2703 C CA . THR A 1 357 ? 21.000 15.001 3.789 1.00 74.81 357 THR A CA 1
ATOM 2704 C C . THR A 1 357 ? 22.081 14.184 4.498 1.00 74.81 357 THR A C 1
ATOM 2706 O O . THR A 1 357 ? 23.110 13.852 3.905 1.00 74.81 357 THR A O 1
ATOM 2709 N N . ASN A 1 358 ? 21.832 13.805 5.749 1.00 75.50 358 ASN A N 1
ATOM 2710 C CA . ASN A 1 358 ? 22.676 12.895 6.518 1.00 75.50 358 ASN A CA 1
ATOM 2711 C C . ASN A 1 358 ? 22.493 11.421 6.081 1.00 75.50 358 ASN A C 1
ATOM 2713 O O . ASN A 1 358 ? 21.750 11.110 5.151 1.00 75.50 358 ASN A O 1
ATOM 2717 N N . SER A 1 359 ? 23.154 10.483 6.768 1.00 60.16 359 SER A N 1
ATOM 2718 C CA . SER A 1 359 ? 23.088 9.040 6.468 1.00 60.16 359 SER A CA 1
ATOM 2719 C C . SER A 1 359 ? 21.706 8.400 6.657 1.00 60.16 359 SER A C 1
ATOM 2721 O O . SER A 1 359 ? 21.522 7.246 6.274 1.00 60.16 359 SER A O 1
ATOM 2723 N N . GLN A 1 360 ? 20.750 9.121 7.245 1.00 60.69 360 GLN A N 1
ATOM 2724 C CA . GLN A 1 360 ? 19.351 8.717 7.391 1.00 60.69 360 GLN A CA 1
ATOM 2725 C C . GLN A 1 360 ? 18.431 9.422 6.379 1.00 60.69 360 GLN A C 1
ATOM 2727 O O . GLN A 1 360 ? 17.219 9.274 6.476 1.00 60.69 360 GLN A O 1
ATOM 2732 N N . GLY A 1 361 ? 18.984 10.186 5.427 1.00 64.38 361 GLY A N 1
ATOM 2733 C CA . GLY A 1 361 ? 18.202 10.941 4.445 1.00 64.38 361 GLY A CA 1
ATOM 2734 C C . GLY A 1 361 ? 17.613 12.245 4.991 1.00 64.38 361 GLY A C 1
ATOM 2735 O O . GLY A 1 361 ? 16.669 12.765 4.417 1.00 64.38 361 GLY A O 1
ATOM 2736 N N . VAL A 1 362 ? 18.123 12.794 6.101 1.00 74.56 362 VAL A N 1
ATOM 2737 C CA . VAL A 1 362 ? 17.561 14.014 6.715 1.00 74.56 362 VAL A CA 1
ATOM 2738 C C . VAL A 1 362 ? 18.489 15.210 6.518 1.00 74.56 362 VAL A C 1
ATOM 2740 O O . VAL A 1 362 ? 19.654 15.153 6.910 1.00 74.56 362 VAL A O 1
ATOM 2743 N N . ALA A 1 363 ? 17.991 16.296 5.923 1.00 80.19 363 ALA A N 1
ATOM 2744 C CA . ALA A 1 363 ? 18.671 17.590 5.853 1.00 80.19 363 ALA A CA 1
ATOM 2745 C C . ALA A 1 363 ? 18.141 18.526 6.956 1.00 80.19 363 ALA A C 1
ATOM 2747 O O . ALA A 1 363 ? 16.950 18.822 6.995 1.00 80.19 363 ALA A O 1
ATOM 2748 N N . THR A 1 364 ? 19.019 18.991 7.850 1.00 84.00 364 THR A N 1
ATOM 2749 C CA . THR A 1 364 ? 18.656 19.840 9.002 1.00 84.00 364 THR A CA 1
ATOM 2750 C C . THR A 1 364 ? 19.131 21.281 8.817 1.00 84.00 364 THR A C 1
ATOM 2752 O O . THR A 1 364 ? 20.333 21.545 8.768 1.00 84.00 364 THR A O 1
ATOM 2755 N N . PHE A 1 365 ? 18.196 22.224 8.758 1.00 83.44 365 PHE A N 1
ATOM 2756 C CA . PHE A 1 365 ? 18.465 23.658 8.708 1.00 83.44 365 PHE A CA 1
ATOM 2757 C C . PHE A 1 365 ? 18.275 24.269 10.097 1.00 83.44 365 PHE A C 1
ATOM 2759 O O . PHE A 1 365 ? 17.148 24.359 10.578 1.00 83.44 365 PHE A O 1
ATOM 2766 N N . SER A 1 366 ? 19.361 24.725 10.721 1.00 82.69 366 SER A N 1
ATOM 2767 C CA . SER A 1 366 ? 19.322 25.368 12.043 1.00 82.69 366 SER A CA 1
ATOM 2768 C C . SER A 1 366 ? 19.399 26.900 11.949 1.00 82.69 366 SER A C 1
ATOM 2770 O O . SER A 1 366 ? 19.901 27.468 10.971 1.00 82.69 366 SER A O 1
ATOM 2772 N N . ASN A 1 367 ? 18.949 27.583 13.006 1.00 80.00 367 ASN A N 1
ATOM 2773 C CA . ASN A 1 367 ? 18.979 29.046 13.152 1.00 80.00 367 ASN A CA 1
ATOM 2774 C C . ASN A 1 367 ? 18.154 29.787 12.080 1.00 80.00 367 ASN A C 1
ATOM 2776 O O . ASN A 1 367 ? 18.621 30.789 11.523 1.00 80.00 367 ASN A O 1
ATOM 2780 N N . LEU A 1 368 ? 16.976 29.258 11.737 1.00 82.94 368 LEU A N 1
ATOM 2781 C CA . LEU A 1 368 ? 16.019 29.883 10.818 1.00 82.94 368 LEU A CA 1
ATOM 2782 C C . LEU A 1 368 ? 15.071 30.820 11.570 1.00 82.94 368 LEU A C 1
ATOM 2784 O O . LEU A 1 368 ? 14.531 30.431 12.597 1.00 82.94 368 LEU A O 1
ATOM 2788 N N . GLU A 1 369 ? 14.829 32.018 11.041 1.00 84.25 369 GLU A N 1
ATOM 2789 C CA . GLU A 1 369 ? 13.834 32.936 11.603 1.00 84.25 369 GLU A CA 1
ATOM 2790 C C . GLU A 1 369 ? 12.403 32.413 11.378 1.00 84.25 369 GLU A C 1
ATOM 2792 O O . GLU A 1 369 ? 12.146 31.761 10.366 1.00 84.25 369 GLU A O 1
ATOM 2797 N N . PRO A 1 370 ? 11.430 32.721 12.255 1.00 86.06 370 PRO A N 1
ATOM 2798 C CA . PRO A 1 370 ? 10.041 32.339 12.022 1.00 86.06 370 PRO A CA 1
ATOM 2799 C C . PRO A 1 370 ? 9.495 32.891 10.696 1.00 86.06 370 PRO A C 1
ATOM 2801 O O . PRO A 1 370 ? 9.654 34.074 10.368 1.00 86.06 370 PRO A O 1
ATOM 2804 N N . GLY A 1 371 ? 8.829 32.037 9.925 1.00 86.88 371 GLY A N 1
ATOM 2805 C CA . GLY A 1 371 ? 8.274 32.395 8.623 1.00 86.88 371 GLY A CA 1
ATOM 2806 C C . GLY A 1 371 ? 8.047 31.194 7.715 1.00 86.88 371 GLY A C 1
ATOM 2807 O O . GLY A 1 371 ? 8.259 30.044 8.099 1.00 86.88 371 GLY A O 1
ATOM 2808 N N . VAL A 1 372 ? 7.602 31.475 6.494 1.00 87.81 372 VAL A N 1
ATOM 2809 C CA . VAL A 1 372 ? 7.396 30.455 5.465 1.00 87.81 372 VAL A CA 1
ATOM 2810 C C . VAL A 1 372 ? 8.640 30.361 4.600 1.00 87.81 372 VAL A C 1
ATOM 2812 O O . VAL A 1 372 ? 9.116 31.364 4.070 1.00 87.81 372 VAL A O 1
ATOM 2815 N N . TYR A 1 373 ? 9.145 29.148 4.444 1.00 88.31 373 TYR A N 1
ATOM 2816 C CA . TYR A 1 373 ? 10.284 28.837 3.600 1.00 88.31 373 TYR A CA 1
ATOM 2817 C C . TYR A 1 373 ? 9.817 28.072 2.374 1.00 88.31 373 TYR A C 1
ATOM 2819 O O . TYR A 1 373 ? 9.040 27.129 2.500 1.00 88.31 373 TYR A O 1
ATOM 2827 N N . VAL A 1 374 ? 10.317 28.453 1.204 1.00 84.12 374 VAL A N 1
ATOM 2828 C CA . VAL A 1 374 ? 10.282 27.588 0.029 1.00 84.12 374 VAL A CA 1
ATOM 2829 C C . VAL A 1 374 ? 11.491 26.662 0.094 1.00 84.12 374 VAL A C 1
ATOM 2831 O O . VAL A 1 374 ? 12.612 27.115 0.345 1.00 84.12 374 VAL A O 1
ATOM 2834 N N . VAL A 1 375 ? 11.244 25.362 -0.047 1.00 81.81 375 VAL A N 1
ATOM 2835 C CA . VAL A 1 375 ? 12.262 24.318 0.057 1.00 81.81 375 VAL A CA 1
ATOM 2836 C C . VAL A 1 375 ? 12.363 23.577 -1.267 1.00 81.81 375 VAL A C 1
ATOM 2838 O O . VAL A 1 375 ? 11.364 23.065 -1.780 1.00 81.81 375 VAL A O 1
ATOM 2841 N N . HIS A 1 376 ? 13.584 23.498 -1.787 1.00 76.25 376 HIS A N 1
ATOM 2842 C CA . HIS A 1 376 ? 13.918 22.820 -3.033 1.00 76.25 376 HIS A CA 1
ATOM 2843 C C . HIS A 1 376 ? 15.004 21.782 -2.792 1.00 76.25 376 HIS A C 1
ATOM 2845 O O . HIS A 1 376 ? 15.887 21.976 -1.960 1.00 76.25 376 HIS A O 1
ATOM 2851 N N . GLU A 1 377 ? 14.979 20.697 -3.553 1.00 75.62 377 GLU A N 1
ATOM 2852 C CA . GLU A 1 377 ? 16.158 19.860 -3.731 1.00 75.62 377 GLU A CA 1
ATOM 2853 C C . GLU A 1 377 ? 16.933 20.364 -4.948 1.00 75.62 377 GLU A C 1
ATOM 2855 O O . GLU A 1 377 ? 16.359 20.522 -6.022 1.00 75.62 377 GLU A O 1
ATOM 2860 N N . LEU A 1 378 ? 18.236 20.597 -4.798 1.00 68.88 378 LEU A N 1
ATOM 2861 C CA . LEU A 1 378 ? 19.095 21.147 -5.850 1.00 68.88 378 LEU A CA 1
ATOM 2862 C C . LEU A 1 378 ? 19.246 20.214 -7.067 1.00 68.88 378 LEU A C 1
ATOM 2864 O O . LEU A 1 378 ? 19.638 20.681 -8.130 1.00 68.88 378 LEU A O 1
ATOM 2868 N N . SER A 1 379 ? 18.945 18.918 -6.921 1.00 52.50 379 SER A N 1
ATOM 2869 C CA . SER A 1 379 ? 18.865 17.933 -8.015 1.00 52.50 379 SER A CA 1
ATOM 2870 C C . SER A 1 379 ? 17.435 17.666 -8.507 1.00 52.50 379 SER A C 1
ATOM 2872 O O . SER A 1 379 ? 17.241 16.800 -9.352 1.00 52.50 379 SER A O 1
ATOM 2874 N N . GLU A 1 380 ? 16.432 18.362 -7.957 1.00 52.66 380 GLU A N 1
ATOM 2875 C CA . GLU A 1 380 ? 15.016 18.330 -8.366 1.00 52.66 380 GLU A CA 1
ATOM 2876 C C . GLU A 1 380 ? 14.347 16.931 -8.417 1.00 52.66 380 GLU A C 1
ATOM 2878 O O . GLU A 1 380 ? 13.313 16.738 -9.062 1.00 52.66 380 GLU A O 1
ATOM 2883 N N . ALA A 1 381 ? 14.884 15.943 -7.688 1.00 49.22 381 ALA A N 1
ATOM 2884 C CA . ALA A 1 381 ? 14.323 14.587 -7.587 1.00 49.22 381 ALA A CA 1
ATOM 2885 C C . ALA A 1 381 ? 13.065 14.516 -6.692 1.00 49.22 381 ALA A C 1
ATOM 2887 O O . ALA A 1 381 ? 12.368 13.496 -6.633 1.00 49.22 381 ALA A O 1
ATOM 2888 N N . THR A 1 382 ? 12.757 15.611 -6.004 1.00 54.81 382 THR A N 1
ATOM 2889 C CA . THR A 1 382 ? 11.606 15.769 -5.121 1.00 54.81 382 THR A CA 1
ATOM 2890 C C . THR A 1 382 ? 10.814 17.022 -5.485 1.00 54.81 382 THR A C 1
ATOM 2892 O O . THR A 1 382 ? 11.339 17.991 -6.032 1.00 54.81 382 THR A O 1
ATOM 2895 N N . ALA A 1 383 ? 9.507 16.995 -5.218 1.00 56.34 383 ALA A N 1
ATOM 2896 C CA . ALA A 1 383 ? 8.637 18.132 -5.486 1.00 56.34 383 ALA A CA 1
ATOM 2897 C C . ALA A 1 383 ? 8.972 19.280 -4.517 1.00 56.34 383 ALA A C 1
ATOM 2899 O O . ALA A 1 383 ? 9.070 19.017 -3.314 1.00 56.34 383 ALA A O 1
ATOM 2900 N N . PRO A 1 384 ? 9.102 20.534 -4.991 1.00 64.75 384 PRO A N 1
ATOM 2901 C CA . PRO A 1 384 ? 9.293 21.681 -4.112 1.00 64.75 384 PRO A CA 1
ATOM 2902 C C . PRO A 1 384 ? 8.067 21.878 -3.219 1.00 64.75 384 PRO A C 1
ATOM 2904 O O . PRO A 1 384 ? 6.934 21.597 -3.617 1.00 64.75 384 PRO A O 1
ATOM 2907 N N . PHE A 1 385 ? 8.283 22.363 -2.000 1.00 74.31 385 PHE A N 1
ATOM 2908 C CA . PHE A 1 385 ? 7.212 22.540 -1.021 1.00 74.31 385 PHE A CA 1
ATOM 2909 C C . PHE A 1 385 ? 7.455 23.758 -0.127 1.00 74.31 385 PHE A C 1
ATOM 2911 O O . PHE A 1 385 ? 8.570 24.268 -0.026 1.00 74.31 385 PHE A O 1
ATOM 2918 N N . LEU A 1 386 ? 6.392 24.223 0.535 1.00 79.38 386 LEU A N 1
ATOM 2919 C CA . LEU A 1 386 ? 6.486 25.257 1.564 1.00 79.38 386 LEU A CA 1
ATOM 2920 C C . LEU A 1 386 ? 6.602 24.619 2.949 1.00 79.38 386 LEU A C 1
ATOM 2922 O O . LEU A 1 386 ? 5.853 23.698 3.278 1.00 79.38 386 LEU A O 1
ATOM 2926 N N . ALA A 1 387 ? 7.496 25.148 3.778 1.00 83.00 387 ALA A N 1
ATOM 2927 C CA . ALA A 1 387 ? 7.658 24.772 5.175 1.00 83.00 387 ALA A CA 1
ATOM 2928 C C . ALA A 1 387 ? 7.369 25.974 6.084 1.00 83.00 387 ALA A C 1
ATOM 2930 O O . ALA A 1 387 ? 7.946 27.047 5.911 1.00 83.00 387 ALA A O 1
ATOM 2931 N N . LEU A 1 388 ? 6.482 25.797 7.065 1.00 85.06 388 LEU A N 1
ATOM 2932 C CA . LEU A 1 388 ? 6.199 26.814 8.080 1.00 85.06 388 LEU A CA 1
ATOM 2933 C C . LEU A 1 388 ? 7.135 26.622 9.275 1.00 85.06 388 LEU A C 1
ATOM 2935 O O . LEU A 1 388 ? 6.947 25.680 10.037 1.00 85.06 388 LEU A O 1
ATOM 2939 N N . VAL A 1 389 ? 8.095 27.526 9.462 1.00 84.06 389 VAL A N 1
ATOM 2940 C CA . VAL A 1 389 ? 9.004 27.526 10.616 1.00 84.06 389 VAL A CA 1
ATOM 2941 C C . VAL A 1 389 ? 8.442 28.442 11.699 1.00 84.06 389 VAL A C 1
ATOM 2943 O O . VAL A 1 389 ? 8.207 29.630 11.462 1.00 84.06 389 VAL A O 1
ATOM 2946 N N . ARG A 1 390 ? 8.230 27.904 12.903 1.00 78.88 390 ARG A N 1
ATOM 2947 C CA . ARG A 1 390 ? 7.695 28.643 14.058 1.00 78.88 390 ARG A CA 1
ATOM 2948 C C . ARG A 1 390 ? 8.725 28.788 15.171 1.00 78.88 390 ARG A C 1
ATOM 2950 O O . ARG A 1 390 ? 9.655 27.996 15.311 1.00 78.88 390 ARG A O 1
ATOM 2957 N N . ALA A 1 391 ? 8.554 29.824 15.987 1.00 73.69 391 ALA A N 1
ATOM 2958 C CA . ALA A 1 391 ? 9.450 30.089 17.103 1.00 73.69 391 ALA A CA 1
ATOM 2959 C C . ALA A 1 391 ? 9.359 28.975 18.160 1.00 73.69 391 ALA A C 1
ATOM 2961 O O . ALA A 1 391 ? 8.303 28.761 18.744 1.00 73.69 391 ALA A O 1
ATOM 2962 N N . GLY A 1 392 ? 10.481 28.301 18.429 1.00 63.12 392 GLY A N 1
ATOM 2963 C CA . GLY A 1 392 ? 10.577 27.284 19.483 1.00 63.12 392 GLY A CA 1
ATOM 2964 C C . GLY A 1 392 ? 10.026 25.902 19.114 1.00 63.12 392 GLY A C 1
ATOM 2965 O O . GLY A 1 392 ? 10.015 25.027 19.975 1.00 63.12 392 GLY A O 1
ATOM 2966 N N . GLU A 1 393 ? 9.613 25.686 17.860 1.00 71.00 393 GLU A N 1
ATOM 2967 C CA . GLU A 1 393 ? 9.099 24.401 17.371 1.00 71.00 393 GLU A CA 1
ATOM 2968 C C . GLU A 1 393 ? 10.057 23.778 16.343 1.00 71.00 393 GLU A C 1
ATOM 2970 O O . GLU A 1 393 ? 10.554 24.457 15.444 1.00 71.00 393 GLU A O 1
ATOM 2975 N N . LEU A 1 394 ? 10.292 22.466 16.458 1.00 70.81 394 LEU A N 1
ATOM 2976 C CA . LEU A 1 394 ? 10.960 21.681 15.419 1.00 70.81 394 LEU A CA 1
ATOM 2977 C C . LEU A 1 394 ? 9.970 21.447 14.276 1.00 70.81 394 LEU A C 1
ATOM 2979 O O . LEU A 1 394 ? 8.940 20.798 14.465 1.00 70.81 394 LEU A O 1
ATOM 2983 N N . THR A 1 395 ? 10.296 21.937 13.084 1.00 71.25 395 THR A N 1
ATOM 2984 C CA . THR A 1 395 ? 9.469 21.722 11.893 1.00 71.25 395 THR A CA 1
ATOM 2985 C C . THR A 1 395 ? 10.000 20.514 11.135 1.00 71.25 395 THR A C 1
ATOM 2987 O O . THR A 1 395 ? 11.142 20.532 10.688 1.00 71.25 395 THR A O 1
ATOM 2990 N N . ARG A 1 396 ? 9.189 19.465 10.967 1.00 73.69 396 ARG A N 1
ATOM 2991 C CA . ARG A 1 396 ? 9.533 18.330 10.096 1.00 73.69 396 ARG A CA 1
ATOM 2992 C C . ARG A 1 396 ? 8.733 18.390 8.807 1.00 73.69 396 ARG A C 1
ATOM 2994 O O . ARG A 1 396 ? 7.510 18.499 8.849 1.00 73.69 396 ARG A O 1
ATOM 3001 N N . ALA A 1 397 ? 9.420 18.263 7.683 1.00 63.41 397 ALA A N 1
ATOM 3002 C CA . ALA A 1 397 ? 8.820 18.128 6.368 1.00 63.41 397 ALA A CA 1
ATOM 3003 C C . ALA A 1 397 ? 9.366 16.878 5.673 1.00 63.41 397 ALA A C 1
ATOM 3005 O O . ALA A 1 397 ? 10.528 16.513 5.847 1.00 63.41 397 ALA A O 1
ATOM 3006 N N . THR A 1 398 ? 8.527 16.218 4.882 1.00 64.25 398 THR A N 1
ATOM 3007 C CA . THR A 1 398 ? 8.928 15.051 4.092 1.00 64.25 398 THR A CA 1
ATOM 3008 C C . THR A 1 398 ? 8.948 15.441 2.625 1.00 64.25 398 THR A C 1
ATOM 3010 O O . THR A 1 398 ? 7.926 15.864 2.082 1.00 64.25 398 THR A O 1
ATOM 3013 N N . ALA A 1 399 ? 10.108 15.306 1.988 1.00 58.84 399 ALA A N 1
ATOM 3014 C CA . ALA A 1 399 ? 10.247 15.561 0.565 1.00 58.84 399 ALA A CA 1
ATOM 3015 C C . ALA A 1 399 ? 9.581 14.420 -0.219 1.00 58.84 399 ALA A C 1
ATOM 3017 O O . ALA A 1 399 ? 9.905 13.247 -0.027 1.00 58.84 399 ALA A O 1
ATOM 3018 N N . LYS A 1 400 ? 8.628 14.759 -1.092 1.00 49.78 400 LYS A N 1
ATOM 3019 C CA . LYS A 1 400 ? 7.886 13.782 -1.897 1.00 49.78 400 LYS A CA 1
ATOM 3020 C C . LYS A 1 400 ? 8.608 13.550 -3.222 1.00 49.78 400 LYS A C 1
ATOM 3022 O O . LYS A 1 400 ? 8.803 14.502 -3.974 1.00 49.78 400 LYS A O 1
ATOM 3027 N N . ALA A 1 401 ? 8.958 12.301 -3.528 1.00 50.25 401 ALA A N 1
ATOM 3028 C CA . ALA A 1 401 ? 9.504 11.929 -4.833 1.00 50.25 401 ALA A CA 1
ATOM 3029 C C . ALA A 1 401 ? 8.506 12.261 -5.961 1.00 50.25 401 ALA A C 1
ATOM 3031 O O . ALA A 1 401 ? 7.300 12.018 -5.837 1.00 50.25 401 ALA A O 1
ATOM 3032 N N . THR A 1 402 ? 8.988 12.830 -7.063 1.00 51.78 402 THR A N 1
ATOM 3033 C CA . THR A 1 402 ? 8.160 13.188 -8.226 1.00 51.78 402 THR A CA 1
ATOM 3034 C C . THR A 1 402 ? 7.963 11.971 -9.150 1.00 51.78 402 THR A C 1
ATOM 3036 O O . THR A 1 402 ? 8.940 11.365 -9.578 1.00 51.78 402 THR A O 1
ATOM 3039 N N . PRO A 1 403 ? 6.725 11.580 -9.529 1.00 51.94 403 PRO A N 1
ATOM 3040 C CA . PRO A 1 403 ? 6.482 10.443 -10.430 1.00 51.94 403 PRO A CA 1
ATOM 3041 C C . PRO A 1 403 ? 6.601 10.806 -11.928 1.00 51.94 403 PRO A C 1
ATOM 3043 O O . PRO A 1 403 ? 6.022 10.133 -12.784 1.00 51.94 403 PRO A O 1
ATOM 3046 N N . ASN A 1 404 ? 7.343 11.861 -12.273 1.00 59.72 404 ASN A N 1
ATOM 3047 C CA . ASN A 1 404 ? 7.571 12.276 -13.657 1.00 59.72 404 ASN A CA 1
ATOM 3048 C C . ASN A 1 404 ? 8.888 11.672 -14.144 1.00 59.72 404 ASN A C 1
ATOM 3050 O O . ASN A 1 404 ? 9.961 12.119 -13.758 1.00 59.72 404 ASN A O 1
ATOM 3054 N N . SER A 1 405 ? 8.808 10.631 -14.971 1.00 66.81 405 SER A N 1
ATOM 3055 C CA . SER A 1 405 ? 9.983 9.941 -15.503 1.00 66.81 405 SER A CA 1
ATOM 3056 C C . SER A 1 405 ? 9.860 9.751 -17.006 1.00 66.81 405 SER A C 1
ATOM 3058 O O . SER A 1 405 ? 8.762 9.589 -17.540 1.00 66.81 405 SER A O 1
ATOM 3060 N N . ILE A 1 406 ? 11.006 9.750 -17.680 1.00 72.69 406 ILE A N 1
ATOM 3061 C CA . ILE A 1 406 ? 11.150 9.417 -19.094 1.00 72.69 406 ILE A CA 1
ATOM 3062 C C . ILE A 1 406 ? 12.224 8.341 -19.246 1.00 72.69 406 ILE A C 1
ATOM 3064 O O . ILE A 1 406 ? 13.259 8.359 -18.586 1.00 72.69 406 ILE A O 1
ATOM 3068 N N . SER A 1 407 ? 11.978 7.396 -20.145 1.00 73.25 407 SER A N 1
ATOM 3069 C CA . SER A 1 407 ? 12.934 6.382 -20.577 1.00 73.25 407 SER A CA 1
ATOM 3070 C C . SER A 1 407 ? 13.105 6.448 -22.090 1.00 73.25 407 SER A C 1
ATOM 3072 O O . SER A 1 407 ? 12.152 6.732 -22.816 1.00 73.25 407 SER A O 1
ATOM 3074 N N . LYS A 1 408 ? 14.315 6.168 -22.580 1.00 79.50 408 LYS A N 1
ATOM 3075 C CA . LYS A 1 408 ? 14.621 6.099 -24.013 1.00 79.50 408 LYS A CA 1
ATOM 3076 C C . LYS A 1 408 ? 15.365 4.809 -24.330 1.00 79.50 408 LYS A C 1
ATOM 3078 O O . LYS A 1 408 ? 16.241 4.385 -23.586 1.00 79.50 408 LYS A O 1
ATOM 3083 N N . THR A 1 409 ? 15.010 4.145 -25.423 1.00 75.88 409 THR A N 1
ATOM 3084 C CA . THR A 1 409 ? 15.613 2.864 -25.821 1.00 75.88 409 THR A CA 1
ATOM 3085 C C . THR A 1 409 ? 15.745 2.794 -27.335 1.00 75.88 409 THR A C 1
ATOM 3087 O O . THR A 1 409 ? 14.791 3.099 -28.049 1.00 75.88 409 THR A O 1
ATOM 3090 N N . ALA A 1 410 ? 16.900 2.366 -27.849 1.00 76.19 410 ALA A N 1
ATOM 3091 C CA . ALA A 1 410 ? 17.035 2.059 -29.271 1.00 76.19 410 ALA A CA 1
ATOM 3092 C C . ALA A 1 410 ? 16.426 0.683 -29.555 1.00 76.19 410 ALA A C 1
ATOM 3094 O O . ALA A 1 410 ? 16.773 -0.305 -28.910 1.00 76.19 410 ALA A O 1
ATOM 3095 N N . LEU A 1 411 ? 15.519 0.612 -30.527 1.00 73.94 411 LEU A N 1
ATOM 3096 C CA . LEU A 1 411 ? 14.870 -0.642 -30.923 1.00 73.94 411 LEU A CA 1
ATOM 3097 C C . LEU A 1 411 ? 15.728 -1.482 -31.879 1.00 73.94 411 LEU A C 1
ATOM 3099 O O . LEU A 1 411 ? 15.410 -2.643 -32.121 1.00 73.94 411 LEU A O 1
ATOM 3103 N N . SER A 1 412 ? 16.814 -0.908 -32.401 1.00 66.12 412 SER A N 1
ATOM 3104 C CA . SER A 1 412 ? 17.868 -1.630 -33.111 1.00 66.12 412 SER A CA 1
ATOM 3105 C C . SER A 1 412 ? 19.195 -1.427 -32.392 1.00 66.12 412 SER A C 1
ATOM 3107 O O . SER A 1 412 ? 19.526 -0.310 -31.997 1.00 66.12 412 SER A O 1
ATOM 3109 N N . THR A 1 413 ? 19.967 -2.501 -32.248 1.00 60.81 413 THR A N 1
ATOM 3110 C CA . THR A 1 413 ? 21.310 -2.478 -31.647 1.00 60.81 413 THR A CA 1
ATOM 3111 C C . THR A 1 413 ? 22.418 -2.247 -32.676 1.00 60.81 413 THR A C 1
ATOM 3113 O O . THR A 1 413 ? 23.577 -2.107 -32.294 1.00 60.81 413 THR A O 1
ATOM 3116 N N . GLN A 1 414 ? 22.078 -2.201 -33.970 1.00 57.94 414 GLN A N 1
ATOM 3117 C CA . GLN A 1 414 ? 23.009 -1.967 -35.074 1.00 57.94 414 GLN A CA 1
ATOM 3118 C C . GLN A 1 414 ? 22.403 -0.989 -36.084 1.00 57.94 414 GLN A C 1
ATOM 3120 O O . GLN A 1 414 ? 21.233 -1.109 -36.454 1.00 57.94 414 GLN A O 1
ATOM 3125 N N . ALA A 1 415 ? 23.212 -0.048 -36.566 1.00 63.78 415 ALA A N 1
ATOM 3126 C CA . ALA A 1 415 ? 22.844 0.857 -37.649 1.00 63.78 415 ALA A CA 1
ATOM 3127 C C . ALA A 1 415 ? 24.017 1.015 -38.621 1.00 63.78 415 ALA A C 1
ATOM 3129 O O . ALA A 1 415 ? 25.179 0.966 -38.217 1.00 63.78 415 ALA A O 1
ATOM 3130 N N . ARG A 1 416 ? 23.707 1.187 -39.907 1.00 70.69 416 ARG A N 1
ATOM 3131 C CA . ARG A 1 416 ? 24.691 1.460 -40.964 1.00 70.69 416 ARG A CA 1
ATOM 3132 C C . ARG A 1 416 ? 24.590 2.930 -41.370 1.00 70.69 416 ARG A C 1
ATOM 3134 O O . ARG A 1 416 ? 23.483 3.466 -41.304 1.00 70.69 416 ARG A O 1
ATOM 3141 N N . PRO A 1 417 ? 25.675 3.572 -41.830 1.00 76.88 417 PRO A N 1
ATOM 3142 C CA . PRO A 1 417 ? 25.577 4.868 -42.497 1.00 76.88 417 PRO A CA 1
ATOM 3143 C C . PRO A 1 417 ? 24.521 4.828 -43.616 1.00 76.88 417 PRO A C 1
ATOM 3145 O O . PRO A 1 417 ? 24.480 3.880 -44.401 1.00 76.88 417 PRO A O 1
ATOM 3148 N N . GLY A 1 418 ? 23.618 5.810 -43.640 1.00 74.31 418 GLY A N 1
ATOM 3149 C CA . GLY A 1 418 ? 22.456 5.860 -44.539 1.00 74.31 418 GLY A CA 1
ATOM 3150 C C . GLY A 1 418 ? 21.263 4.980 -44.132 1.00 74.31 418 GLY A C 1
ATOM 3151 O O . GLY A 1 418 ? 20.219 5.038 -44.780 1.00 74.31 418 GLY A O 1
ATOM 3152 N N . GLY A 1 419 ? 21.393 4.167 -43.080 1.00 79.50 419 GLY A N 1
ATOM 3153 C CA . GLY A 1 419 ? 20.344 3.287 -42.564 1.00 79.50 419 GLY A CA 1
ATOM 3154 C C . GLY A 1 419 ? 19.416 3.959 -41.551 1.00 79.50 419 GLY A C 1
ATOM 3155 O O . GLY A 1 419 ? 19.682 5.056 -41.059 1.00 79.50 419 GLY A O 1
ATOM 3156 N N . GLU A 1 420 ? 18.320 3.276 -41.224 1.00 83.25 420 GLU A N 1
ATOM 3157 C CA . GLU A 1 420 ? 17.337 3.741 -40.242 1.00 83.25 420 GLU A CA 1
ATOM 3158 C C . GLU A 1 420 ? 17.702 3.304 -38.818 1.00 83.25 420 GLU A C 1
ATOM 3160 O O . GLU A 1 420 ? 18.186 2.193 -38.587 1.00 83.25 420 GLU A O 1
ATOM 3165 N N . ALA A 1 421 ? 17.424 4.177 -37.857 1.00 80.56 421 ALA A N 1
ATOM 3166 C CA . ALA A 1 421 ? 17.469 3.902 -36.432 1.00 80.56 421 ALA A CA 1
ATOM 3167 C C . ALA A 1 421 ? 16.129 4.311 -35.811 1.00 80.56 421 ALA A C 1
ATOM 3169 O O . ALA A 1 421 ? 15.500 5.278 -36.235 1.00 80.56 421 ALA A O 1
ATOM 3170 N N . VAL A 1 422 ? 15.659 3.553 -34.821 1.00 85.00 422 VAL A N 1
ATOM 3171 C CA . VAL A 1 422 ? 14.385 3.846 -34.154 1.00 85.00 422 VAL A CA 1
ATOM 3172 C C . VAL A 1 422 ? 14.604 3.951 -32.660 1.00 85.00 422 VAL A C 1
ATOM 3174 O O . VAL A 1 422 ? 15.107 3.012 -32.039 1.00 85.00 422 VAL A O 1
ATOM 3177 N N . PHE A 1 423 ? 14.178 5.073 -32.090 1.00 84.12 423 PHE A N 1
ATOM 3178 C CA . PHE A 1 423 ? 14.224 5.336 -30.657 1.00 84.12 423 PHE A CA 1
ATOM 3179 C C . PHE A 1 423 ? 12.817 5.320 -30.091 1.00 84.12 423 PHE A C 1
ATOM 3181 O O . PHE A 1 423 ? 11.949 6.046 -30.560 1.00 84.12 423 PHE A O 1
ATOM 3188 N N . ARG A 1 424 ? 12.590 4.503 -29.067 1.00 88.00 424 ARG A N 1
ATOM 3189 C CA . ARG A 1 424 ? 11.369 4.548 -28.271 1.00 88.00 424 ARG A CA 1
ATOM 3190 C C . ARG A 1 424 ? 11.601 5.441 -27.064 1.00 88.00 424 ARG A C 1
ATOM 3192 O O . ARG A 1 424 ? 12.469 5.123 -26.259 1.00 88.00 424 ARG A O 1
ATOM 3199 N N . LEU A 1 425 ? 10.816 6.500 -26.924 1.00 87.38 425 LEU A N 1
ATOM 3200 C CA . LEU A 1 425 ? 10.729 7.312 -25.716 1.00 87.38 425 LEU A CA 1
ATOM 3201 C C . LEU A 1 425 ? 9.433 6.926 -25.005 1.00 87.38 425 LEU A C 1
ATOM 3203 O O . LEU A 1 425 ? 8.397 6.808 -25.655 1.00 87.38 425 LEU A O 1
ATOM 3207 N N . SER A 1 426 ? 9.479 6.680 -23.699 1.00 84.62 426 SER A N 1
ATOM 3208 C CA . SER A 1 426 ? 8.286 6.404 -22.891 1.00 84.62 426 SER A CA 1
ATOM 3209 C C . SER A 1 426 ? 8.323 7.241 -21.625 1.00 84.62 426 SER A C 1
ATOM 3211 O O . SER A 1 426 ? 9.288 7.134 -20.869 1.00 84.62 426 SER A O 1
ATOM 3213 N N . ALA A 1 427 ? 7.294 8.056 -21.410 1.00 84.00 427 ALA A N 1
ATOM 3214 C CA . ALA A 1 427 ? 7.196 8.967 -20.279 1.00 84.00 427 ALA A CA 1
ATOM 3215 C C . ALA A 1 427 ? 5.885 8.775 -19.508 1.00 84.00 427 ALA A C 1
ATOM 3217 O O . ALA A 1 427 ? 4.868 8.365 -20.078 1.00 84.00 427 ALA A O 1
ATOM 3218 N N . THR A 1 428 ? 5.918 9.046 -18.205 1.00 81.56 428 THR A N 1
ATOM 3219 C CA . THR A 1 428 ? 4.732 9.004 -17.339 1.00 81.56 428 THR A CA 1
ATOM 3220 C C . THR A 1 428 ? 3.792 10.174 -17.624 1.00 81.56 428 THR A C 1
ATOM 3222 O O . THR A 1 428 ? 4.135 11.111 -18.349 1.00 81.56 428 THR A O 1
ATOM 3225 N N . VAL A 1 429 ? 2.565 10.099 -17.105 1.00 81.06 429 VAL A N 1
ATOM 3226 C CA . VAL A 1 429 ? 1.547 11.141 -17.284 1.00 81.06 429 VAL A CA 1
ATOM 3227 C C . VAL A 1 429 ? 1.122 11.691 -15.924 1.00 81.06 429 VAL A C 1
ATOM 3229 O O . VAL A 1 429 ? 0.701 10.904 -15.063 1.00 81.06 429 VAL A O 1
ATOM 3232 N N . PRO A 1 430 ? 1.220 13.019 -15.713 1.00 69.75 430 PRO A N 1
ATOM 3233 C CA . PRO A 1 430 ? 0.842 13.629 -14.446 1.00 69.75 430 PRO A CA 1
ATOM 3234 C C . PRO A 1 430 ? -0.658 13.435 -14.158 1.00 69.75 430 PRO A C 1
ATOM 3236 O O . PRO A 1 430 ? -1.435 13.102 -15.059 1.00 69.75 430 PRO A O 1
ATOM 3239 N N . PRO A 1 431 ? -1.088 13.613 -12.898 1.00 58.38 431 PRO A N 1
ATOM 3240 C CA . PRO A 1 431 ? -2.506 13.669 -12.568 1.00 58.38 431 PRO A CA 1
ATOM 3241 C C . PRO A 1 431 ? -3.212 14.774 -13.360 1.00 58.38 431 PRO A C 1
ATOM 3243 O O . PRO A 1 431 ? -2.642 15.842 -13.575 1.00 58.38 431 PRO A O 1
ATOM 3246 N N . VAL A 1 432 ? -4.460 14.517 -13.752 1.00 66.31 432 VAL A N 1
ATOM 3247 C CA . VAL A 1 432 ? -5.346 15.561 -14.279 1.00 66.31 432 VAL A CA 1
ATOM 3248 C C . VAL A 1 432 ? -5.686 16.565 -13.176 1.00 66.31 432 VAL A C 1
ATOM 3250 O O . VAL A 1 432 ? -5.693 16.213 -11.992 1.00 66.31 432 VAL A O 1
ATOM 3253 N N . ASP A 1 433 ? -5.961 17.812 -13.552 1.00 61.03 433 ASP A N 1
ATOM 3254 C CA . ASP A 1 433 ? -6.390 18.831 -12.594 1.00 61.03 433 ASP A CA 1
ATOM 3255 C C . ASP A 1 433 ? -7.791 18.543 -12.012 1.00 61.03 433 ASP A C 1
ATOM 3257 O O . ASP A 1 433 ? -8.467 17.580 -12.381 1.00 61.03 433 ASP A O 1
ATOM 3261 N N . ALA A 1 434 ? -8.256 19.395 -11.093 1.00 50.06 434 ALA A N 1
ATOM 3262 C CA . ALA A 1 434 ? -9.570 19.252 -10.456 1.00 50.06 434 ALA A CA 1
ATOM 3263 C C . ALA A 1 434 ? -10.756 19.306 -11.444 1.00 50.06 434 ALA A C 1
ATOM 3265 O O . ALA A 1 434 ? -11.856 18.878 -11.104 1.00 50.06 434 ALA A O 1
ATOM 3266 N N . SER A 1 435 ? -10.544 19.822 -12.659 1.00 58.88 435 SER A N 1
ATOM 3267 C CA . SER A 1 435 ? -11.526 19.832 -13.748 1.00 58.88 435 SER A CA 1
ATOM 3268 C C . SER A 1 435 ? -11.364 18.658 -14.722 1.00 58.88 435 SER A C 1
ATOM 3270 O O . SER A 1 435 ? -12.092 18.575 -15.709 1.00 58.88 435 SER A O 1
ATOM 3272 N N . GLY A 1 436 ? -10.427 17.746 -14.449 1.00 62.47 436 GLY A N 1
ATOM 3273 C CA . GLY A 1 436 ? -10.137 16.585 -15.281 1.00 62.47 436 GLY A CA 1
ATOM 3274 C C . GLY A 1 436 ? -9.290 16.896 -16.516 1.00 62.47 436 GLY A C 1
ATOM 3275 O O . GLY A 1 436 ? -9.361 16.140 -17.482 1.00 62.47 436 GLY A O 1
ATOM 3276 N N . ARG A 1 437 ? -8.507 17.987 -16.529 1.00 72.88 437 ARG A N 1
ATOM 3277 C CA . ARG A 1 437 ? -7.755 18.440 -17.715 1.00 72.88 437 ARG A CA 1
ATOM 3278 C C . ARG A 1 437 ? -6.235 18.331 -17.562 1.00 72.88 437 ARG A C 1
ATOM 3280 O O . ARG A 1 437 ? -5.708 18.350 -16.451 1.00 72.88 437 ARG A O 1
ATOM 3287 N N . LEU A 1 438 ? -5.560 18.238 -18.711 1.00 73.38 438 LEU A N 1
ATOM 3288 C CA . LEU A 1 438 ? -4.113 18.414 -18.897 1.00 73.38 438 LEU A CA 1
ATOM 3289 C C . LEU A 1 438 ? -3.889 19.604 -19.840 1.00 73.38 438 LEU A C 1
ATOM 3291 O O . LEU A 1 438 ? -4.610 19.738 -20.830 1.00 73.38 438 LEU A O 1
ATOM 3295 N N . HIS A 1 439 ? -2.902 20.451 -19.566 1.00 71.75 439 HIS A N 1
ATOM 3296 C CA . HIS A 1 439 ? -2.651 21.688 -20.320 1.00 71.75 439 HIS A CA 1
ATOM 3297 C C . HIS A 1 439 ? -1.443 21.582 -21.264 1.00 71.75 439 HIS A C 1
ATOM 3299 O O . HIS A 1 439 ? -1.386 22.285 -22.272 1.00 71.75 439 HIS A O 1
ATOM 3305 N N . GLN A 1 440 ? -0.504 20.679 -20.986 1.00 75.31 440 GLN A N 1
ATOM 3306 C CA . GLN A 1 440 ? 0.782 20.560 -21.658 1.00 75.31 440 GLN A CA 1
ATOM 3307 C C . GLN A 1 440 ? 1.376 19.158 -21.478 1.00 75.31 440 GLN A C 1
ATOM 3309 O O . GLN A 1 440 ? 1.424 18.578 -20.392 1.00 75.31 440 GLN A O 1
ATOM 3314 N N . TYR A 1 441 ? 1.905 18.629 -22.580 1.00 82.12 441 TYR A N 1
ATOM 3315 C CA . TYR A 1 441 ? 2.668 17.389 -22.595 1.00 82.12 441 TYR A CA 1
ATOM 3316 C C . TYR A 1 441 ? 3.694 17.447 -23.724 1.00 82.12 441 TYR A C 1
ATOM 3318 O O . TYR A 1 441 ? 3.328 17.318 -24.899 1.00 82.12 441 TYR A O 1
ATOM 3326 N N . VAL A 1 442 ? 4.962 17.693 -23.379 1.00 81.62 442 VAL A N 1
ATOM 3327 C CA . VAL A 1 442 ? 6.041 17.876 -24.358 1.00 81.62 442 VAL A CA 1
ATOM 3328 C C . VAL A 1 442 ? 7.221 16.950 -24.075 1.00 81.62 442 VAL A C 1
ATOM 3330 O O . VAL A 1 442 ? 7.699 16.843 -22.948 1.00 81.62 442 VAL A O 1
ATOM 3333 N N . LEU A 1 443 ? 7.695 16.281 -25.122 1.00 82.38 443 LEU A N 1
ATOM 3334 C CA . LEU A 1 443 ? 8.891 15.445 -25.138 1.00 82.38 443 LEU A CA 1
ATOM 3335 C C . LEU A 1 443 ? 9.897 16.063 -26.105 1.00 82.38 443 LEU A C 1
ATOM 3337 O O . LEU A 1 443 ? 9.545 16.395 -27.235 1.00 82.38 443 LEU A O 1
ATOM 3341 N N . ILE A 1 444 ? 11.144 16.199 -25.675 1.00 81.31 444 ILE A N 1
ATOM 3342 C CA . ILE A 1 444 ? 12.213 16.808 -26.466 1.00 81.31 444 ILE A CA 1
ATOM 3343 C C . ILE A 1 444 ? 13.303 15.761 -26.671 1.00 81.31 444 ILE A C 1
ATOM 3345 O O . ILE A 1 444 ? 13.790 15.185 -25.706 1.00 81.31 444 ILE A O 1
ATOM 3349 N N . ASP A 1 445 ? 13.685 15.487 -27.911 1.00 82.44 445 ASP A N 1
ATOM 3350 C CA . ASP A 1 445 ? 14.791 14.593 -28.257 1.00 82.44 445 ASP A CA 1
ATOM 3351 C C . ASP A 1 445 ? 15.911 15.413 -28.908 1.00 82.44 445 ASP A C 1
ATOM 3353 O O . ASP A 1 445 ? 15.745 15.949 -30.004 1.00 82.44 445 ASP A O 1
ATOM 3357 N N . GLU A 1 446 ? 17.042 15.541 -28.218 1.00 82.50 446 GLU A N 1
ATOM 3358 C CA . GLU A 1 446 ? 18.243 16.174 -28.756 1.00 82.50 446 GLU A CA 1
ATOM 3359 C C . GLU A 1 446 ? 19.029 15.138 -29.550 1.00 82.50 446 GLU A C 1
ATOM 3361 O O . GLU A 1 446 ? 19.822 14.373 -28.987 1.00 82.50 446 GLU A O 1
ATOM 3366 N N . LEU A 1 447 ? 18.794 15.114 -30.865 1.00 82.00 447 LEU A N 1
ATOM 3367 C CA . LEU A 1 447 ? 19.431 14.146 -31.739 1.00 82.00 447 LEU A CA 1
ATOM 3368 C C . LEU A 1 447 ? 20.953 14.309 -31.708 1.00 82.00 447 LEU A C 1
ATOM 3370 O O . LEU A 1 447 ? 21.503 15.414 -31.691 1.00 82.00 447 LEU A O 1
ATOM 3374 N N . GLU A 1 448 ? 21.657 13.180 -31.758 1.00 81.75 448 GLU A N 1
ATOM 3375 C CA . GLU A 1 448 ? 23.099 13.176 -32.008 1.00 81.75 448 GLU A CA 1
ATOM 3376 C C . GLU A 1 448 ? 23.373 13.796 -33.400 1.00 81.75 448 GLU A C 1
ATOM 3378 O O . GLU A 1 448 ? 22.590 13.551 -34.322 1.00 81.75 448 GLU A O 1
ATOM 3383 N N . PRO A 1 449 ? 24.437 14.599 -33.603 1.00 83.75 449 PRO A N 1
ATOM 3384 C CA . PRO A 1 449 ? 24.689 15.321 -34.865 1.00 83.75 449 PRO A CA 1
ATOM 3385 C C . PRO A 1 449 ? 24.720 14.487 -36.162 1.00 83.75 449 PRO A C 1
ATOM 3387 O O . PRO A 1 449 ? 24.569 15.029 -37.257 1.00 83.75 449 PRO A O 1
ATOM 3390 N N . ARG A 1 450 ? 24.947 13.177 -36.060 1.00 84.12 450 ARG A N 1
ATOM 3391 C CA . ARG A 1 450 ? 24.966 12.188 -37.147 1.00 84.12 450 ARG A CA 1
ATOM 3392 C C . ARG A 1 450 ? 23.607 11.515 -37.365 1.00 84.12 450 ARG A C 1
ATOM 3394 O O . ARG A 1 450 ? 23.499 10.645 -38.229 1.00 84.12 450 ARG A O 1
ATOM 3401 N N . LEU A 1 451 ? 22.583 11.869 -36.595 1.00 84.50 451 LEU A N 1
ATOM 3402 C CA . LEU A 1 451 ? 21.203 11.442 -36.796 1.00 84.50 451 LEU A CA 1
ATOM 3403 C C . LEU A 1 451 ? 20.383 12.551 -37.452 1.00 84.50 451 LEU A C 1
ATOM 3405 O O . LEU A 1 451 ? 20.572 13.729 -37.179 1.00 84.50 451 LEU A O 1
ATOM 3409 N N . GLU A 1 452 ? 19.423 12.151 -38.276 1.00 88.94 452 GLU A N 1
ATOM 3410 C CA . GLU A 1 452 ? 18.426 13.036 -38.871 1.00 88.94 452 GLU A CA 1
ATOM 3411 C C . GLU A 1 452 ? 17.026 12.536 -38.534 1.00 88.94 452 GLU A C 1
ATOM 3413 O O . GLU A 1 452 ? 16.741 11.342 -38.649 1.00 88.94 452 GLU A O 1
ATOM 3418 N N . PHE A 1 453 ? 16.137 13.441 -38.130 1.00 91.50 453 PHE A N 1
ATOM 3419 C CA . PHE A 1 453 ? 14.740 13.104 -37.886 1.00 91.50 453 PHE A CA 1
ATOM 3420 C C . PHE A 1 453 ? 14.037 12.721 -39.195 1.00 91.50 453 PHE A C 1
ATOM 3422 O O . PHE A 1 453 ? 14.044 13.488 -40.155 1.00 91.50 453 PHE A O 1
ATOM 3429 N N . ALA A 1 454 ? 13.411 11.545 -39.228 1.00 89.56 454 ALA A N 1
ATOM 3430 C CA . ALA A 1 454 ? 12.692 11.034 -40.397 1.00 89.56 454 ALA A CA 1
ATOM 3431 C C . ALA A 1 454 ? 11.177 10.892 -40.162 1.00 89.56 454 ALA A C 1
ATOM 3433 O O . ALA A 1 454 ? 10.427 10.729 -41.123 1.00 89.56 454 ALA A O 1
ATOM 3434 N N . GLY A 1 455 ? 10.710 10.977 -38.912 1.00 91.38 455 GLY A N 1
ATOM 3435 C CA . GLY A 1 455 ? 9.288 11.017 -38.575 1.00 9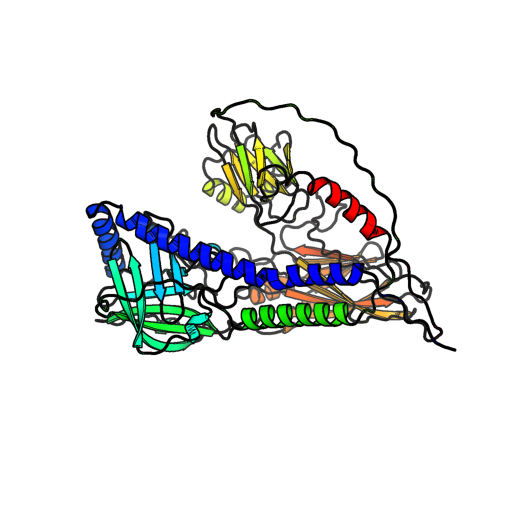1.38 455 GLY A CA 1
ATOM 3436 C C . GLY A 1 455 ? 8.943 10.292 -37.277 1.00 91.38 455 GLY A C 1
ATOM 3437 O O . GLY A 1 455 ? 9.803 9.761 -36.577 1.00 91.38 455 GLY A O 1
ATOM 3438 N N . VAL A 1 456 ? 7.649 10.239 -36.962 1.00 93.75 456 VAL A N 1
ATOM 3439 C CA . VAL A 1 456 ? 7.114 9.430 -35.857 1.00 93.75 456 VAL A CA 1
ATOM 3440 C C . VAL A 1 456 ? 6.535 8.149 -36.445 1.00 93.75 456 VAL A C 1
ATOM 3442 O O . VAL A 1 456 ? 5.565 8.195 -37.197 1.00 93.75 456 VAL A O 1
ATOM 3445 N N . ARG A 1 457 ? 7.128 6.999 -36.112 1.00 91.88 457 ARG A N 1
ATOM 3446 C CA . ARG A 1 457 ? 6.675 5.684 -36.590 1.00 91.88 457 ARG A CA 1
ATOM 3447 C C . ARG A 1 457 ? 5.410 5.226 -35.872 1.00 91.88 457 ARG A C 1
ATOM 3449 O O . ARG A 1 457 ? 4.542 4.599 -36.473 1.00 91.88 457 ARG A O 1
ATOM 3456 N N . ARG A 1 458 ? 5.338 5.488 -34.566 1.00 93.50 458 ARG A N 1
ATOM 3457 C CA . ARG A 1 458 ? 4.238 5.071 -33.693 1.00 93.50 458 ARG A CA 1
ATOM 3458 C C . ARG A 1 458 ? 4.155 6.008 -32.495 1.00 93.50 458 ARG A C 1
ATOM 3460 O O . ARG A 1 458 ? 5.179 6.299 -31.891 1.00 93.50 458 ARG A O 1
ATOM 3467 N N . ALA A 1 459 ? 2.951 6.422 -32.127 1.00 96.06 459 ALA A N 1
ATOM 3468 C CA . ALA A 1 459 ? 2.676 7.124 -30.880 1.00 96.06 459 ALA A CA 1
ATOM 3469 C C . ALA A 1 459 ? 1.460 6.468 -30.220 1.00 96.06 459 ALA A C 1
ATOM 3471 O O . ALA A 1 459 ? 0.414 6.306 -30.852 1.00 96.06 459 ALA A O 1
ATOM 3472 N N . VAL A 1 460 ? 1.609 6.026 -28.974 1.00 95.75 460 VAL A N 1
ATOM 3473 C CA . VAL A 1 460 ? 0.555 5.330 -28.230 1.00 95.75 460 VAL A CA 1
ATOM 3474 C C . VAL A 1 460 ? 0.499 5.806 -26.787 1.00 95.75 460 VAL A C 1
ATOM 3476 O O . VAL A 1 460 ? 1.517 6.158 -26.196 1.00 95.75 460 VAL A O 1
ATOM 3479 N N . VAL A 1 461 ? -0.697 5.751 -26.220 1.00 95.00 461 VAL A N 1
ATOM 3480 C CA . VAL A 1 461 ? -0.938 5.803 -24.780 1.00 95.00 461 VAL A CA 1
ATOM 3481 C C . VAL A 1 461 ? -1.096 4.366 -24.296 1.00 95.00 461 VAL A C 1
ATOM 3483 O O . VAL A 1 461 ? -1.837 3.592 -24.908 1.00 95.00 461 VAL A O 1
ATOM 3486 N N . ARG A 1 462 ? -0.379 3.993 -23.238 1.00 87.12 462 ARG A N 1
ATOM 3487 C CA . ARG A 1 462 ? -0.490 2.683 -22.593 1.00 87.12 462 ARG A CA 1
ATOM 3488 C C . ARG A 1 462 ? -1.148 2.840 -21.235 1.00 87.12 462 ARG A C 1
ATOM 3490 O O . ARG A 1 462 ? -0.653 3.614 -20.417 1.00 87.12 462 ARG A O 1
ATOM 3497 N N . THR A 1 463 ? -2.198 2.066 -21.014 1.00 80.06 463 THR A N 1
ATOM 3498 C CA . THR A 1 463 ? -2.837 1.859 -19.711 1.00 80.06 463 THR A CA 1
ATOM 3499 C C . THR A 1 463 ? -2.921 0.356 -19.438 1.00 80.06 463 THR A C 1
ATOM 3501 O O . THR A 1 463 ? -2.576 -0.461 -20.301 1.00 80.06 463 THR A O 1
ATOM 3504 N N . VAL A 1 464 ? -3.393 -0.029 -18.254 1.00 60.16 464 VAL A N 1
ATOM 3505 C CA . VAL A 1 464 ? -3.722 -1.431 -17.937 1.00 60.16 464 VAL A CA 1
ATOM 3506 C C . VAL A 1 464 ? -4.754 -2.040 -18.891 1.00 60.16 464 VAL A C 1
ATOM 3508 O O . VAL A 1 464 ? -4.693 -3.237 -19.163 1.00 60.16 464 VAL A O 1
ATOM 3511 N N . ASP A 1 465 ? -5.631 -1.219 -19.474 1.00 63.72 465 ASP A N 1
ATOM 3512 C CA . ASP A 1 465 ? -6.674 -1.648 -20.418 1.00 63.72 465 ASP A CA 1
ATOM 3513 C C . ASP A 1 465 ? -6.149 -1.847 -21.850 1.00 63.72 465 ASP A C 1
ATOM 3515 O O . ASP A 1 465 ? -6.889 -2.225 -22.765 1.00 63.72 465 ASP A O 1
ATOM 3519 N N . GLY A 1 466 ? -4.857 -1.591 -22.063 1.00 76.25 466 GLY A N 1
ATOM 3520 C CA . GLY A 1 466 ? -4.153 -1.826 -23.313 1.00 76.25 466 GLY A CA 1
ATOM 3521 C C . GLY A 1 466 ? -3.616 -0.557 -23.967 1.00 76.25 466 GLY A C 1
ATOM 3522 O O . GLY A 1 466 ? -3.491 0.509 -23.366 1.00 76.25 466 GLY A O 1
ATOM 3523 N N . GLU A 1 467 ? -3.240 -0.686 -25.240 1.00 89.25 467 GLU A N 1
ATOM 3524 C CA . GLU A 1 467 ? -2.655 0.417 -26.003 1.00 89.25 467 GLU A CA 1
ATOM 3525 C C . GLU A 1 467 ? -3.710 1.141 -26.845 1.00 89.25 467 GLU A C 1
ATOM 3527 O O . GLU A 1 467 ? -4.459 0.522 -27.607 1.00 89.25 467 GLU A O 1
ATOM 3532 N N . LYS A 1 468 ? -3.718 2.473 -26.778 1.00 93.88 468 LYS A N 1
ATOM 3533 C CA . LYS A 1 468 ? -4.526 3.339 -27.645 1.00 93.88 468 LYS A CA 1
ATOM 3534 C C . LYS A 1 468 ? -3.613 4.211 -28.498 1.00 93.88 468 LYS A C 1
ATOM 3536 O O . LYS A 1 468 ? -2.703 4.859 -27.990 1.00 93.88 468 LYS A O 1
ATOM 3541 N N . ALA A 1 469 ? -3.850 4.242 -29.806 1.00 94.06 469 ALA A N 1
ATOM 3542 C CA . ALA A 1 469 ? -3.042 5.040 -30.722 1.00 94.06 469 ALA A CA 1
ATOM 3543 C C . ALA A 1 469 ? -3.335 6.542 -30.591 1.00 94.06 469 ALA A C 1
ATOM 3545 O O . ALA A 1 469 ? -4.496 6.962 -30.505 1.00 94.06 469 ALA A O 1
ATOM 3546 N N . LEU A 1 470 ? -2.274 7.345 -30.640 1.00 95.00 470 LEU A N 1
ATOM 3547 C CA . LEU A 1 470 ? -2.347 8.774 -30.914 1.00 95.00 470 LEU A CA 1
ATOM 3548 C C . LEU A 1 470 ? -2.257 8.954 -32.432 1.00 95.00 470 LEU A C 1
ATOM 3550 O O . LEU A 1 470 ? -1.213 8.725 -33.036 1.00 95.00 470 LEU A O 1
ATOM 3554 N N . GLU A 1 471 ? -3.372 9.311 -33.063 1.00 93.44 471 GLU A N 1
ATOM 3555 C CA . GLU A 1 471 ? -3.399 9.662 -34.491 1.00 93.44 471 GLU A CA 1
ATOM 3556 C C . GLU A 1 471 ? -2.619 10.962 -34.754 1.00 93.44 471 GLU A C 1
ATOM 3558 O O . GLU A 1 471 ? -2.493 11.769 -33.831 1.00 93.44 471 GLU A O 1
ATOM 3563 N N . PRO A 1 472 ? -2.175 11.225 -35.998 1.00 91.25 472 PRO A N 1
ATOM 3564 C CA . PRO A 1 472 ? -1.403 12.425 -36.337 1.00 91.25 472 PRO A CA 1
ATOM 3565 C C . PRO A 1 472 ? -2.064 13.757 -35.959 1.00 91.25 472 PRO A C 1
ATOM 3567 O O . PRO A 1 472 ? -1.366 14.736 -35.745 1.00 91.25 472 PRO A O 1
ATOM 3570 N N . ALA A 1 473 ? -3.395 13.810 -35.840 1.00 92.50 473 ALA A N 1
ATOM 3571 C CA . ALA A 1 473 ? -4.105 15.004 -35.378 1.00 92.50 473 ALA A CA 1
ATOM 3572 C C . ALA A 1 473 ? -3.901 15.300 -33.877 1.00 92.50 473 ALA A C 1
ATOM 3574 O O . ALA A 1 473 ? -4.125 16.423 -33.439 1.00 92.50 473 ALA A O 1
ATOM 3575 N N . HIS A 1 474 ? -3.484 14.311 -33.080 1.00 95.94 474 HIS A N 1
ATOM 3576 C CA . HIS A 1 474 ? -3.327 14.446 -31.632 1.00 95.94 474 HIS A CA 1
ATOM 3577 C C . HIS A 1 474 ? -1.978 15.044 -31.225 1.00 95.94 474 HIS A C 1
ATOM 3579 O O . HIS A 1 474 ? -1.850 15.479 -30.083 1.00 95.94 474 HIS A O 1
ATOM 3585 N N . TYR A 1 475 ? -0.984 15.104 -32.111 1.00 95.81 475 TYR A N 1
ATOM 3586 C CA . TYR A 1 475 ? 0.354 15.576 -31.762 1.00 95.81 475 TYR A CA 1
ATOM 3587 C C . TYR A 1 475 ? 1.031 16.338 -32.901 1.00 95.81 475 TYR A C 1
ATOM 3589 O O . TYR A 1 475 ? 0.697 16.187 -34.071 1.00 95.81 475 TYR A O 1
ATOM 3597 N N . THR A 1 476 ? 2.048 17.115 -32.551 1.00 93.50 476 THR A N 1
ATOM 3598 C CA . THR A 1 476 ? 2.985 17.740 -33.484 1.00 93.50 476 THR A CA 1
ATOM 3599 C C . THR A 1 476 ? 4.393 17.253 -33.181 1.00 93.50 476 THR A C 1
ATOM 3601 O O . THR A 1 476 ? 4.758 17.154 -32.015 1.00 93.50 476 THR A O 1
ATOM 3604 N N . ALA A 1 477 ? 5.183 16.962 -34.215 1.00 91.81 477 ALA A N 1
ATOM 3605 C CA . ALA A 1 477 ? 6.599 16.626 -34.086 1.00 91.81 477 ALA A CA 1
ATOM 3606 C C . ALA A 1 477 ? 7.411 17.532 -35.019 1.00 91.81 477 ALA A C 1
ATOM 3608 O O . ALA A 1 477 ? 7.342 17.371 -36.239 1.00 91.81 477 ALA A O 1
ATOM 3609 N N . THR A 1 478 ? 8.128 18.510 -34.467 1.00 88.19 478 THR A N 1
ATOM 3610 C CA . THR A 1 478 ? 8.873 19.514 -35.245 1.00 88.19 478 THR A CA 1
ATOM 3611 C C . THR A 1 478 ? 10.350 19.508 -34.884 1.00 88.19 478 THR A C 1
ATOM 3613 O O . THR A 1 478 ? 10.727 19.223 -33.752 1.00 88.19 478 THR A O 1
ATOM 3616 N N . VAL A 1 479 ? 11.209 19.809 -35.860 1.00 87.44 479 VAL A N 1
ATOM 3617 C CA . VAL A 1 479 ? 12.646 19.972 -35.618 1.00 87.44 479 VAL A CA 1
ATOM 3618 C C . VAL A 1 479 ? 12.927 21.447 -35.353 1.00 87.44 479 VAL A C 1
ATOM 3620 O O . VAL A 1 479 ? 12.661 22.296 -36.205 1.00 87.44 479 VAL A O 1
ATOM 3623 N N . ARG A 1 480 ? 13.477 21.753 -34.181 1.00 80.94 480 ARG A N 1
ATOM 3624 C CA . ARG A 1 480 ? 13.981 23.069 -33.781 1.00 80.94 480 ARG A CA 1
ATOM 3625 C C . ARG A 1 480 ? 15.507 23.051 -33.730 1.00 80.94 480 ARG A C 1
ATOM 3627 O O . ARG A 1 480 ? 16.119 21.995 -33.587 1.00 80.94 480 ARG A O 1
ATOM 3634 N N . ASN A 1 481 ? 16.121 24.226 -33.873 1.00 73.38 481 ASN A N 1
ATOM 3635 C CA . ASN A 1 481 ? 17.563 24.446 -33.687 1.00 73.38 481 ASN A CA 1
ATOM 3636 C C . ASN A 1 481 ? 18.469 23.429 -34.421 1.00 73.38 481 ASN A C 1
ATOM 3638 O O . ASN A 1 481 ? 19.533 23.053 -33.942 1.00 73.38 481 ASN A O 1
ATOM 3642 N N . GLY A 1 482 ? 18.036 22.967 -35.598 1.00 71.38 482 GLY A N 1
ATOM 3643 C CA . GLY A 1 482 ? 18.795 22.082 -36.485 1.00 71.38 482 GLY A CA 1
ATOM 3644 C C . GLY A 1 482 ? 18.781 20.590 -36.132 1.00 71.38 482 GLY A C 1
ATOM 3645 O O . GLY A 1 482 ? 18.849 19.789 -37.061 1.00 71.38 482 GLY A O 1
ATOM 3646 N N . ASN A 1 483 ? 18.671 20.199 -34.855 1.00 79.69 483 ASN A N 1
ATOM 3647 C CA . ASN A 1 483 ? 18.717 18.780 -34.460 1.00 79.69 483 ASN A CA 1
ATOM 3648 C C . ASN A 1 483 ? 17.883 18.406 -33.219 1.00 79.69 483 ASN A C 1
ATOM 3650 O O . ASN A 1 483 ? 18.044 17.318 -32.674 1.00 79.69 483 ASN A O 1
ATOM 3654 N N . THR A 1 484 ? 16.988 19.280 -32.761 1.00 82.88 484 THR A N 1
ATOM 3655 C CA . THR A 1 484 ? 16.147 19.026 -31.583 1.00 82.88 484 THR A CA 1
ATOM 3656 C C . THR A 1 484 ? 14.728 18.706 -32.029 1.00 82.88 484 THR A C 1
ATOM 3658 O O . THR A 1 484 ? 14.066 19.550 -32.625 1.00 82.88 484 THR A O 1
ATOM 3661 N N . VAL A 1 485 ? 14.241 17.498 -31.764 1.00 87.50 485 VAL A N 1
ATOM 3662 C CA . VAL A 1 485 ? 12.868 17.093 -32.085 1.00 87.50 485 VAL A CA 1
ATOM 3663 C C . VAL A 1 485 ? 11.967 17.413 -30.901 1.00 87.50 485 VAL A C 1
ATOM 3665 O O . VAL A 1 485 ? 12.137 16.853 -29.824 1.00 87.50 485 VAL A O 1
ATOM 3668 N N . GLU A 1 486 ? 10.981 18.275 -31.104 1.00 88.38 486 GLU A N 1
ATOM 3669 C CA . GLU A 1 486 ? 9.940 18.583 -30.127 1.00 88.38 486 GLU A CA 1
ATOM 3670 C C . GLU A 1 486 ? 8.659 17.840 -30.505 1.00 88.38 486 GLU A C 1
ATOM 3672 O O . GLU A 1 486 ? 8.060 18.098 -31.550 1.00 88.38 486 GLU A O 1
ATOM 3677 N N . PHE A 1 487 ? 8.246 16.901 -29.656 1.00 90.69 487 PHE A N 1
ATOM 3678 C CA . PHE A 1 487 ? 6.962 16.221 -29.730 1.00 90.69 487 PHE A CA 1
ATOM 3679 C C . PHE A 1 487 ? 6.010 16.835 -28.702 1.00 90.69 487 PHE A C 1
ATOM 3681 O O . PHE A 1 487 ? 6.272 16.774 -27.503 1.00 90.69 487 PHE A O 1
ATOM 3688 N N . SER A 1 488 ? 4.881 17.374 -29.148 1.00 89.62 488 SER A N 1
ATOM 3689 C CA . SER A 1 488 ? 3.885 18.010 -28.278 1.00 89.62 488 SER A CA 1
ATOM 3690 C C . SER A 1 488 ? 2.492 17.486 -28.581 1.00 89.62 488 SER A C 1
ATOM 3692 O O . SER A 1 488 ? 2.154 17.258 -29.742 1.00 89.62 488 SER A O 1
ATOM 3694 N N . LEU A 1 489 ? 1.660 17.316 -27.554 1.00 92.00 489 LEU A N 1
ATOM 3695 C CA . LEU A 1 489 ? 0.244 17.020 -27.760 1.00 92.00 489 LEU A CA 1
ATOM 3696 C C . LEU A 1 489 ? -0.536 18.288 -28.124 1.00 92.00 489 LEU A C 1
ATOM 3698 O O . LEU A 1 489 ? -0.338 19.352 -27.545 1.00 92.00 489 LEU A O 1
ATOM 3702 N N . THR A 1 490 ? -1.439 18.158 -29.093 1.00 94.75 490 THR A N 1
ATOM 3703 C CA . THR A 1 490 ? -2.435 19.193 -29.412 1.00 94.75 490 THR A CA 1
ATOM 3704 C C . THR A 1 490 ? -3.522 19.228 -28.337 1.00 94.75 490 THR A C 1
ATOM 3706 O O . THR A 1 490 ? -3.620 18.303 -27.536 1.00 94.75 490 THR A O 1
ATOM 3709 N N . ALA A 1 491 ? -4.413 20.225 -28.368 1.00 90.69 491 ALA A N 1
ATOM 3710 C CA . ALA A 1 491 ? -5.581 20.261 -27.481 1.00 90.69 491 ALA A CA 1
ATOM 3711 C C . ALA A 1 491 ? -6.404 18.955 -27.535 1.00 90.69 491 ALA A C 1
ATOM 3713 O O . ALA A 1 491 ? -6.682 18.358 -26.502 1.00 90.69 491 ALA A O 1
ATOM 3714 N N . ALA A 1 492 ? -6.685 18.440 -28.738 1.00 93.19 492 ALA A N 1
ATOM 3715 C CA . ALA A 1 492 ? -7.388 17.166 -28.905 1.00 93.19 492 ALA A CA 1
ATOM 3716 C C . ALA A 1 492 ? -6.591 15.970 -28.350 1.00 93.19 492 ALA A C 1
ATOM 3718 O O . ALA A 1 492 ? -7.164 15.012 -27.833 1.00 93.19 492 ALA A O 1
ATOM 3719 N N . GLY A 1 493 ? -5.259 16.008 -28.458 1.00 94.38 493 GLY A N 1
ATOM 3720 C CA . GLY A 1 493 ? -4.381 14.995 -27.874 1.00 94.38 493 GLY A CA 1
ATOM 3721 C C . GLY A 1 493 ? -4.348 15.033 -26.351 1.00 94.38 493 GLY A C 1
ATOM 3722 O O . GLY A 1 493 ? -4.366 13.975 -25.729 1.00 94.38 493 GLY A O 1
ATOM 3723 N N . LEU A 1 494 ? -4.334 16.229 -25.763 1.00 92.12 494 LEU A N 1
ATOM 3724 C CA . LEU A 1 494 ? -4.376 16.441 -24.318 1.00 92.12 494 LEU A CA 1
ATOM 3725 C C . LEU A 1 494 ? -5.712 15.995 -23.729 1.00 92.12 494 LEU A C 1
ATOM 3727 O O . LEU A 1 494 ? -5.702 15.270 -22.742 1.00 92.12 494 LEU A O 1
ATOM 3731 N N . ASP A 1 495 ? -6.836 16.324 -24.368 1.00 92.19 495 ASP A N 1
ATOM 3732 C CA . ASP A 1 495 ? -8.162 15.875 -23.925 1.00 92.19 495 ASP A CA 1
ATOM 3733 C C . ASP A 1 495 ? -8.277 14.342 -23.985 1.00 92.19 495 ASP A C 1
ATOM 3735 O O . ASP A 1 495 ? -8.725 13.696 -23.035 1.00 92.19 495 ASP A O 1
ATOM 3739 N N . LYS A 1 496 ? -7.796 13.727 -25.076 1.00 93.88 496 LYS A N 1
ATOM 3740 C CA . LYS A 1 496 ? -7.738 12.263 -25.204 1.00 93.88 496 LYS A CA 1
ATOM 3741 C C . LYS A 1 496 ? -6.830 11.633 -24.148 1.00 93.88 496 LYS A C 1
ATOM 3743 O O . LYS A 1 496 ? -7.175 10.588 -23.600 1.00 93.88 496 LYS A O 1
ATOM 3748 N N . LEU A 1 497 ? -5.678 12.242 -23.868 1.00 93.62 497 LEU A N 1
ATOM 3749 C CA . LEU A 1 497 ? -4.754 11.750 -22.851 1.00 93.62 497 LEU A CA 1
ATOM 3750 C C . LEU A 1 497 ? -5.345 11.882 -21.446 1.00 93.62 497 LEU A C 1
ATOM 3752 O O . LEU A 1 497 ? -5.241 10.941 -20.670 1.00 93.62 497 LEU A O 1
ATOM 3756 N N . ALA A 1 498 ? -5.993 13.006 -21.140 1.00 86.81 498 ALA A N 1
ATOM 3757 C CA . ALA A 1 498 ? -6.648 13.253 -19.863 1.00 86.81 498 ALA A CA 1
ATOM 3758 C C . ALA A 1 498 ? -7.756 12.223 -19.602 1.00 86.81 498 ALA A C 1
ATOM 3760 O O . ALA A 1 498 ? -7.777 11.610 -18.536 1.00 86.81 498 ALA A O 1
ATOM 3761 N N . GLY A 1 499 ? -8.598 11.942 -20.604 1.00 87.62 499 GLY A N 1
ATOM 3762 C CA . GLY A 1 499 ? -9.638 10.916 -20.502 1.00 87.62 499 GLY A CA 1
ATOM 3763 C C . GLY A 1 499 ? -9.082 9.504 -20.293 1.00 87.62 499 GLY A C 1
ATOM 3764 O O . GLY A 1 499 ? -9.603 8.759 -19.475 1.00 87.62 499 GLY A O 1
ATOM 3765 N N . LEU A 1 500 ? -7.993 9.142 -20.981 1.00 86.75 500 LEU A N 1
ATOM 3766 C CA . LEU A 1 500 ? -7.326 7.848 -20.775 1.00 86.75 500 LEU A CA 1
ATOM 3767 C C . LEU A 1 500 ? -6.577 7.768 -19.441 1.00 86.75 500 LEU A C 1
ATOM 3769 O O . LEU A 1 500 ? -6.402 6.679 -18.913 1.00 86.75 500 LEU A O 1
ATOM 3773 N N . ARG A 1 501 ? -6.121 8.903 -18.905 1.00 83.50 501 ARG A N 1
ATOM 3774 C CA . ARG A 1 501 ? -5.422 8.999 -17.620 1.00 83.50 501 ARG A CA 1
ATOM 3775 C C . ARG A 1 501 ? -6.380 8.923 -16.432 1.00 83.50 501 ARG A C 1
ATOM 3777 O O . ARG A 1 501 ? -5.967 8.510 -15.342 1.00 83.50 501 ARG A O 1
ATOM 3784 N N . GLN A 1 502 ? -7.624 9.354 -16.618 1.00 74.06 502 GLN A N 1
ATOM 3785 C CA . GLN A 1 502 ? -8.667 9.342 -15.602 1.00 74.06 502 GLN A CA 1
ATOM 3786 C C . GLN A 1 502 ? -9.016 7.891 -15.241 1.00 74.06 502 GLN A C 1
ATOM 3788 O O . GLN A 1 502 ? -9.477 7.129 -16.080 1.00 74.06 502 GLN A O 1
ATOM 3793 N N . GLY A 1 503 ? -8.735 7.491 -13.998 1.00 52.16 503 GLY A N 1
ATOM 3794 C CA . GLY A 1 503 ? -8.874 6.097 -13.548 1.00 52.16 503 GLY A CA 1
ATOM 3795 C C . GLY A 1 503 ? -7.663 5.189 -13.816 1.00 52.16 503 GLY A C 1
ATOM 3796 O O . GLY A 1 503 ? -7.646 4.068 -13.323 1.00 52.16 503 GLY A O 1
ATOM 3797 N N . HIS A 1 504 ? -6.620 5.676 -14.505 1.00 62.66 504 HIS A N 1
ATOM 3798 C CA . HIS A 1 504 ? -5.427 4.894 -14.877 1.00 62.66 504 HIS A CA 1
ATOM 3799 C C . HIS A 1 504 ? -4.118 5.580 -14.422 1.00 62.66 504 HIS A C 1
ATOM 3801 O O . HIS A 1 504 ? -3.428 6.225 -15.224 1.00 62.66 504 HIS A O 1
ATOM 3807 N N . PRO A 1 505 ? -3.760 5.525 -13.121 1.00 57.38 505 PRO A N 1
ATOM 3808 C CA . PRO A 1 505 ? -2.573 6.177 -12.554 1.00 57.38 505 PRO A CA 1
ATOM 3809 C C . PRO A 1 505 ? -1.223 5.808 -13.174 1.00 57.38 505 PRO A C 1
ATOM 3811 O O . PRO A 1 505 ? -0.297 6.615 -13.141 1.00 57.38 505 PRO A O 1
ATOM 3814 N N . GLU A 1 506 ? -1.131 4.633 -13.775 1.00 70.62 506 GLU A N 1
ATOM 3815 C CA . GLU A 1 506 ? 0.042 4.065 -14.433 1.00 70.62 506 GLU A CA 1
ATOM 3816 C C . GLU A 1 506 ? 0.228 4.501 -15.893 1.00 70.62 506 GLU A C 1
ATOM 3818 O O . GLU A 1 506 ? 1.160 4.042 -16.557 1.00 70.62 506 GLU A O 1
ATOM 3823 N N . THR A 1 507 ? -0.661 5.354 -16.410 1.00 75.81 507 THR A N 1
ATOM 3824 C CA . THR A 1 507 ? -0.665 5.758 -17.820 1.00 75.81 507 THR A CA 1
ATOM 3825 C C . THR A 1 507 ? 0.702 6.282 -18.265 1.00 75.81 507 THR A C 1
ATOM 3827 O O . THR A 1 507 ? 1.287 7.173 -17.641 1.00 75.81 507 THR A O 1
ATOM 3830 N N . THR A 1 508 ? 1.185 5.772 -19.399 1.00 87.19 508 THR A N 1
ATOM 3831 C CA . THR A 1 508 ? 2.410 6.254 -20.055 1.00 87.19 508 THR A CA 1
ATOM 3832 C C . THR A 1 508 ? 2.148 6.617 -21.511 1.00 87.19 508 THR A C 1
ATOM 3834 O O . THR A 1 508 ? 1.369 5.958 -22.203 1.00 87.19 508 THR A O 1
ATOM 3837 N N . VAL A 1 509 ? 2.828 7.648 -22.009 1.00 92.31 509 VAL A N 1
ATOM 3838 C CA . VAL A 1 509 ? 2.889 7.946 -23.446 1.00 92.31 509 VAL A CA 1
ATOM 3839 C C . VAL A 1 509 ? 4.183 7.372 -23.992 1.00 92.31 509 VAL A C 1
ATOM 3841 O O . VAL A 1 509 ? 5.258 7.607 -23.444 1.00 92.31 509 VAL A O 1
ATOM 3844 N N . SER A 1 510 ? 4.089 6.617 -25.083 1.00 92.31 510 SER A N 1
ATOM 3845 C CA . SER A 1 510 ? 5.242 6.037 -25.756 1.00 92.31 510 SER A CA 1
ATOM 3846 C C . SER A 1 510 ? 5.270 6.410 -27.227 1.00 92.31 510 SER A C 1
ATOM 3848 O O . SER A 1 510 ? 4.315 6.155 -27.965 1.00 92.31 510 SER A O 1
ATOM 3850 N N . ILE A 1 511 ? 6.389 6.988 -27.651 1.00 93.06 511 ILE A N 1
ATOM 3851 C CA . ILE A 1 511 ? 6.629 7.428 -29.021 1.00 93.06 511 ILE A CA 1
ATOM 3852 C C . ILE A 1 511 ? 7.842 6.705 -29.595 1.00 93.06 511 ILE A C 1
ATOM 3854 O O . ILE A 1 511 ? 8.858 6.534 -28.930 1.00 93.06 511 ILE A O 1
ATOM 3858 N N . GLU A 1 512 ? 7.737 6.261 -30.840 1.00 92.69 512 GLU A N 1
ATOM 3859 C CA . GLU A 1 512 ? 8.827 5.670 -31.605 1.00 92.69 512 GLU A CA 1
ATOM 3860 C C . GLU A 1 512 ? 9.254 6.660 -32.687 1.00 92.69 512 GLU A C 1
ATOM 3862 O O . GLU A 1 512 ? 8.575 6.819 -33.705 1.00 92.69 512 GLU A O 1
ATOM 3867 N N . LEU A 1 513 ? 10.373 7.339 -32.450 1.00 89.69 513 LEU A N 1
ATOM 3868 C CA . LEU A 1 513 ? 10.984 8.274 -33.384 1.00 89.69 513 LEU A CA 1
ATOM 3869 C C . LEU A 1 513 ? 11.817 7.498 -34.401 1.00 89.69 513 LEU A C 1
ATOM 3871 O O . LEU A 1 513 ? 12.726 6.749 -34.036 1.00 89.69 513 LEU A O 1
ATOM 3875 N N . LEU A 1 514 ? 11.492 7.684 -35.677 1.00 89.94 514 LEU A N 1
ATOM 3876 C CA . LEU A 1 514 ? 12.273 7.195 -36.800 1.00 89.94 514 LEU A CA 1
ATOM 3877 C C . LEU A 1 514 ? 13.346 8.231 -37.130 1.00 89.94 514 LEU A C 1
ATOM 3879 O O . LEU A 1 514 ? 13.042 9.402 -37.370 1.00 89.94 514 LEU A O 1
ATOM 3883 N N . THR A 1 515 ? 14.597 7.793 -37.167 1.00 87.69 515 THR A N 1
ATOM 3884 C CA . THR A 1 515 ? 15.740 8.617 -37.550 1.00 87.69 515 THR A CA 1
ATOM 3885 C C . THR A 1 515 ? 16.579 7.916 -38.611 1.00 87.69 515 THR A C 1
ATOM 3887 O O . THR A 1 515 ? 16.509 6.697 -38.790 1.00 87.69 515 THR A O 1
ATOM 3890 N N . ARG A 1 516 ? 17.374 8.689 -39.349 1.00 87.19 516 ARG A N 1
ATOM 3891 C CA . ARG A 1 516 ? 18.328 8.187 -40.339 1.00 87.19 516 ARG A CA 1
ATOM 3892 C C . ARG A 1 516 ? 19.745 8.536 -39.905 1.00 87.19 516 ARG A C 1
ATOM 3894 O O . ARG A 1 516 ? 20.006 9.663 -39.502 1.00 87.19 516 ARG A O 1
ATOM 3901 N N . VAL A 1 517 ? 20.658 7.574 -39.989 1.00 84.50 517 VAL A N 1
ATOM 3902 C CA . VAL A 1 517 ? 22.087 7.813 -39.750 1.00 84.50 517 VAL A CA 1
ATOM 3903 C C . VAL A 1 517 ? 22.683 8.458 -40.996 1.00 84.50 517 VAL A C 1
ATOM 3905 O O . VAL A 1 517 ? 22.532 7.919 -42.094 1.00 84.50 517 VAL A O 1
ATOM 3908 N N . ARG A 1 518 ? 23.385 9.584 -40.853 1.00 84.38 518 ARG A N 1
ATOM 3909 C CA . ARG A 1 518 ? 24.011 10.273 -41.988 1.00 84.38 518 ARG A CA 1
ATOM 3910 C C . ARG A 1 518 ? 25.036 9.389 -42.694 1.00 84.38 518 ARG A C 1
ATOM 3912 O O . ARG A 1 518 ? 25.747 8.607 -42.057 1.00 84.38 518 ARG A O 1
ATOM 3919 N N . ALA A 1 519 ? 25.104 9.499 -44.018 1.00 73.56 519 ALA A N 1
ATOM 3920 C CA . ALA A 1 519 ? 25.925 8.625 -44.858 1.00 73.56 519 ALA A CA 1
ATOM 3921 C C . ALA A 1 519 ? 27.443 8.832 -44.676 1.00 73.56 519 ALA A C 1
ATOM 3923 O O . ALA A 1 519 ? 28.216 7.920 -44.952 1.00 73.56 519 ALA A O 1
ATOM 3924 N N . ASP A 1 520 ? 27.861 9.999 -44.184 1.00 71.88 520 ASP A N 1
ATOM 3925 C CA . ASP A 1 520 ? 29.247 10.411 -43.922 1.00 71.88 520 ASP A CA 1
ATOM 3926 C C . ASP A 1 520 ? 29.722 10.112 -42.484 1.00 71.88 520 ASP A C 1
ATOM 3928 O O . ASP A 1 520 ? 30.813 10.511 -42.076 1.00 71.88 520 ASP A O 1
ATOM 3932 N N . SER A 1 521 ? 28.918 9.385 -41.705 1.00 67.94 521 SER A N 1
ATOM 3933 C CA . SER A 1 521 ? 29.210 9.062 -40.306 1.00 67.94 521 SER A CA 1
ATOM 3934 C C . SER A 1 521 ? 30.404 8.108 -40.150 1.00 67.94 521 SER A C 1
ATOM 3936 O O . SER A 1 521 ? 30.408 7.019 -40.719 1.00 67.94 521 SER A O 1
ATOM 3938 N N . ALA A 1 522 ? 31.374 8.465 -39.299 1.00 61.69 522 ALA A N 1
ATOM 3939 C CA . ALA A 1 522 ? 32.483 7.583 -38.910 1.00 61.69 522 ALA A CA 1
ATOM 3940 C C . ALA A 1 522 ? 32.011 6.371 -38.071 1.00 61.69 522 ALA A C 1
ATOM 3942 O O . ALA A 1 522 ? 31.129 6.520 -37.221 1.00 61.69 522 ALA A O 1
ATOM 3943 N N . THR A 1 523 ? 32.635 5.200 -38.276 1.00 58.88 523 THR A N 1
ATOM 3944 C CA . THR A 1 523 ? 32.176 3.882 -37.776 1.00 58.88 523 THR A CA 1
ATOM 3945 C C . THR A 1 523 ? 32.653 3.472 -36.388 1.00 58.88 523 THR A C 1
ATOM 3947 O O . THR A 1 523 ? 32.129 2.517 -35.821 1.00 58.88 523 THR A O 1
ATOM 3950 N N . ASP A 1 524 ? 33.622 4.182 -35.818 1.00 59.00 524 ASP A N 1
ATOM 3951 C CA . ASP A 1 524 ? 34.390 3.661 -34.678 1.00 59.00 524 ASP A CA 1
ATOM 3952 C C . ASP A 1 524 ? 33.901 4.189 -33.318 1.00 59.00 524 ASP A C 1
ATOM 3954 O O . ASP A 1 524 ? 34.510 3.915 -32.283 1.00 59.00 524 ASP A O 1
ATOM 3958 N N . THR A 1 525 ? 32.804 4.956 -33.294 1.00 59.19 525 THR A N 1
ATOM 3959 C CA . THR A 1 525 ? 32.258 5.547 -32.065 1.00 59.19 525 THR A CA 1
ATOM 3960 C C . THR A 1 525 ? 30.761 5.288 -31.913 1.00 59.19 525 THR A C 1
ATOM 3962 O O . THR A 1 525 ? 29.997 5.519 -32.857 1.00 59.19 525 THR A O 1
ATOM 3965 N N . PRO A 1 526 ? 30.308 4.859 -30.719 1.00 64.19 526 PRO A N 1
ATOM 3966 C CA . PRO A 1 526 ? 28.891 4.706 -30.457 1.00 64.19 526 PRO A CA 1
ATOM 3967 C C . PRO A 1 526 ? 28.211 6.072 -30.495 1.00 64.19 526 PRO A C 1
ATOM 3969 O O . PRO A 1 526 ? 28.734 7.071 -29.997 1.00 64.19 526 PRO A O 1
ATOM 3972 N N . LEU A 1 527 ? 27.037 6.108 -31.102 1.00 66.88 527 LEU A N 1
ATOM 3973 C CA . LEU A 1 527 ? 26.180 7.284 -31.132 1.00 66.88 527 LEU A CA 1
ATOM 3974 C C . LEU A 1 527 ? 25.499 7.422 -29.759 1.00 66.88 527 LEU A C 1
ATOM 3976 O O . LEU A 1 527 ? 25.182 6.412 -29.140 1.00 66.88 527 LEU A O 1
ATOM 3980 N N . ARG A 1 528 ? 25.332 8.646 -29.250 1.00 67.00 528 ARG A N 1
ATOM 3981 C CA . ARG A 1 528 ? 24.726 8.942 -27.940 1.00 67.00 528 ARG A CA 1
ATOM 3982 C C . ARG A 1 528 ? 23.602 9.948 -28.144 1.00 67.00 528 ARG A C 1
ATOM 3984 O O . ARG A 1 528 ? 23.864 11.029 -28.650 1.00 67.00 528 ARG A O 1
ATOM 3991 N N . ASN A 1 529 ? 22.375 9.580 -27.787 1.00 71.19 529 ASN A N 1
ATOM 3992 C CA . ASN A 1 529 ? 21.187 10.375 -28.090 1.00 71.19 529 ASN A CA 1
ATOM 3993 C C . ASN A 1 529 ? 20.379 10.666 -26.815 1.00 71.19 529 ASN A C 1
ATOM 3995 O O . ASN A 1 529 ? 20.011 9.718 -26.121 1.00 71.19 529 ASN A O 1
ATOM 3999 N N . THR A 1 530 ? 20.031 11.924 -26.542 1.00 70.19 530 THR A N 1
ATOM 4000 C CA . THR A 1 530 ? 19.458 12.366 -25.249 1.00 70.19 530 THR A CA 1
ATOM 4001 C C . THR A 1 530 ? 18.000 12.800 -25.408 1.00 70.19 530 THR A C 1
ATOM 4003 O O . THR A 1 530 ? 17.596 13.223 -26.484 1.00 70.19 530 THR A O 1
ATOM 4006 N N . ALA A 1 531 ? 17.160 12.614 -24.387 1.00 69.62 531 ALA A N 1
ATOM 4007 C CA . ALA A 1 531 ? 15.787 13.115 -24.404 1.00 69.62 531 ALA A CA 1
ATOM 4008 C C . ALA A 1 531 ? 15.369 13.697 -23.050 1.00 69.62 531 ALA A C 1
ATOM 4010 O O . ALA A 1 531 ? 15.874 13.294 -22.004 1.00 69.62 531 ALA A O 1
ATOM 4011 N N . HIS A 1 532 ? 14.409 14.613 -23.101 1.00 69.88 532 HIS A N 1
ATOM 4012 C CA . HIS A 1 532 ? 13.871 15.384 -21.991 1.00 69.88 532 HIS A CA 1
ATOM 4013 C C . HIS A 1 532 ? 12.336 15.331 -22.014 1.00 69.88 532 HIS A C 1
ATOM 4015 O O . HIS A 1 532 ? 11.721 15.147 -23.069 1.00 69.88 532 HIS A O 1
ATOM 4021 N N . PHE A 1 533 ? 11.713 15.491 -20.847 1.00 71.88 533 PHE A N 1
ATOM 4022 C CA . PHE A 1 533 ? 10.261 15.470 -20.672 1.00 71.88 533 PHE A CA 1
ATOM 4023 C C . PHE A 1 533 ? 9.803 16.686 -19.865 1.00 71.88 533 PHE A C 1
ATOM 4025 O O . PHE A 1 533 ? 10.305 16.922 -18.771 1.00 71.88 533 PHE A O 1
ATOM 4032 N N . ALA A 1 534 ? 8.843 17.433 -20.409 1.00 63.00 534 ALA A N 1
ATOM 4033 C CA . ALA A 1 534 ? 8.253 18.621 -19.802 1.00 63.00 534 ALA A CA 1
ATOM 4034 C C . ALA A 1 534 ? 6.710 18.520 -19.823 1.00 63.00 534 ALA A C 1
ATOM 4036 O O . ALA A 1 534 ? 6.068 18.922 -20.806 1.00 63.00 534 ALA A O 1
ATOM 4037 N N . PRO A 1 535 ? 6.098 17.938 -18.774 1.00 63.12 535 PRO A N 1
ATOM 4038 C CA . PRO A 1 535 ? 4.648 17.948 -18.587 1.00 63.12 535 PRO A CA 1
ATOM 4039 C C . PRO A 1 535 ? 4.145 19.289 -18.024 1.00 63.12 535 PRO A C 1
ATOM 4041 O O . PRO A 1 535 ? 4.915 20.230 -17.834 1.00 63.12 535 PRO A O 1
ATOM 4044 N N . ASP A 1 536 ? 2.845 19.371 -17.743 1.00 50.25 536 ASP A N 1
ATOM 4045 C CA . ASP A 1 536 ? 2.204 20.495 -17.053 1.00 50.25 536 ASP A CA 1
ATOM 4046 C C . ASP A 1 536 ? 3.011 21.054 -15.880 1.00 50.25 536 ASP A C 1
ATOM 4048 O O . ASP A 1 536 ? 3.349 20.336 -14.940 1.00 50.25 536 ASP A O 1
ATOM 4052 N N . GLY A 1 537 ? 3.287 22.361 -15.934 1.00 42.19 537 GLY A N 1
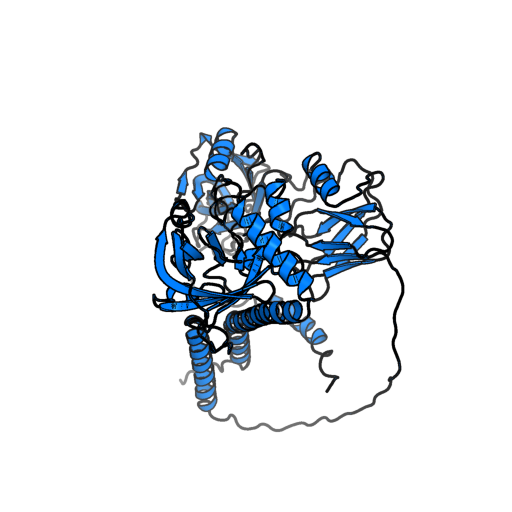ATOM 4053 C CA . GLY A 1 537 ? 4.041 23.075 -14.903 1.00 42.19 537 GLY A CA 1
ATOM 4054 C C . GLY A 1 537 ? 5.565 23.076 -15.079 1.00 42.19 537 GLY A C 1
ATOM 4055 O O . GLY A 1 537 ? 6.243 23.616 -14.208 1.00 42.19 537 GLY A O 1
ATOM 4056 N N . TYR A 1 538 ? 6.111 22.538 -16.181 1.00 48.38 538 TYR A N 1
ATOM 4057 C CA . TYR A 1 538 ? 7.562 22.456 -16.432 1.00 48.38 538 TYR A CA 1
ATOM 4058 C C . TYR A 1 538 ? 8.010 23.247 -17.689 1.00 48.38 538 TYR A C 1
ATOM 4060 O O . TYR A 1 538 ? 7.336 23.230 -18.723 1.00 48.38 538 TYR A O 1
ATOM 4068 N N . CYS A 1 539 ? 9.149 23.962 -17.603 1.00 47.66 539 CYS A N 1
ATOM 4069 C CA . CYS A 1 539 ? 9.683 24.814 -18.688 1.00 47.66 539 CYS A CA 1
ATOM 4070 C C . CYS A 1 539 ? 10.254 23.983 -19.862 1.00 47.66 539 CYS A C 1
ATOM 4072 O O . CYS A 1 539 ? 10.750 22.875 -19.674 1.00 47.66 539 CYS A O 1
ATOM 4074 N N . LEU A 1 540 ? 10.225 24.548 -21.079 1.00 48.38 540 LEU A N 1
ATOM 4075 C CA . LEU A 1 540 ? 10.545 23.856 -22.341 1.00 48.38 540 LEU A CA 1
ATOM 4076 C C . LEU A 1 540 ? 12.013 23.969 -22.806 1.00 48.38 540 LEU A C 1
ATOM 4078 O O . LEU A 1 540 ? 12.377 23.317 -23.780 1.00 48.38 540 LEU A O 1
ATOM 4082 N N . SER A 1 541 ? 12.864 24.784 -22.169 1.00 43.06 541 SER A N 1
ATOM 4083 C CA . SER A 1 541 ? 14.284 24.910 -22.551 1.00 43.06 541 SER A CA 1
ATOM 4084 C C . SER A 1 541 ? 15.155 25.523 -21.436 1.00 43.06 541 SER A C 1
ATOM 4086 O O . SER A 1 541 ? 14.683 26.443 -20.763 1.00 43.06 541 SER A O 1
ATOM 4088 N N . PRO A 1 542 ? 16.431 25.100 -21.281 1.00 40.75 542 PRO A N 1
ATOM 4089 C CA . PRO A 1 542 ? 17.412 25.736 -20.389 1.00 40.75 542 PRO A CA 1
ATOM 4090 C C . PRO A 1 542 ? 17.761 27.192 -20.746 1.00 40.75 542 PRO A C 1
ATOM 4092 O O . PRO A 1 542 ? 18.350 27.898 -19.933 1.00 40.75 542 PRO A O 1
ATOM 4095 N N . GLU A 1 543 ? 17.443 27.655 -21.959 1.00 41.25 543 GLU A N 1
ATOM 4096 C CA . GLU A 1 543 ? 17.822 28.995 -22.439 1.00 41.25 543 GLU A CA 1
ATOM 4097 C C . GLU A 1 543 ? 16.818 30.101 -22.060 1.00 41.25 543 GLU A C 1
ATOM 4099 O O . GLU A 1 543 ? 17.065 31.284 -22.304 1.00 41.25 543 GLU A O 1
ATOM 4104 N N . GLN A 1 544 ? 15.683 29.759 -21.440 1.00 41.97 544 GLN A N 1
ATOM 4105 C CA . GLN A 1 544 ? 14.762 30.758 -20.896 1.00 41.97 544 GLN A CA 1
ATOM 4106 C C . GLN A 1 544 ? 15.338 31.349 -19.602 1.00 41.97 544 GLN A C 1
ATOM 4108 O O . GLN A 1 544 ? 15.453 30.666 -18.586 1.00 41.97 544 GLN A O 1
ATOM 4113 N N . ALA A 1 545 ? 15.694 32.638 -19.637 1.00 28.77 545 ALA A N 1
ATOM 4114 C CA . ALA A 1 545 ? 16.265 33.349 -18.495 1.00 28.77 545 ALA A CA 1
ATOM 4115 C C . ALA A 1 545 ? 15.382 33.199 -17.238 1.00 28.77 545 ALA A C 1
ATOM 4117 O O . ALA A 1 545 ? 14.261 33.704 -17.200 1.00 28.77 545 ALA A O 1
ATOM 4118 N N . GLY A 1 546 ? 15.907 32.515 -16.214 1.00 37.31 546 GLY A N 1
ATOM 4119 C CA . GLY A 1 546 ? 15.247 32.313 -14.918 1.00 37.31 546 GLY A CA 1
ATOM 4120 C C . GLY A 1 546 ? 14.655 30.919 -14.654 1.00 37.31 546 GLY A C 1
ATOM 4121 O O . GLY A 1 546 ? 14.230 30.688 -13.523 1.00 37.31 546 GLY A O 1
ATOM 4122 N N . CYS A 1 547 ? 14.656 29.987 -15.619 1.00 35.16 547 CYS A N 1
ATOM 4123 C CA . CYS A 1 547 ? 14.377 28.564 -15.350 1.00 35.16 547 CYS A CA 1
ATOM 4124 C C . CYS A 1 547 ? 15.706 27.790 -15.244 1.00 35.16 547 CYS A C 1
ATOM 4126 O O . CYS A 1 547 ? 16.494 27.790 -16.190 1.00 35.16 547 CYS A O 1
ATOM 4128 N N . SER A 1 548 ? 15.946 27.078 -14.138 1.00 35.94 548 SER A N 1
ATOM 4129 C CA . SER A 1 548 ? 16.755 25.856 -14.189 1.00 35.94 548 SER A CA 1
ATOM 4130 C C . SER A 1 548 ? 15.939 24.825 -14.969 1.00 35.94 548 SER A C 1
ATOM 4132 O O . SER A 1 548 ? 14.758 24.622 -14.690 1.00 35.94 548 SER A O 1
ATOM 4134 N N . ALA A 1 549 ? 16.511 24.243 -16.024 1.00 32.97 549 ALA A N 1
ATOM 4135 C CA . ALA A 1 549 ? 15.855 23.132 -16.701 1.00 32.97 549 ALA A CA 1
ATOM 4136 C C . ALA A 1 549 ? 15.726 21.981 -15.697 1.00 32.97 549 ALA A C 1
ATOM 4138 O O . ALA A 1 549 ? 16.737 21.642 -15.079 1.00 32.97 549 ALA A O 1
ATOM 4139 N N . PRO A 1 550 ? 14.546 21.361 -15.547 1.00 32.47 550 PRO A N 1
ATOM 4140 C CA . PRO A 1 550 ? 14.437 20.221 -14.670 1.00 32.47 550 PRO A CA 1
ATOM 4141 C C . PRO A 1 550 ? 15.327 19.105 -15.197 1.00 32.47 550 PRO A C 1
ATOM 4143 O O . PRO A 1 550 ? 15.126 18.598 -16.304 1.00 32.47 550 PRO A O 1
ATOM 4146 N N . GLU A 1 551 ? 16.241 18.641 -14.354 1.00 34.88 551 GLU A N 1
ATOM 4147 C CA . GLU A 1 551 ? 16.813 17.296 -14.437 1.00 34.88 551 GLU A CA 1
ATOM 4148 C C . GLU A 1 551 ? 15.755 16.221 -14.082 1.00 34.88 551 GLU A C 1
ATOM 4150 O O . GLU A 1 551 ? 16.066 15.137 -13.610 1.00 34.88 551 GLU A O 1
ATOM 4155 N N . ALA A 1 552 ? 14.488 16.437 -14.463 1.00 32.41 552 ALA A N 1
ATOM 4156 C CA . ALA A 1 552 ? 13.574 15.355 -14.836 1.00 32.41 552 ALA A CA 1
ATOM 4157 C C . ALA A 1 552 ? 13.936 14.775 -16.228 1.00 32.41 552 ALA A C 1
ATOM 4159 O O . ALA A 1 552 ? 13.114 14.172 -16.925 1.00 32.41 552 ALA A O 1
ATOM 4160 N N . SER A 1 553 ? 15.184 14.973 -16.663 1.00 30.23 553 SER A N 1
ATOM 4161 C CA . SER A 1 553 ? 15.785 14.368 -17.835 1.00 30.23 553 SER A CA 1
ATOM 4162 C C . SER A 1 553 ? 16.248 12.960 -17.472 1.00 30.23 553 SER A C 1
ATOM 4164 O O . SER A 1 553 ? 17.300 12.713 -16.888 1.00 30.23 553 SER A O 1
ATOM 4166 N N . GLY A 1 554 ? 15.465 11.971 -17.886 1.00 32.50 554 GLY A N 1
ATOM 4167 C CA . GLY A 1 554 ? 16.031 10.656 -18.140 1.00 32.50 554 GLY A CA 1
ATOM 4168 C C . GLY A 1 554 ? 17.008 10.765 -19.309 1.00 32.50 554 GLY A C 1
ATOM 4169 O O . GLY A 1 554 ? 16.645 10.481 -20.448 1.00 32.50 554 GLY A O 1
ATOM 4170 N N . ALA A 1 555 ? 18.255 11.160 -19.050 1.00 34.06 555 ALA A N 1
ATOM 4171 C CA . ALA A 1 555 ? 19.323 11.096 -20.037 1.00 34.06 555 ALA A CA 1
ATOM 4172 C C . ALA A 1 555 ? 19.754 9.632 -20.219 1.00 34.06 555 ALA A C 1
ATOM 4174 O O . ALA A 1 555 ? 20.786 9.184 -19.719 1.00 34.06 555 ALA A O 1
ATOM 4175 N N . VAL A 1 556 ? 18.952 8.847 -20.941 1.00 34.69 556 VAL A N 1
ATOM 4176 C CA . VAL A 1 556 ? 19.362 7.495 -21.329 1.00 34.69 556 VAL A CA 1
ATOM 4177 C C . VAL A 1 556 ? 20.255 7.603 -22.550 1.00 34.69 556 VAL A C 1
ATOM 4179 O O . VAL A 1 556 ? 19.796 7.658 -23.689 1.00 34.69 556 VAL A O 1
ATOM 4182 N N . THR A 1 557 ? 21.561 7.605 -22.306 1.00 37.97 557 THR A N 1
ATOM 4183 C CA . THR A 1 557 ? 22.512 7.423 -23.391 1.00 37.97 557 THR A CA 1
ATOM 4184 C C . THR A 1 557 ? 22.475 5.973 -23.856 1.00 37.97 557 THR A C 1
ATOM 4186 O O . THR A 1 557 ? 23.037 5.087 -23.214 1.00 37.97 557 THR A O 1
ATOM 4189 N N . VAL A 1 558 ? 21.855 5.725 -25.004 1.00 39.50 558 VAL A N 1
ATOM 4190 C CA . VAL A 1 558 ? 22.035 4.450 -25.695 1.00 39.50 558 VAL A CA 1
ATOM 4191 C C . VAL A 1 558 ? 23.320 4.542 -26.497 1.00 39.50 558 VAL A C 1
ATOM 4193 O O . VAL A 1 558 ? 23.367 5.306 -27.447 1.00 39.50 558 VAL A O 1
ATOM 4196 N N . THR A 1 559 ? 24.348 3.786 -26.120 1.00 41.97 559 THR A N 1
ATOM 4197 C CA . THR A 1 559 ? 25.509 3.507 -26.974 1.00 41.97 559 THR A CA 1
ATOM 4198 C C . THR A 1 559 ? 25.211 2.278 -27.824 1.00 41.97 559 THR A C 1
ATOM 4200 O O . THR A 1 559 ? 24.938 1.214 -27.271 1.00 41.97 559 THR A O 1
ATOM 4203 N N . TRP A 1 560 ? 25.283 2.395 -29.150 1.00 45.16 560 TRP A N 1
ATOM 4204 C CA . TRP A 1 560 ? 25.154 1.250 -30.057 1.00 45.16 560 TRP A CA 1
ATOM 4205 C C . TRP A 1 560 ? 26.336 1.172 -31.025 1.00 45.16 560 TRP A C 1
ATOM 4207 O O . TRP A 1 560 ? 26.875 2.198 -31.439 1.00 45.16 560 TRP A O 1
ATOM 4217 N N . GLU A 1 561 ? 26.760 -0.046 -31.364 1.00 45.28 561 GLU A N 1
ATOM 4218 C CA . GLU A 1 561 ? 27.885 -0.283 -32.273 1.00 45.28 561 GLU A CA 1
ATOM 4219 C C . GLU A 1 561 ? 27.436 -0.115 -33.735 1.00 45.28 561 GLU A C 1
ATOM 4221 O O . GLU A 1 561 ? 26.423 -0.681 -34.164 1.00 45.28 561 GLU A O 1
ATOM 4226 N N . GLN A 1 562 ? 28.200 0.634 -34.538 1.00 44.75 562 GLN A N 1
ATOM 4227 C CA . GLN A 1 562 ? 28.059 0.565 -35.992 1.00 44.75 562 GLN A CA 1
ATOM 4228 C C . GLN A 1 562 ? 28.716 -0.727 -36.485 1.00 44.75 562 GLN A C 1
ATOM 4230 O O . GLN A 1 562 ? 29.935 -0.874 -36.499 1.00 44.75 562 GLN A O 1
ATOM 4235 N N . GLY A 1 563 ? 27.895 -1.699 -36.879 1.00 38.69 563 GLY A N 1
ATOM 4236 C CA . GLY A 1 563 ? 28.381 -2.966 -37.410 1.00 38.69 563 GLY A CA 1
ATOM 4237 C C . GLY A 1 563 ? 28.821 -2.832 -38.866 1.00 38.69 563 GLY A C 1
ATOM 4238 O O . GLY A 1 563 ? 27.981 -2.662 -39.751 1.00 38.69 563 GLY A O 1
ATOM 4239 N N . ASN A 1 564 ? 30.118 -3.005 -39.131 1.00 37.81 564 ASN A N 1
ATOM 4240 C CA . ASN A 1 564 ? 30.601 -3.380 -40.456 1.00 37.81 564 ASN A CA 1
ATOM 4241 C C . ASN A 1 564 ? 30.676 -4.913 -40.528 1.00 37.81 564 ASN A C 1
ATOM 4243 O O . ASN A 1 564 ? 31.242 -5.556 -39.641 1.00 37.81 564 ASN A O 1
ATOM 4247 N N . LEU A 1 565 ? 30.125 -5.525 -41.581 1.00 37.56 565 LEU A N 1
ATOM 4248 C CA . LEU A 1 565 ? 30.319 -6.954 -41.866 1.00 37.56 565 LEU A CA 1
ATOM 4249 C C . LEU A 1 565 ? 31.746 -7.179 -42.394 1.00 37.56 565 LEU A C 1
ATOM 4251 O O . LEU A 1 565 ? 31.934 -7.556 -43.543 1.00 37.56 565 LEU A O 1
ATOM 4255 N N . ALA A 1 566 ? 32.762 -6.918 -41.567 1.00 33.59 566 ALA A N 1
ATOM 4256 C CA . ALA A 1 566 ? 34.133 -7.369 -41.781 1.00 33.59 566 ALA A CA 1
ATOM 4257 C C . ALA A 1 566 ? 35.022 -7.134 -40.541 1.00 33.59 566 ALA A C 1
ATOM 4259 O O . ALA A 1 566 ? 35.351 -6.001 -40.218 1.00 33.59 566 ALA A O 1
ATOM 4260 N N . ARG A 1 567 ? 35.525 -8.252 -39.985 1.00 31.81 567 ARG A N 1
ATOM 4261 C CA . ARG A 1 567 ? 36.790 -8.427 -39.227 1.00 31.81 567 ARG A CA 1
ATOM 4262 C C . ARG A 1 567 ? 36.836 -8.100 -37.716 1.00 31.81 567 ARG A C 1
ATOM 4264 O O . ARG A 1 567 ? 37.110 -6.993 -37.294 1.00 31.81 567 ARG A O 1
ATOM 4271 N N . THR A 1 568 ? 36.717 -9.179 -36.930 1.00 37.75 568 THR A N 1
ATOM 4272 C CA . THR A 1 568 ? 37.622 -9.628 -35.839 1.00 37.75 568 THR A CA 1
ATOM 4273 C C . THR A 1 568 ? 38.264 -8.613 -34.863 1.00 37.75 568 THR A C 1
ATOM 4275 O O . THR A 1 568 ? 39.254 -7.985 -35.216 1.00 37.75 568 THR A O 1
ATOM 4278 N N . GLY A 1 569 ? 37.891 -8.710 -33.572 1.00 34.38 569 GLY A N 1
ATOM 4279 C CA . GLY A 1 569 ? 38.833 -8.759 -32.430 1.00 34.38 569 GLY A CA 1
ATOM 4280 C C . GLY A 1 569 ? 39.014 -7.513 -31.536 1.00 34.38 569 GLY A C 1
ATOM 4281 O O . GLY A 1 569 ? 39.368 -6.455 -32.028 1.00 34.38 569 GLY A O 1
ATOM 4282 N N . ALA A 1 570 ? 38.937 -7.742 -30.208 1.00 30.22 570 ALA A N 1
ATOM 4283 C CA . ALA A 1 570 ? 39.368 -6.900 -29.064 1.00 30.22 570 ALA A CA 1
ATOM 4284 C C . ALA A 1 570 ? 38.453 -5.703 -28.697 1.00 30.22 570 ALA A C 1
ATOM 4286 O O . ALA A 1 570 ? 38.225 -4.825 -29.505 1.00 30.22 570 ALA A O 1
ATOM 4287 N N . GLY A 1 571 ? 37.878 -5.553 -27.497 1.00 37.25 571 GLY A N 1
ATOM 4288 C CA . GLY A 1 571 ? 38.175 -6.129 -26.185 1.00 37.25 571 GLY A CA 1
ATOM 4289 C C . GLY A 1 571 ? 39.246 -5.316 -25.449 1.00 37.25 571 GLY A C 1
ATOM 4290 O O . GLY A 1 571 ? 40.410 -5.407 -25.814 1.00 37.25 571 GLY A O 1
ATOM 4291 N N . VAL A 1 572 ? 38.845 -4.637 -24.360 1.00 38.66 572 VAL A N 1
ATOM 4292 C CA . VAL A 1 572 ? 39.655 -3.884 -23.368 1.00 38.66 572 VAL A CA 1
ATOM 4293 C C . VAL A 1 572 ? 39.729 -2.367 -23.600 1.00 38.66 572 VAL A C 1
ATOM 4295 O O . VAL A 1 572 ? 40.655 -1.900 -24.253 1.00 38.66 572 VAL A O 1
ATOM 4298 N N . ARG A 1 573 ? 38.820 -1.595 -22.964 1.00 30.12 573 ARG A N 1
ATOM 4299 C CA . ARG A 1 573 ? 39.047 -0.186 -22.546 1.00 30.12 573 ARG A CA 1
ATOM 4300 C C . ARG A 1 573 ? 37.919 0.437 -21.686 1.00 30.12 573 ARG A C 1
ATOM 4302 O O . ARG A 1 573 ? 37.490 1.542 -21.956 1.00 30.12 573 ARG A O 1
ATOM 4309 N N . GLU A 1 574 ? 37.464 -0.216 -20.610 1.00 32.94 574 GLU A N 1
ATOM 4310 C CA . GLU A 1 574 ? 36.479 0.409 -19.683 1.00 32.94 574 GLU A CA 1
ATOM 4311 C C . GLU A 1 574 ? 36.769 0.217 -18.177 1.00 32.94 574 GLU A C 1
ATOM 4313 O O . GLU A 1 574 ? 35.943 0.502 -17.319 1.00 32.94 574 GLU A O 1
ATOM 4318 N N . ILE A 1 575 ? 37.980 -0.210 -17.804 1.00 37.62 575 ILE A N 1
ATOM 4319 C CA . ILE A 1 575 ? 38.310 -0.549 -16.400 1.00 37.62 575 ILE A CA 1
ATOM 4320 C C . ILE A 1 575 ? 38.826 0.651 -15.572 1.00 37.62 575 ILE A C 1
ATOM 4322 O O . ILE A 1 575 ? 39.043 0.526 -14.369 1.00 37.62 575 ILE A O 1
ATOM 4326 N N . VAL A 1 576 ? 38.994 1.842 -16.152 1.00 34.19 576 VAL A N 1
ATOM 4327 C CA . VAL A 1 576 ? 39.691 2.945 -15.454 1.00 34.19 576 VAL A CA 1
ATOM 4328 C C . VAL A 1 576 ? 38.772 3.806 -14.570 1.00 34.19 576 VAL A C 1
ATOM 4330 O O . VAL A 1 576 ? 39.247 4.347 -13.576 1.00 34.19 576 VAL A O 1
ATOM 4333 N N . LEU A 1 577 ? 37.456 3.866 -14.810 1.00 32.66 577 LEU A N 1
ATOM 4334 C CA . LEU A 1 577 ? 36.573 4.740 -14.015 1.00 32.66 577 LEU A CA 1
ATOM 4335 C C . LEU A 1 577 ? 36.131 4.143 -12.663 1.00 32.66 577 LEU A C 1
ATOM 4337 O O . LEU A 1 577 ? 35.839 4.881 -11.726 1.00 32.66 577 LEU A O 1
ATOM 4341 N N . LEU A 1 578 ? 36.159 2.813 -12.509 1.00 33.62 578 LEU A N 1
ATOM 4342 C CA . LEU A 1 578 ? 35.733 2.143 -11.268 1.00 33.62 578 LEU A CA 1
ATOM 4343 C C . LEU A 1 578 ? 36.767 2.246 -10.124 1.00 33.62 578 LEU A C 1
ATOM 4345 O O . LEU A 1 578 ? 36.457 1.945 -8.972 1.00 33.62 578 LEU A O 1
ATOM 4349 N N . ALA A 1 579 ? 38.005 2.654 -10.427 1.00 36.72 579 ALA A N 1
ATOM 4350 C CA . ALA A 1 579 ? 39.106 2.691 -9.463 1.00 36.72 579 ALA A CA 1
ATOM 4351 C C . ALA A 1 579 ? 39.074 3.918 -8.531 1.00 36.72 579 ALA A C 1
ATOM 4353 O O . ALA A 1 579 ? 39.599 3.845 -7.421 1.00 36.72 579 ALA A O 1
ATOM 4354 N N . VAL A 1 580 ? 38.426 5.016 -8.934 1.00 39.59 580 VAL A N 1
ATOM 4355 C CA . VAL A 1 580 ? 38.375 6.258 -8.136 1.00 39.59 580 VAL A CA 1
ATOM 4356 C C . VAL A 1 580 ? 37.291 6.188 -7.051 1.00 39.59 580 VAL A C 1
ATOM 4358 O O . VAL A 1 580 ? 37.500 6.668 -5.941 1.00 39.59 580 VAL A O 1
ATOM 4361 N N . VAL A 1 581 ? 36.192 5.468 -7.299 1.00 39.03 581 VAL A N 1
ATOM 4362 C CA . VAL A 1 581 ? 35.117 5.259 -6.306 1.00 39.03 581 VAL A CA 1
ATOM 4363 C C . VAL A 1 581 ? 35.545 4.281 -5.198 1.00 39.03 581 VAL A C 1
ATOM 4365 O O . VAL A 1 581 ? 35.181 4.442 -4.034 1.00 39.03 581 VAL A O 1
ATOM 4368 N N . LEU A 1 582 ? 36.398 3.301 -5.520 1.00 39.22 582 LEU A N 1
ATOM 4369 C CA . LEU A 1 582 ? 36.873 2.301 -4.554 1.00 39.22 582 LEU A CA 1
ATOM 4370 C C . LEU A 1 582 ? 37.960 2.817 -3.592 1.00 39.22 582 LEU A C 1
ATOM 4372 O O . LEU A 1 582 ? 38.124 2.243 -2.517 1.00 39.22 582 LEU A O 1
ATOM 4376 N N . LEU A 1 583 ? 38.665 3.905 -3.923 1.00 40.44 583 LEU A N 1
ATOM 4377 C CA . LEU A 1 583 ? 39.610 4.556 -3.003 1.00 40.44 583 LEU A CA 1
ATOM 4378 C C . LEU A 1 583 ? 38.912 5.491 -1.996 1.00 40.44 583 LEU A C 1
ATOM 4380 O O . LEU A 1 583 ? 39.411 5.650 -0.885 1.00 40.44 583 LEU A O 1
ATOM 4384 N N . GLY A 1 584 ? 37.725 6.019 -2.322 1.00 40.38 584 GLY A N 1
ATOM 4385 C CA . GLY A 1 584 ? 36.905 6.811 -1.393 1.00 40.38 584 GLY A CA 1
ATOM 4386 C C . GLY A 1 584 ? 36.224 5.972 -0.304 1.00 40.38 584 GLY A C 1
ATOM 4387 O O . GLY A 1 584 ? 36.174 6.377 0.858 1.00 40.38 584 GLY A O 1
ATOM 4388 N N . LEU A 1 585 ? 35.785 4.750 -0.632 1.00 37.78 585 LEU A N 1
ATOM 4389 C CA . LEU A 1 585 ? 35.134 3.851 0.336 1.00 37.78 585 LEU A CA 1
ATOM 4390 C C . LEU A 1 585 ? 36.097 3.269 1.390 1.00 37.78 585 LEU A C 1
ATOM 4392 O O . LEU A 1 585 ? 35.663 2.849 2.464 1.00 37.78 585 LEU A O 1
ATOM 4396 N N . GLY A 1 586 ? 37.407 3.277 1.118 1.00 38.59 586 GLY A N 1
ATOM 4397 C CA . GLY A 1 586 ? 38.438 2.840 2.066 1.00 38.59 586 GLY A CA 1
ATOM 4398 C C . GLY A 1 586 ? 38.630 3.779 3.264 1.00 38.59 586 GLY A C 1
ATOM 4399 O O . GLY A 1 586 ? 39.143 3.346 4.295 1.00 38.59 586 GLY A O 1
ATOM 4400 N N . LEU A 1 587 ? 38.186 5.038 3.163 1.00 39.84 587 LEU A N 1
ATOM 4401 C CA . LEU A 1 587 ? 38.274 6.027 4.244 1.00 39.84 587 LEU A CA 1
ATOM 4402 C C . LEU A 1 587 ? 37.058 6.020 5.185 1.00 39.84 587 LEU A C 1
ATOM 4404 O O . LEU A 1 587 ? 37.185 6.435 6.333 1.00 39.84 587 LEU A O 1
ATOM 4408 N N . VAL A 1 588 ? 35.910 5.482 4.758 1.00 39.41 588 VAL A N 1
ATOM 4409 C CA . VAL A 1 588 ? 34.679 5.465 5.575 1.00 39.41 588 VAL A CA 1
ATOM 4410 C C . VAL A 1 588 ? 34.610 4.23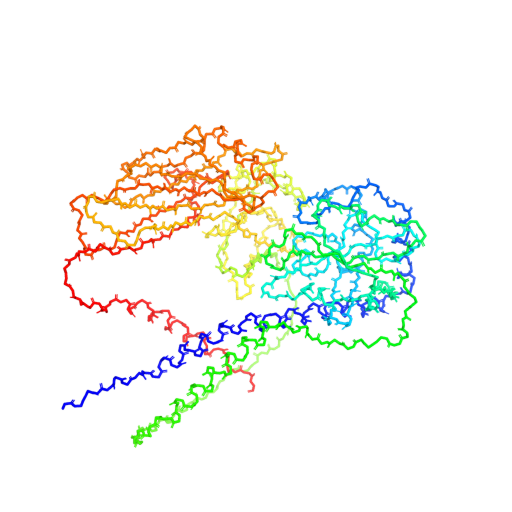7 6.496 1.00 39.41 588 VAL A C 1
ATOM 4412 O O . VAL A 1 588 ? 34.093 4.317 7.607 1.00 39.41 588 VAL A O 1
ATOM 4415 N N . LEU A 1 589 ? 35.225 3.114 6.115 1.00 36.84 589 LEU A N 1
ATOM 4416 C CA . LEU A 1 589 ? 35.181 1.872 6.904 1.00 36.84 589 LEU A CA 1
ATOM 4417 C C . LEU A 1 589 ? 36.269 1.747 7.985 1.00 36.84 589 LEU A C 1
ATOM 4419 O O . LEU A 1 589 ? 36.345 0.720 8.659 1.00 36.84 589 LEU A O 1
ATOM 4423 N N . ARG A 1 590 ? 37.076 2.792 8.219 1.00 39.47 590 ARG A N 1
ATOM 4424 C CA . ARG A 1 590 ? 38.028 2.829 9.346 1.00 39.47 590 ARG A CA 1
ATOM 4425 C C . ARG A 1 590 ? 37.462 3.485 10.617 1.00 39.47 590 ARG A C 1
ATOM 4427 O O . ARG A 1 590 ? 38.179 3.565 11.604 1.00 39.47 590 ARG A O 1
ATOM 4434 N N . ARG A 1 591 ? 36.187 3.906 10.631 1.00 38.56 591 ARG A N 1
ATOM 4435 C CA . ARG A 1 591 ? 35.551 4.567 11.794 1.00 38.56 591 ARG A CA 1
ATOM 4436 C C . ARG A 1 591 ? 34.534 3.717 12.575 1.00 38.56 591 ARG A C 1
ATOM 4438 O O . ARG A 1 591 ? 33.921 4.227 13.498 1.00 38.56 591 ARG A O 1
ATOM 4445 N N . SER A 1 592 ? 34.366 2.432 12.244 1.00 36.56 592 SER A N 1
ATOM 4446 C CA . SER A 1 592 ? 33.419 1.517 12.917 1.00 36.56 592 SER A CA 1
ATOM 4447 C C . SER A 1 592 ? 34.109 0.223 13.371 1.00 36.56 592 SER A C 1
ATOM 4449 O O . SER A 1 592 ? 33.725 -0.891 13.017 1.00 36.56 592 SER A O 1
ATOM 4451 N N . LYS A 1 593 ? 35.217 0.369 14.105 1.00 35.44 593 LYS A N 1
ATOM 4452 C CA . LYS A 1 593 ? 35.826 -0.743 14.846 1.00 35.44 593 LYS A CA 1
ATOM 4453 C C . LYS A 1 593 ? 36.615 -0.264 16.067 1.00 35.44 593 LYS A C 1
ATOM 4455 O O . LYS A 1 593 ? 37.731 -0.706 16.291 1.00 35.44 593 LYS A O 1
ATOM 4460 N N . GLU A 1 594 ? 36.001 0.627 16.832 1.00 33.78 594 GLU A N 1
ATOM 4461 C CA . GLU A 1 594 ? 36.334 0.915 18.230 1.00 33.78 594 GLU A CA 1
ATOM 4462 C C . GLU A 1 594 ? 35.000 1.180 18.936 1.00 33.78 594 GLU A C 1
ATOM 4464 O O . GLU A 1 594 ? 34.479 2.286 18.901 1.00 33.78 594 GLU A O 1
ATOM 4469 N N . ASP A 1 595 ? 34.357 0.077 19.339 1.00 33.97 595 ASP A N 1
ATOM 4470 C CA . ASP A 1 595 ? 33.570 -0.078 20.575 1.00 33.97 595 ASP A CA 1
ATOM 4471 C C . ASP A 1 595 ? 33.029 -1.524 20.648 1.00 33.97 595 ASP A C 1
ATOM 4473 O O . ASP A 1 595 ? 31.875 -1.843 20.344 1.00 33.97 595 ASP A O 1
ATOM 4477 N N . ARG A 1 596 ? 33.946 -2.432 20.998 1.00 34.84 596 ARG A N 1
ATOM 4478 C CA . ARG A 1 596 ? 33.723 -3.634 21.809 1.00 34.84 596 ARG A CA 1
ATOM 4479 C C . ARG A 1 596 ? 34.943 -3.847 22.683 1.00 34.84 596 ARG A C 1
ATOM 4481 O O . ARG A 1 596 ? 36.058 -3.704 22.130 1.00 34.84 596 ARG A O 1
#

Sequence (596 aa):
MGGTRPARSKRSVIYLLLALLVFLTPVVLTLAKNYEQHRIAQEYSRTVARLPEQVRAEEFARAAHYNANLPEVGAPDPWINGVDVNSPAYQEYQSILSTLAPMARLRAPAVDLDLPVYHGTSTSVLSHGVGHLYGTALPVGGEGTHAVLTGHTGLATLTMFDNLTHLRAGDVFTVEVMGQVLAYEVTGTETVLPQDIDRIAPVAGQDLLTLVTCTPYGINSHRLLVHGQRVEAPGQLDQRYSSPWQWWMTIAVVLAVLIVLYLLWWSRRRKPAQPTAAITAVGAVLAAGLATASPTPASAQELEVATEGISGQFSAARLEGFAADSAQQLGQAVQANPRLLTSTPGYTLGPERTQSTNSQGVATFSNLEPGVYVVHELSEATAPFLALVRAGELTRATAKATPNSISKTALSTQARPGGEAVFRLSATVPPVDASGRLHQYVLIDELEPRLEFAGVRRAVVRTVDGEKALEPAHYTATVRNGNTVEFSLTAAGLDKLAGLRQGHPETTVSIELLTRVRADSATDTPLRNTAHFAPDGYCLSPEQAGCSAPEASGAVTVTWEQGNLARTGAGVREIVLLAVVLLGLGLVLRRSKEDR

Radius of gyration: 30.1 Å; chains: 1; bounding box: 88×68×77 Å